Protein AF-A0A369ALC0-F1 (afdb_monomer)

Organism: NCBI:txid1297424

Nearest PDB structures (foldseek):
  2py6-assembly1_A  TM=9.059E-01  e=5.231E-14  Methylobacillus flagellatus KT
  5xua-assembly2_C  TM=5.864E-01  e=3.748E-01  Comamonas testosteroni CNB-2
  5thy-assembly2_B  TM=3.428E-01  e=1.172E-02  Moorena producens 3L
  4k0d-assembly1_B  TM=4.863E-01  e=1.588E+00  Anaeromyxobacter dehalogenans 2CP-C
  2asr-assembly1_A-2  TM=4.787E-01  e=1.835E+00  Escherichia coli

Sequence (472 aa):
MDKHIDIEKLFIFENLYKIINTSTLDELLMLSLSYKVQINKLQNVRINVDAARVHVHSTYVNLFKNKLAGSAVLFDTILDLKENIEQYKWLYNILEDKNSKTTLTCIMLYRMFGDLNFIGACYDKRKHYFDVDILPKVENEVFIDAGSCDGKDSISFIDIYGDDYKKIYTYEPSLDNYKNIVHNLAKYPRIEHCMRGISDKKGEMFFTSYMPASANRLHSEWGDIKVDISTIDFDIIEPVTFIKMDIEGAEQAALYGSKRHISEDTPKMAICLYHTVDDIWKIPRIIYSFNPNYKFYMRQHELNTPWELVLYTAPKFLFHSADLPACKMEVTSSNEAIRSSKSSQNNQAESSENEKYYEIINYIFPLLSTMQEAILYIAGKLPETECTESVTVLGDVLGAISGIENAMSSVPLRAEDNSREVLSGTLKENIGRLIISYEQNKDIDLRPELSEEIFTAFMGWMNEIQKELKSE

pLDDT: mean 80.6, std 20.15, range [23.66, 98.88]

Mean predicted aligned error: 14.5 Å

Radius of gyration: 24.96 Å; Cα contacts (8 Å, |Δi|>4): 688; chains: 1; bounding box: 57×55×74 Å

Structure (mmCIF, N/CA/C/O backbone):
data_AF-A0A369ALC0-F1
#
_entry.id   AF-A0A369ALC0-F1
#
loop_
_atom_site.group_PDB
_atom_site.id
_atom_site.type_symbol
_atom_site.label_atom_id
_atom_site.label_alt_id
_atom_site.label_comp_id
_atom_site.label_asym_id
_atom_site.label_entity_id
_atom_site.label_seq_id
_atom_site.pdbx_PDB_ins_code
_atom_site.Cartn_x
_atom_site.Cartn_y
_atom_site.Cartn_z
_atom_site.occupancy
_atom_site.B_iso_or_equiv
_atom_site.auth_seq_id
_atom_site.auth_comp_id
_atom_site.auth_asym_id
_atom_site.auth_atom_id
_atom_site.pdbx_PDB_model_num
ATOM 1 N N . MET A 1 1 ? 22.672 7.401 -27.737 1.00 43.41 1 MET A N 1
ATOM 2 C CA . MET A 1 1 ? 22.817 8.447 -26.708 1.00 43.41 1 MET A CA 1
ATOM 3 C C . MET A 1 1 ? 23.660 7.832 -25.602 1.00 43.41 1 MET A C 1
ATOM 5 O O . MET A 1 1 ? 23.097 7.278 -24.675 1.00 43.41 1 MET A O 1
ATOM 9 N N . ASP A 1 2 ? 24.990 7.847 -25.742 1.00 43.16 2 ASP A N 1
ATOM 10 C CA . ASP A 1 2 ? 25.921 7.322 -24.725 1.00 43.16 2 ASP A CA 1
ATOM 11 C C . ASP A 1 2 ? 26.065 8.335 -23.588 1.00 43.16 2 ASP A C 1
ATOM 13 O O . ASP A 1 2 ? 27.073 9.027 -23.450 1.00 43.16 2 ASP A O 1
ATOM 17 N N . LYS A 1 3 ? 25.003 8.503 -22.802 1.00 54.47 3 LYS A N 1
ATOM 18 C CA . LYS A 1 3 ? 25.086 9.245 -21.548 1.00 54.47 3 LYS A CA 1
ATOM 19 C C . LYS A 1 3 ? 25.168 8.225 -20.428 1.00 54.47 3 LYS A C 1
ATOM 21 O O . LYS A 1 3 ? 24.188 7.550 -20.143 1.00 54.47 3 LYS A O 1
ATOM 26 N N . HIS A 1 4 ? 26.342 8.136 -19.810 1.00 67.94 4 HIS A N 1
ATOM 27 C CA . HIS A 1 4 ? 26.513 7.445 -18.539 1.00 67.94 4 HIS A CA 1
ATOM 28 C C . HIS A 1 4 ? 25.465 7.982 -17.557 1.00 67.94 4 HIS A C 1
ATOM 30 O O . HIS A 1 4 ? 25.420 9.189 -17.300 1.00 67.94 4 HIS A O 1
ATOM 36 N N . ILE A 1 5 ? 24.609 7.104 -17.035 1.00 76.81 5 ILE A N 1
ATOM 37 C CA . ILE A 1 5 ? 23.620 7.489 -16.033 1.00 76.81 5 ILE A CA 1
ATOM 38 C C . ILE A 1 5 ? 24.362 7.602 -14.709 1.00 76.81 5 ILE A C 1
ATOM 40 O O . ILE A 1 5 ? 24.990 6.648 -14.244 1.00 76.81 5 ILE A O 1
ATOM 44 N N . ASP A 1 6 ? 24.339 8.795 -14.131 1.00 84.81 6 ASP A N 1
ATOM 45 C CA . ASP A 1 6 ? 24.864 9.052 -12.796 1.00 84.81 6 ASP A CA 1
ATOM 46 C C . ASP A 1 6 ? 23.777 8.694 -11.776 1.00 84.81 6 ASP A C 1
ATOM 48 O O . ASP A 1 6 ? 22.935 9.521 -11.421 1.00 84.81 6 ASP A O 1
ATOM 52 N N . ILE A 1 7 ? 23.746 7.416 -11.389 1.00 78.31 7 ILE A N 1
ATOM 53 C CA . ILE A 1 7 ? 22.698 6.832 -10.540 1.00 78.31 7 ILE A CA 1
ATOM 54 C C . ILE A 1 7 ? 22.670 7.509 -9.164 1.00 78.31 7 ILE A C 1
ATOM 56 O O . ILE A 1 7 ? 21.591 7.745 -8.626 1.00 78.31 7 ILE A O 1
ATOM 60 N N . GLU A 1 8 ? 23.827 7.894 -8.618 1.00 82.69 8 GLU A N 1
ATOM 61 C CA . GLU A 1 8 ? 23.908 8.573 -7.318 1.00 82.69 8 GLU A CA 1
ATOM 62 C C . GLU A 1 8 ? 23.122 9.886 -7.320 1.00 82.69 8 GLU A C 1
ATOM 64 O O . GLU A 1 8 ? 22.417 10.202 -6.360 1.00 82.69 8 GLU A O 1
ATOM 69 N N . LYS A 1 9 ? 23.156 10.630 -8.432 1.00 88.69 9 LYS A N 1
ATOM 70 C CA . LYS A 1 9 ? 22.357 11.853 -8.569 1.00 88.69 9 LYS A CA 1
ATOM 71 C C . LYS A 1 9 ? 20.858 11.590 -8.638 1.00 88.69 9 LYS A C 1
ATOM 73 O O . LYS A 1 9 ? 20.102 12.501 -8.302 1.00 88.69 9 LYS A O 1
ATOM 78 N N . LEU A 1 10 ? 20.425 10.401 -9.059 1.00 87.69 10 LEU A N 1
ATOM 79 C CA . LEU A 1 10 ? 19.007 10.048 -9.159 1.00 87.69 10 LEU A CA 1
ATOM 80 C C . LEU A 1 10 ? 18.368 9.745 -7.795 1.00 87.69 10 LEU A C 1
ATOM 82 O O . LEU A 1 10 ? 17.158 9.894 -7.663 1.00 87.69 10 LEU A O 1
ATOM 86 N N . PHE A 1 11 ? 19.159 9.429 -6.763 1.00 90.19 11 PHE A N 1
ATOM 87 C CA . PHE A 1 11 ? 18.669 9.326 -5.377 1.00 90.19 11 PHE A CA 1
ATOM 88 C C . PHE A 1 11 ? 18.238 10.672 -4.778 1.00 90.19 11 PHE A C 1
ATOM 90 O O . PHE A 1 11 ? 17.640 10.720 -3.704 1.00 90.19 11 PHE A O 1
ATOM 97 N N . ILE A 1 12 ? 18.529 11.784 -5.456 1.00 95.00 12 ILE A N 1
ATOM 98 C CA . ILE A 1 12 ? 18.032 13.102 -5.077 1.00 95.00 12 ILE A CA 1
ATOM 99 C C . ILE A 1 12 ? 16.694 13.319 -5.781 1.00 95.00 12 ILE A C 1
ATOM 101 O O . ILE A 1 12 ? 16.655 13.479 -7.003 1.00 95.00 12 ILE A O 1
ATOM 105 N N . PHE A 1 13 ? 15.615 13.398 -4.997 1.00 97.38 13 PHE A N 1
ATOM 106 C CA . PHE A 1 13 ? 14.251 13.580 -5.500 1.00 97.38 13 PHE A CA 1
ATOM 107 C C . PHE A 1 13 ? 14.134 14.688 -6.555 1.00 97.38 13 PHE A C 1
ATOM 109 O O . PHE A 1 13 ? 13.581 14.459 -7.622 1.00 97.38 13 PHE A O 1
ATOM 116 N N . GLU A 1 14 ? 14.708 15.869 -6.307 1.00 97.56 14 GLU A N 1
ATOM 117 C CA . GLU A 1 14 ? 14.628 17.007 -7.237 1.00 97.56 14 GLU A CA 1
ATOM 118 C C . GLU A 1 14 ? 15.243 16.710 -8.613 1.00 97.56 14 GLU A C 1
ATOM 120 O O . GLU A 1 14 ? 14.740 17.171 -9.640 1.00 97.56 14 GLU A O 1
ATOM 125 N N . ASN A 1 15 ? 16.314 15.912 -8.658 1.00 96.69 15 ASN A N 1
ATOM 126 C CA . ASN A 1 15 ? 16.931 15.506 -9.918 1.00 96.69 15 ASN A CA 1
ATOM 127 C C . ASN A 1 15 ? 16.042 14.504 -10.656 1.00 96.69 15 ASN A C 1
ATOM 129 O O . ASN A 1 15 ? 15.818 14.658 -11.857 1.00 96.69 15 ASN A O 1
ATOM 133 N N . LEU A 1 16 ? 15.518 13.511 -9.931 1.00 97.12 16 LEU A N 1
ATOM 134 C CA . LEU A 1 16 ? 14.604 12.509 -10.469 1.00 97.12 16 LEU A CA 1
ATOM 135 C C . LEU A 1 16 ? 13.324 13.157 -11.016 1.00 97.12 16 LEU A C 1
ATOM 137 O O . LEU A 1 16 ? 12.972 12.949 -12.176 1.00 97.12 16 LEU A O 1
ATOM 141 N N . TYR A 1 17 ? 12.690 14.018 -10.218 1.00 98.00 17 TYR A N 1
ATOM 142 C CA . TYR A 1 17 ? 11.527 14.814 -10.601 1.00 98.00 17 TYR A CA 1
ATOM 143 C C . TYR A 1 17 ? 11.805 15.633 -11.862 1.00 98.00 17 TYR A C 1
ATOM 145 O O . TYR A 1 17 ? 11.031 15.583 -12.816 1.00 98.00 17 TYR A O 1
ATOM 153 N N . LYS A 1 18 ? 12.931 16.356 -11.909 1.00 97.06 18 LYS A N 1
ATOM 154 C CA . LYS A 1 18 ? 13.293 17.169 -13.075 1.00 97.06 18 LYS A CA 1
ATOM 155 C C . LYS A 1 18 ? 13.433 16.322 -14.341 1.00 97.06 18 LYS A C 1
ATOM 157 O O . LYS A 1 18 ? 12.956 16.746 -15.394 1.00 97.06 18 LYS A O 1
ATOM 162 N N . ILE A 1 19 ? 14.073 15.157 -14.251 1.00 96.50 19 ILE A N 1
ATOM 163 C CA . ILE A 1 19 ? 14.237 14.239 -15.385 1.00 96.50 19 ILE A CA 1
ATOM 164 C C . ILE A 1 19 ? 12.870 13.757 -15.875 1.00 96.50 19 ILE A C 1
ATOM 166 O O . ILE A 1 19 ? 12.544 13.973 -17.038 1.00 96.50 19 ILE A O 1
ATOM 170 N N . ILE A 1 20 ? 12.033 13.210 -14.990 1.00 97.38 20 ILE A N 1
ATOM 171 C CA . ILE A 1 20 ? 10.702 12.698 -15.363 1.00 97.38 20 ILE A CA 1
ATOM 172 C C . ILE A 1 20 ? 9.818 13.810 -15.949 1.00 97.38 20 ILE A C 1
ATOM 174 O O . ILE A 1 20 ? 9.139 13.623 -16.962 1.00 97.38 20 ILE A O 1
ATOM 178 N N . ASN A 1 21 ? 9.853 15.001 -15.349 1.00 97.62 21 ASN A N 1
ATOM 179 C CA . ASN A 1 21 ? 9.025 16.122 -15.774 1.00 97.62 21 ASN A CA 1
ATOM 180 C C . ASN A 1 21 ? 9.429 16.654 -17.163 1.00 97.62 21 ASN A C 1
ATOM 182 O O . ASN A 1 21 ? 8.569 16.910 -18.005 1.00 97.62 21 ASN A O 1
ATOM 186 N N . THR A 1 22 ? 10.733 16.787 -17.429 1.00 97.06 22 THR A N 1
ATOM 187 C CA . THR A 1 22 ? 11.236 17.422 -18.663 1.00 97.06 22 THR A CA 1
ATOM 188 C C . THR A 1 22 ? 11.433 16.467 -19.837 1.00 97.06 22 THR A C 1
ATOM 190 O O . THR A 1 22 ? 11.386 16.920 -20.978 1.00 97.06 22 THR A O 1
ATOM 193 N N . SER A 1 23 ? 11.622 15.171 -19.587 1.00 97.25 23 SER A N 1
ATOM 194 C CA . SER A 1 23 ? 11.783 14.169 -20.643 1.00 97.25 23 SER A CA 1
ATOM 195 C C . SER A 1 23 ? 10.447 13.745 -21.247 1.00 97.25 23 SER A C 1
ATOM 197 O O . SER A 1 23 ? 9.422 13.677 -20.570 1.00 97.25 23 SER A O 1
ATOM 199 N N . THR A 1 24 ? 10.451 13.429 -22.534 1.00 97.81 24 THR A N 1
ATOM 200 C CA . THR A 1 24 ? 9.360 12.712 -23.206 1.00 97.81 24 THR A CA 1
ATOM 201 C C . THR A 1 24 ? 9.255 11.274 -22.687 1.00 97.81 24 THR A C 1
ATOM 203 O O . THR A 1 24 ? 10.201 10.752 -22.096 1.00 97.81 24 THR A O 1
ATOM 206 N N . LEU A 1 25 ? 8.119 10.606 -22.923 1.00 96.50 25 LEU A N 1
ATOM 207 C CA . LEU A 1 25 ? 7.962 9.199 -22.542 1.00 96.50 25 LEU A CA 1
ATOM 208 C C . LEU A 1 25 ? 9.037 8.324 -23.201 1.00 96.50 25 LEU A C 1
ATOM 210 O O . LEU A 1 25 ? 9.706 7.569 -22.506 1.00 96.50 25 LEU A O 1
ATOM 214 N N . ASP A 1 26 ? 9.269 8.488 -24.507 1.00 95.94 26 ASP A N 1
ATOM 215 C CA . ASP A 1 26 ? 10.288 7.728 -25.244 1.00 95.94 26 ASP A CA 1
ATOM 216 C C . ASP A 1 26 ? 11.697 7.923 -24.663 1.00 95.94 26 ASP A C 1
ATOM 218 O O . ASP A 1 26 ? 12.455 6.961 -24.549 1.00 95.94 26 ASP A O 1
ATOM 222 N N . GLU A 1 27 ? 12.049 9.139 -24.236 1.00 96.25 27 GLU A N 1
ATOM 223 C CA . GLU A 1 27 ? 13.324 9.400 -23.557 1.00 96.25 27 GLU A CA 1
ATOM 224 C C . GLU A 1 27 ? 13.432 8.671 -22.211 1.00 96.25 27 GLU A C 1
ATOM 226 O O . GLU A 1 27 ? 14.515 8.191 -21.877 1.00 96.25 27 GLU A O 1
ATOM 231 N N . LEU A 1 28 ? 12.335 8.544 -21.456 1.00 96.62 28 LEU A N 1
ATOM 232 C CA . LEU A 1 28 ? 12.311 7.790 -20.198 1.00 96.62 28 LEU A CA 1
ATOM 233 C C . LEU A 1 28 ? 12.421 6.279 -20.427 1.00 96.62 28 LEU A C 1
ATOM 235 O O . LEU A 1 28 ? 13.191 5.621 -19.728 1.00 96.62 28 LEU A O 1
ATOM 239 N N . LEU A 1 29 ? 11.737 5.729 -21.439 1.00 93.50 29 LEU A N 1
ATOM 240 C CA . LEU A 1 29 ? 11.884 4.312 -21.805 1.00 93.50 29 LEU A CA 1
ATOM 241 C C . LEU A 1 29 ? 13.339 4.009 -22.188 1.00 93.50 29 LEU A C 1
ATOM 243 O O . LEU A 1 29 ? 13.941 3.028 -21.750 1.00 93.50 29 LEU A O 1
ATOM 247 N N . MET A 1 30 ? 13.928 4.901 -22.984 1.00 94.38 30 MET A N 1
ATOM 248 C CA . MET A 1 30 ? 15.322 4.826 -23.404 1.00 94.38 30 MET A CA 1
ATOM 249 C C . MET A 1 30 ? 16.294 4.930 -22.234 1.00 94.38 30 MET A C 1
ATOM 251 O O . MET A 1 30 ? 17.296 4.212 -22.206 1.00 94.38 30 MET A O 1
ATOM 255 N N . LEU A 1 31 ? 16.009 5.803 -21.265 1.00 95.00 31 LEU A N 1
ATOM 256 C CA . LEU A 1 31 ? 16.786 5.927 -20.037 1.00 95.00 31 LEU A CA 1
ATOM 257 C C . LEU A 1 31 ? 16.735 4.627 -19.224 1.00 95.00 31 LEU A C 1
ATOM 259 O O . LEU A 1 31 ? 17.771 4.178 -18.739 1.00 95.00 31 LEU A O 1
ATOM 263 N N . SER A 1 32 ? 15.561 3.998 -19.141 1.00 93.81 32 SER A N 1
ATOM 264 C CA . SER A 1 32 ? 15.364 2.717 -18.461 1.00 93.81 32 SER A CA 1
ATOM 265 C C . SER A 1 32 ? 16.206 1.591 -19.076 1.00 93.81 32 SER A C 1
ATOM 267 O O . SER A 1 32 ? 17.016 0.960 -18.393 1.00 93.81 32 SER A O 1
ATOM 269 N N . LEU A 1 33 ? 16.147 1.426 -20.404 1.00 90.62 33 LEU A N 1
ATOM 270 C CA . LEU A 1 33 ? 16.992 0.454 -21.107 1.00 90.62 33 LEU A CA 1
ATOM 271 C C . LEU A 1 33 ? 18.489 0.777 -20.963 1.00 90.62 33 LEU A C 1
ATOM 273 O O . LEU A 1 33 ? 19.305 -0.124 -20.766 1.00 90.62 33 LEU A O 1
ATOM 277 N N . SER A 1 34 ? 18.862 2.056 -21.038 1.00 92.00 34 SER A N 1
ATOM 278 C CA . SER A 1 34 ? 20.257 2.490 -20.869 1.00 92.00 34 SER A CA 1
ATOM 279 C C . SER A 1 34 ? 20.794 2.113 -19.487 1.00 92.00 34 SER A C 1
ATOM 281 O O . SER A 1 34 ? 21.922 1.631 -19.375 1.00 92.00 34 SER A O 1
ATOM 283 N N . TYR A 1 35 ? 19.971 2.261 -18.447 1.00 92.75 35 TYR A N 1
ATOM 284 C CA . TYR A 1 35 ? 20.294 1.810 -17.099 1.00 92.75 35 TYR A CA 1
ATOM 285 C C . TYR A 1 35 ? 20.525 0.298 -17.063 1.00 92.75 35 TYR A C 1
ATOM 287 O O . TYR A 1 35 ? 21.576 -0.139 -16.595 1.00 92.75 35 TYR A O 1
ATOM 295 N N . LYS A 1 36 ? 19.611 -0.496 -17.640 1.00 88.44 36 LYS A N 1
ATOM 296 C CA . LYS A 1 36 ? 19.732 -1.962 -17.691 1.00 88.44 36 LYS A CA 1
ATOM 297 C C . LYS A 1 36 ? 21.023 -2.417 -18.378 1.00 88.44 36 LYS A C 1
ATOM 299 O O . LYS A 1 36 ? 21.714 -3.301 -17.875 1.00 88.44 36 LYS A O 1
ATOM 304 N N . VAL A 1 37 ? 21.371 -1.792 -19.505 1.00 87.19 37 VAL A N 1
ATOM 305 C CA . VAL A 1 37 ? 22.623 -2.047 -20.238 1.00 87.19 37 VAL A CA 1
ATOM 306 C C . VAL A 1 37 ? 23.842 -1.723 -19.374 1.00 87.19 37 VAL A C 1
ATOM 308 O O . VAL A 1 37 ? 24.774 -2.527 -19.314 1.00 87.19 37 VAL A O 1
ATOM 311 N N . GLN A 1 38 ? 23.819 -0.583 -18.675 1.00 89.31 38 GLN A N 1
ATOM 312 C CA . GLN A 1 38 ? 24.910 -0.133 -17.811 1.00 89.31 38 GLN A CA 1
ATOM 313 C C . GLN A 1 38 ? 25.140 -1.086 -16.629 1.00 89.31 38 GLN A C 1
ATOM 315 O O . GLN A 1 38 ? 26.275 -1.516 -16.418 1.00 89.31 38 GLN A O 1
ATOM 320 N N . ILE A 1 39 ? 24.093 -1.454 -15.880 1.00 87.31 39 ILE A N 1
ATOM 321 C CA . ILE A 1 39 ? 24.237 -2.310 -14.687 1.00 87.31 39 ILE A CA 1
ATOM 322 C C . ILE A 1 39 ? 24.685 -3.733 -15.038 1.00 87.31 39 ILE A C 1
ATOM 324 O O . ILE A 1 39 ? 25.501 -4.318 -14.329 1.00 87.31 39 ILE A O 1
ATOM 328 N N . ASN A 1 40 ? 24.232 -4.255 -16.181 1.00 84.44 40 ASN A N 1
ATOM 329 C CA . ASN A 1 40 ? 24.587 -5.591 -16.655 1.00 84.44 40 ASN A CA 1
ATOM 330 C C . ASN A 1 40 ? 25.880 -5.611 -17.485 1.00 84.44 40 ASN A C 1
ATOM 332 O O . ASN A 1 40 ? 26.276 -6.669 -17.971 1.00 84.44 40 ASN A O 1
ATOM 336 N N . LYS A 1 41 ? 26.537 -4.455 -17.673 1.00 87.06 41 LYS A N 1
ATOM 337 C CA . LYS A 1 41 ? 27.760 -4.298 -18.481 1.00 87.06 41 LYS A CA 1
ATOM 338 C C . LYS A 1 41 ? 27.622 -4.892 -19.892 1.00 87.06 41 LYS A C 1
ATOM 340 O O . LYS A 1 41 ? 28.578 -5.454 -20.431 1.00 87.06 41 LYS A O 1
ATOM 345 N N . LEU A 1 42 ? 26.432 -4.781 -20.487 1.00 80.44 42 LEU A N 1
ATOM 346 C CA . LEU A 1 42 ? 26.153 -5.351 -21.804 1.00 80.44 42 LEU A CA 1
ATOM 347 C C . LEU A 1 42 ? 26.871 -4.544 -22.889 1.00 80.44 42 LEU A C 1
ATOM 349 O O . LEU A 1 42 ? 26.836 -3.314 -22.898 1.00 80.44 42 LEU A O 1
ATOM 353 N N . GLN A 1 43 ? 27.507 -5.244 -23.825 1.00 83.31 43 GLN A N 1
ATOM 354 C CA . GLN A 1 43 ? 28.202 -4.636 -24.959 1.00 83.31 43 GLN A CA 1
ATOM 355 C C . GLN A 1 43 ? 27.379 -4.791 -26.237 1.00 83.31 43 GLN A C 1
ATOM 357 O O . GLN A 1 43 ? 26.627 -5.750 -26.388 1.00 83.31 43 GLN A O 1
ATOM 362 N N . ASN A 1 44 ? 27.545 -3.857 -27.178 1.00 78.56 44 ASN A N 1
ATOM 363 C CA . ASN A 1 44 ? 26.915 -3.888 -28.506 1.00 78.56 44 ASN A CA 1
ATOM 364 C C . ASN A 1 44 ? 25.371 -3.882 -28.512 1.00 78.56 44 ASN A C 1
ATOM 366 O O . ASN A 1 44 ? 24.759 -4.200 -29.531 1.00 78.56 44 ASN A O 1
ATOM 370 N N . VAL A 1 45 ? 24.722 -3.486 -27.411 1.00 77.12 45 VAL A N 1
ATOM 371 C CA . VAL A 1 45 ? 23.262 -3.325 -27.366 1.00 77.12 45 VAL A CA 1
ATOM 372 C C . VAL A 1 45 ? 22.875 -2.021 -28.056 1.00 77.12 45 VAL A C 1
ATOM 374 O O . VAL A 1 45 ? 23.268 -0.932 -27.634 1.00 77.12 45 VAL A O 1
ATOM 377 N N . ARG A 1 46 ? 22.076 -2.113 -29.123 1.00 80.12 46 ARG A N 1
ATOM 378 C CA . ARG A 1 46 ? 21.525 -0.931 -29.790 1.00 80.12 46 ARG A CA 1
ATOM 379 C C . ARG A 1 46 ? 20.384 -0.361 -28.951 1.00 80.12 46 ARG A C 1
ATOM 381 O O . ARG A 1 46 ? 19.277 -0.884 -28.967 1.00 80.12 46 ARG A O 1
ATOM 388 N N . ILE A 1 47 ? 20.644 0.750 -28.274 1.00 84.50 47 ILE A N 1
ATOM 389 C CA . ILE A 1 47 ? 19.618 1.481 -27.530 1.00 84.50 47 ILE A CA 1
ATOM 390 C C . ILE A 1 47 ? 18.846 2.359 -28.530 1.00 84.50 47 ILE A C 1
ATOM 392 O O . ILE A 1 47 ? 19.397 3.314 -29.088 1.00 84.50 47 ILE A O 1
ATOM 396 N N . ASN A 1 48 ? 17.585 2.009 -28.792 1.00 86.00 48 ASN A N 1
ATOM 397 C CA . ASN A 1 48 ? 16.613 2.778 -29.579 1.00 86.00 48 ASN A CA 1
ATOM 398 C C . ASN A 1 48 ? 15.196 2.580 -29.003 1.00 86.00 48 ASN A C 1
ATOM 400 O O . ASN A 1 48 ? 14.998 1.697 -28.168 1.00 86.00 48 ASN A O 1
ATOM 404 N N . VAL A 1 49 ? 14.240 3.420 -29.414 1.00 84.44 49 VAL A N 1
ATOM 405 C CA . VAL A 1 49 ? 12.897 3.465 -28.804 1.00 84.44 49 VAL A CA 1
ATOM 406 C C . VAL A 1 49 ? 12.173 2.124 -28.918 1.00 84.44 49 VAL A C 1
ATOM 408 O O . VAL A 1 49 ? 11.552 1.700 -27.949 1.00 84.44 49 VAL A O 1
ATOM 411 N N . ASP A 1 50 ? 12.303 1.421 -30.042 1.00 76.50 50 ASP A N 1
ATOM 412 C CA . ASP A 1 50 ? 11.664 0.116 -30.237 1.00 76.50 50 ASP A CA 1
ATOM 413 C C . ASP A 1 50 ? 12.231 -0.928 -29.265 1.00 76.50 50 ASP A C 1
ATOM 415 O O . ASP A 1 50 ? 11.484 -1.612 -28.569 1.00 76.50 50 ASP A O 1
ATOM 419 N N . ALA A 1 51 ? 13.559 -0.990 -29.132 1.00 72.00 51 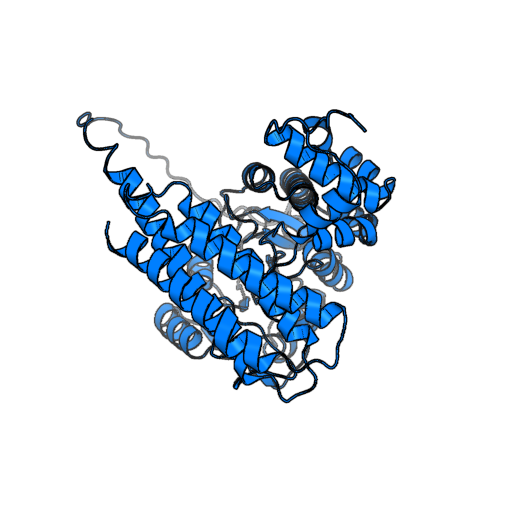ALA A N 1
ATOM 420 C CA . ALA A 1 51 ? 14.224 -1.866 -28.169 1.00 72.00 51 ALA A CA 1
ATOM 421 C C . ALA A 1 51 ? 13.855 -1.509 -26.720 1.00 72.00 51 ALA A C 1
ATOM 423 O O . ALA A 1 51 ? 13.660 -2.393 -25.886 1.00 72.00 51 ALA A O 1
ATOM 424 N N . ALA A 1 52 ? 13.731 -0.214 -26.416 1.00 76.06 52 ALA A N 1
ATOM 425 C CA . ALA A 1 52 ? 13.306 0.252 -25.105 1.00 76.06 52 ALA A CA 1
ATOM 426 C C . ALA A 1 52 ? 11.862 -0.158 -24.803 1.00 76.06 52 ALA A C 1
ATOM 428 O O . ALA A 1 52 ? 11.600 -0.644 -23.708 1.00 76.06 52 ALA A O 1
ATOM 429 N N . ARG A 1 53 ? 10.950 -0.040 -25.776 1.00 76.00 53 ARG A N 1
ATOM 430 C CA . ARG A 1 53 ? 9.561 -0.504 -25.657 1.00 76.00 53 ARG A CA 1
ATOM 431 C C . ARG A 1 53 ? 9.505 -1.996 -25.357 1.00 76.00 53 ARG A C 1
ATOM 433 O O . ARG A 1 53 ? 8.852 -2.365 -24.388 1.00 76.00 53 ARG A O 1
ATOM 440 N N . VAL A 1 54 ? 10.238 -2.825 -26.100 1.00 71.69 54 VAL A N 1
ATOM 441 C CA . VAL A 1 54 ? 10.326 -4.270 -25.823 1.00 71.69 54 VAL A CA 1
ATOM 442 C C . VAL A 1 54 ? 10.817 -4.526 -24.398 1.00 71.69 54 VAL A C 1
ATOM 444 O O . VAL A 1 54 ? 10.209 -5.306 -23.671 1.00 71.69 54 VAL A O 1
ATOM 447 N N . HIS A 1 55 ? 11.873 -3.838 -23.956 1.00 80.06 55 HIS A N 1
ATOM 448 C CA . HIS A 1 55 ? 12.392 -3.986 -22.596 1.00 80.06 55 HIS A CA 1
ATOM 449 C C . HIS A 1 55 ? 11.341 -3.666 -21.525 1.00 80.06 55 HIS A C 1
ATOM 451 O O . HIS A 1 55 ? 11.122 -4.477 -20.627 1.00 80.06 55 HIS A O 1
ATOM 457 N N . VAL A 1 56 ? 10.673 -2.516 -21.615 1.00 71.81 56 VAL A N 1
ATOM 458 C CA . VAL A 1 56 ? 9.750 -2.087 -20.555 1.00 71.81 56 VAL A CA 1
ATOM 459 C C . VAL A 1 56 ? 8.428 -2.861 -20.551 1.00 71.81 56 VAL A C 1
ATOM 461 O O . VAL A 1 56 ? 7.830 -2.986 -19.491 1.00 71.81 56 VAL A O 1
ATOM 464 N N . HIS A 1 57 ? 7.988 -3.411 -21.689 1.00 77.62 57 HIS A N 1
ATOM 465 C CA . HIS A 1 57 ? 6.794 -4.269 -21.755 1.00 77.62 57 HIS A CA 1
ATOM 466 C C . HIS A 1 57 ? 7.089 -5.723 -21.362 1.00 77.62 57 HIS A C 1
ATOM 468 O O . HIS A 1 57 ? 6.178 -6.450 -20.998 1.00 77.62 57 HIS A O 1
ATOM 474 N N . SER A 1 58 ? 8.353 -6.153 -21.417 1.00 67.19 58 SER A N 1
ATOM 475 C CA . SER A 1 58 ? 8.774 -7.499 -20.991 1.00 67.19 58 SER A CA 1
ATOM 476 C C . SER A 1 58 ? 9.281 -7.561 -19.547 1.00 67.19 58 SER A C 1
ATOM 478 O O . SER A 1 58 ? 9.527 -8.646 -19.024 1.00 67.19 58 SER A O 1
ATOM 480 N N . THR A 1 59 ? 9.470 -6.410 -18.895 1.00 71.44 59 THR A N 1
ATOM 481 C CA . THR A 1 59 ? 9.992 -6.335 -17.526 1.00 71.44 59 THR A CA 1
ATOM 482 C C . THR A 1 59 ? 8.848 -6.138 -16.549 1.00 71.44 59 THR A C 1
ATOM 484 O O . THR A 1 59 ? 8.258 -5.062 -16.497 1.00 71.44 59 THR A O 1
ATOM 487 N N . TYR A 1 60 ? 8.568 -7.148 -15.736 1.00 73.50 60 TYR A N 1
ATOM 488 C CA . TYR A 1 60 ? 7.592 -7.040 -14.660 1.00 73.50 60 TYR A CA 1
ATOM 489 C C . TYR A 1 60 ? 8.193 -6.354 -13.443 1.00 73.50 60 TYR A C 1
ATOM 491 O O . TYR A 1 60 ? 9.329 -6.626 -13.051 1.00 73.50 60 TYR A O 1
ATOM 499 N N . VAL A 1 61 ? 7.410 -5.467 -12.837 1.00 65.88 61 VAL A N 1
ATOM 500 C CA . VAL A 1 61 ? 7.825 -4.722 -11.645 1.00 65.88 61 VAL A CA 1
ATOM 501 C C . VAL A 1 61 ? 7.182 -5.247 -10.373 1.00 65.88 61 VAL A C 1
ATOM 503 O O . VAL A 1 61 ? 7.317 -4.590 -9.360 1.00 65.88 61 VAL A O 1
ATOM 506 N N . ASN A 1 62 ? 6.480 -6.389 -10.398 1.00 65.12 62 ASN A N 1
ATOM 507 C CA . ASN A 1 62 ? 5.917 -7.112 -9.236 1.00 65.12 62 ASN A CA 1
ATOM 508 C C . ASN A 1 62 ? 5.218 -6.252 -8.159 1.00 65.12 62 ASN A C 1
ATOM 510 O O . ASN A 1 62 ? 4.958 -6.727 -7.062 1.00 65.12 62 ASN A O 1
ATOM 514 N N . LEU A 1 63 ? 4.909 -4.997 -8.473 1.00 56.78 63 LEU A N 1
ATOM 515 C CA . LEU A 1 63 ? 4.472 -3.944 -7.567 1.00 56.78 63 LEU A CA 1
ATOM 516 C C . LEU A 1 63 ? 2.961 -3.898 -7.468 1.00 56.78 63 LEU A C 1
ATOM 518 O O . LEU A 1 63 ? 2.476 -3.038 -6.758 1.00 56.78 63 LEU A O 1
ATOM 522 N N . PHE A 1 64 ? 2.252 -4.720 -8.249 1.00 61.06 64 PHE A N 1
ATOM 523 C CA . PHE A 1 64 ? 0.808 -4.669 -8.424 1.00 61.06 64 PHE A CA 1
ATOM 524 C C . PHE A 1 64 ? 0.294 -6.050 -8.799 1.00 61.06 64 PHE A C 1
ATOM 526 O O . PHE A 1 64 ? 0.884 -6.739 -9.634 1.00 61.06 64 PHE A O 1
ATOM 533 N N . LYS A 1 65 ? -0.872 -6.395 -8.270 1.00 48.16 65 LYS A N 1
ATOM 534 C CA . LYS A 1 65 ? -1.789 -7.324 -8.934 1.00 48.16 65 LYS A CA 1
ATOM 535 C C . LYS A 1 65 ? -2.703 -6.408 -9.800 1.00 48.16 65 LYS A C 1
ATOM 537 O O . LYS A 1 65 ? -2.972 -5.282 -9.392 1.00 48.16 65 LYS A O 1
ATOM 542 N N . ASN A 1 66 ? -3.144 -6.741 -11.017 1.00 44.19 66 ASN A N 1
ATOM 543 C CA . ASN A 1 66 ? -4.125 -5.905 -11.764 1.00 44.19 66 ASN A CA 1
ATOM 544 C C . ASN A 1 66 ? -5.564 -6.435 -11.571 1.00 44.19 66 ASN A C 1
ATOM 546 O O . ASN A 1 66 ? -5.771 -7.467 -10.931 1.00 44.19 66 ASN A O 1
ATOM 550 N N . LYS A 1 67 ? -6.578 -5.708 -12.057 1.00 41.28 67 LYS A N 1
ATOM 551 C CA . LYS A 1 67 ? -8.013 -6.031 -11.993 1.00 41.28 67 LYS A CA 1
ATOM 552 C C . LYS A 1 67 ? -8.380 -7.413 -12.541 1.00 41.28 67 LYS A C 1
ATOM 554 O O . LYS A 1 67 ? -9.474 -7.861 -12.230 1.00 41.28 67 LYS A O 1
ATOM 559 N N . LEU A 1 68 ? -7.509 -8.066 -13.311 1.00 38.25 68 LEU A N 1
ATOM 560 C CA . LEU A 1 68 ? -7.773 -9.342 -13.989 1.00 38.25 68 LEU A CA 1
ATOM 561 C C . LEU A 1 68 ? -6.721 -10.440 -13.719 1.00 38.25 68 LEU A C 1
ATOM 563 O O . LEU A 1 68 ? -6.726 -11.445 -14.412 1.00 38.25 68 LEU A O 1
ATOM 567 N N . ALA A 1 69 ? -5.893 -10.293 -12.673 1.00 40.47 69 ALA A N 1
ATOM 568 C CA . ALA A 1 69 ? -4.673 -11.087 -12.442 1.00 40.47 69 ALA A CA 1
ATOM 569 C C . ALA A 1 69 ? -3.546 -10.741 -13.440 1.00 40.47 69 ALA A C 1
ATOM 571 O O . ALA A 1 69 ? -3.809 -10.318 -14.555 1.00 40.47 69 ALA A O 1
ATOM 572 N N . GLY A 1 70 ? -2.286 -10.828 -13.006 1.00 49.09 70 GLY A N 1
ATOM 573 C CA . GLY A 1 70 ? -1.119 -10.483 -13.830 1.00 49.09 70 GLY A CA 1
ATOM 574 C C . GLY A 1 70 ? -0.568 -9.080 -13.557 1.00 49.09 70 GLY A C 1
ATOM 575 O O . GLY A 1 70 ? -1.287 -8.086 -13.482 1.00 49.09 70 GLY A O 1
ATOM 576 N N . SER A 1 71 ? 0.728 -9.024 -13.295 1.00 53.09 71 SER A N 1
ATOM 577 C CA . SER A 1 71 ? 1.533 -7.883 -12.854 1.00 53.09 71 SER A CA 1
ATOM 578 C C . SER A 1 71 ? 1.575 -6.714 -13.841 1.00 53.09 71 SER A C 1
ATOM 580 O O . SER A 1 71 ? 1.643 -6.928 -15.046 1.00 53.09 71 SER A O 1
ATOM 582 N N . ALA A 1 72 ? 1.652 -5.473 -13.341 1.00 66.25 72 ALA A N 1
ATOM 583 C CA . ALA A 1 72 ? 2.001 -4.353 -14.217 1.00 66.25 72 ALA A CA 1
ATOM 584 C C . ALA A 1 72 ? 3.440 -4.505 -14.725 1.00 66.25 72 ALA A C 1
ATOM 586 O O . ALA A 1 72 ? 4.332 -5.012 -14.023 1.00 66.25 72 ALA A O 1
ATOM 587 N N . VAL A 1 73 ? 3.660 -4.038 -15.943 1.00 77.69 73 VAL A N 1
ATOM 588 C CA . VAL A 1 73 ? 4.983 -4.002 -16.554 1.00 77.69 73 VAL A CA 1
ATOM 589 C C . VAL A 1 73 ? 5.653 -2.667 -16.248 1.00 77.69 73 VAL A C 1
ATOM 591 O O . VAL A 1 73 ? 5.021 -1.686 -15.851 1.00 77.69 73 VAL A O 1
ATOM 594 N N . LEU A 1 74 ? 6.963 -2.605 -16.447 1.00 85.06 74 LEU A N 1
ATOM 595 C CA . LEU A 1 74 ? 7.758 -1.401 -16.235 1.00 85.06 74 LEU A CA 1
ATOM 596 C C . LEU A 1 74 ? 7.258 -0.223 -17.093 1.00 85.06 74 LEU A C 1
ATOM 598 O O . LEU A 1 74 ? 7.409 0.935 -16.706 1.00 85.06 74 LEU A O 1
ATOM 602 N N . PHE A 1 75 ? 6.624 -0.500 -18.239 1.00 86.06 75 PHE A N 1
ATOM 603 C CA . PHE A 1 75 ? 5.959 0.527 -19.043 1.00 86.06 75 PHE A CA 1
ATOM 604 C C . PHE A 1 75 ? 4.855 1.250 -18.262 1.00 86.06 75 PHE A C 1
ATOM 606 O O . PHE A 1 75 ? 4.851 2.481 -18.245 1.00 86.06 75 PHE A O 1
ATOM 613 N N . ASP A 1 76 ? 3.971 0.513 -17.585 1.00 87.00 76 ASP A N 1
ATOM 614 C CA . ASP A 1 76 ? 2.827 1.079 -16.860 1.00 87.00 76 ASP A CA 1
ATOM 615 C C . ASP A 1 76 ? 3.295 2.015 -15.746 1.00 87.00 76 ASP A C 1
ATOM 617 O O . ASP A 1 76 ? 2.750 3.102 -15.540 1.00 87.00 76 ASP A O 1
ATOM 621 N N . THR A 1 77 ? 4.365 1.631 -15.047 1.00 93.44 77 THR A N 1
ATOM 622 C CA . THR A 1 77 ? 4.907 2.454 -13.969 1.00 93.44 77 THR A CA 1
ATOM 623 C C . THR A 1 77 ? 5.630 3.688 -14.461 1.00 93.44 77 THR A C 1
ATOM 625 O O . THR A 1 77 ? 5.503 4.729 -13.813 1.00 93.44 77 THR A O 1
ATOM 628 N N . ILE A 1 78 ? 6.366 3.600 -15.576 1.00 96.31 78 ILE A N 1
ATOM 629 C CA . ILE A 1 78 ? 6.996 4.768 -16.202 1.00 96.31 78 ILE A CA 1
ATOM 630 C C . ILE A 1 78 ? 5.925 5.717 -16.747 1.00 96.31 78 ILE A C 1
ATOM 632 O O . ILE A 1 78 ? 6.063 6.933 -16.597 1.00 96.31 78 ILE A O 1
ATOM 636 N N . LEU A 1 79 ? 4.857 5.181 -17.344 1.00 95.44 79 LEU A N 1
ATOM 637 C CA . LEU A 1 79 ? 3.736 5.970 -17.842 1.00 95.44 79 LEU A CA 1
ATOM 638 C C . LEU A 1 79 ? 3.063 6.741 -16.703 1.00 95.44 79 LEU A C 1
ATOM 640 O O . LEU A 1 79 ? 2.960 7.963 -16.785 1.00 95.44 79 LEU A O 1
ATOM 644 N N . ASP A 1 80 ? 2.709 6.072 -15.603 1.00 96.31 80 ASP A N 1
ATOM 645 C CA . ASP A 1 80 ? 2.108 6.745 -14.448 1.00 96.31 80 ASP A CA 1
ATOM 646 C C . ASP A 1 80 ? 3.050 7.783 -13.820 1.00 96.31 80 ASP A C 1
ATOM 648 O O . ASP A 1 80 ? 2.615 8.888 -13.501 1.00 96.31 80 ASP A O 1
ATOM 652 N N . LEU A 1 81 ? 4.354 7.494 -13.708 1.00 97.81 81 LEU A N 1
ATOM 653 C CA . LEU A 1 81 ? 5.329 8.497 -13.265 1.00 97.81 81 LEU A CA 1
ATOM 654 C C . LEU A 1 81 ? 5.325 9.721 -14.186 1.00 97.81 81 LEU A C 1
ATOM 656 O O . LEU A 1 81 ? 5.366 10.849 -13.697 1.00 97.81 81 LEU A O 1
ATOM 660 N N . LYS A 1 82 ? 5.281 9.513 -15.507 1.00 98.12 82 LYS A N 1
ATOM 661 C CA . LYS A 1 82 ? 5.314 10.597 -16.489 1.00 98.12 82 LYS A CA 1
ATOM 662 C C . LYS A 1 82 ? 4.045 11.446 -16.457 1.00 98.12 82 LYS A C 1
ATOM 664 O O . LYS A 1 82 ? 4.144 12.671 -16.519 1.00 98.12 82 LYS A O 1
ATOM 669 N N . GLU A 1 83 ? 2.881 10.812 -16.381 1.00 97.94 83 GLU A N 1
ATOM 670 C CA . GLU A 1 83 ? 1.581 11.486 -16.422 1.00 97.94 83 GLU A CA 1
ATOM 671 C C . GLU A 1 83 ? 1.224 12.147 -15.086 1.00 97.94 83 GLU A C 1
ATOM 673 O O . GLU A 1 83 ? 0.600 13.208 -15.070 1.00 97.94 83 GLU A O 1
ATOM 678 N N . ASN A 1 84 ? 1.679 11.577 -13.965 1.00 98.31 84 ASN A N 1
ATOM 679 C CA . ASN A 1 84 ? 1.276 11.996 -12.622 1.00 98.31 84 ASN A CA 1
ATOM 680 C C . ASN A 1 84 ? 2.414 12.602 -11.788 1.00 98.31 84 ASN A C 1
ATOM 682 O O . ASN A 1 84 ? 2.277 12.725 -10.572 1.00 98.31 84 ASN A O 1
ATOM 686 N N . ILE A 1 85 ? 3.520 13.045 -12.398 1.00 98.44 85 ILE A N 1
ATOM 687 C CA . ILE A 1 85 ? 4.715 13.538 -11.681 1.00 98.44 85 ILE A CA 1
ATOM 688 C C . ILE A 1 85 ? 4.431 14.649 -10.647 1.00 98.44 85 ILE A C 1
ATOM 690 O O . ILE A 1 85 ? 5.064 14.703 -9.590 1.00 98.44 85 ILE A O 1
ATOM 694 N N . GLU A 1 86 ? 3.439 15.510 -10.892 1.00 98.62 86 GLU A N 1
ATOM 695 C CA . GLU A 1 86 ? 3.024 16.540 -9.928 1.00 98.62 86 GLU A CA 1
ATOM 696 C C . GLU A 1 86 ? 2.346 15.951 -8.679 1.00 98.62 86 GLU A C 1
ATOM 698 O O . GLU A 1 86 ? 2.452 16.525 -7.593 1.00 98.62 86 GLU A O 1
ATOM 703 N N . GLN A 1 87 ? 1.697 14.789 -8.794 1.00 98.75 87 GLN A N 1
ATOM 704 C CA . GLN A 1 87 ? 1.142 14.062 -7.650 1.00 98.75 87 GLN A CA 1
ATOM 705 C C . GLN A 1 87 ? 2.258 13.505 -6.764 1.00 98.75 87 GLN A C 1
ATOM 707 O O . GLN A 1 87 ? 2.200 13.662 -5.546 1.00 98.75 87 GLN A O 1
ATOM 712 N N . TYR A 1 88 ? 3.317 12.957 -7.365 1.00 98.69 88 TYR A N 1
ATOM 713 C CA . TYR A 1 88 ? 4.508 12.498 -6.641 1.00 98.69 88 TYR A CA 1
ATOM 714 C C . TYR A 1 88 ? 5.230 13.642 -5.932 1.00 98.69 88 TYR A C 1
ATOM 716 O O . TYR A 1 88 ? 5.626 13.503 -4.777 1.00 98.69 88 TYR A O 1
ATOM 724 N N . LYS A 1 89 ? 5.357 14.804 -6.582 1.00 98.81 89 LYS A N 1
ATOM 725 C CA . LYS A 1 89 ? 5.908 16.010 -5.950 1.00 98.81 89 LYS A CA 1
ATOM 726 C C . LYS A 1 89 ? 5.056 16.503 -4.793 1.00 98.81 89 LYS A C 1
ATOM 728 O O . LYS A 1 89 ? 5.595 16.863 -3.748 1.00 98.81 89 LYS A O 1
ATOM 733 N N . TRP A 1 90 ? 3.736 16.526 -4.955 1.00 98.81 90 TRP A N 1
ATOM 734 C CA . TRP A 1 90 ? 2.839 16.853 -3.854 1.00 98.81 90 TRP A CA 1
ATOM 735 C C . TRP A 1 90 ? 3.019 15.877 -2.686 1.00 98.81 90 TRP A C 1
ATOM 737 O O . TRP A 1 90 ? 3.211 16.333 -1.560 1.00 98.81 90 TRP A O 1
ATOM 747 N N . LEU A 1 91 ? 3.042 14.568 -2.958 1.00 98.81 91 LEU A N 1
ATOM 748 C CA . LEU A 1 91 ? 3.242 13.540 -1.941 1.00 98.81 91 LEU A CA 1
ATOM 749 C C . LEU A 1 91 ? 4.574 13.741 -1.214 1.00 98.81 91 LEU A C 1
ATOM 751 O O . LEU A 1 91 ? 4.595 13.858 0.006 1.00 98.81 91 LEU A O 1
ATOM 755 N N . TYR A 1 92 ? 5.674 13.887 -1.957 1.00 98.81 92 TYR A N 1
ATOM 756 C CA . TYR A 1 92 ? 7.000 14.149 -1.397 1.00 98.81 92 TYR A CA 1
ATOM 757 C C . TYR A 1 92 ? 7.008 15.342 -0.432 1.00 98.81 92 TYR A C 1
ATOM 759 O O . TYR A 1 92 ? 7.654 15.296 0.614 1.00 98.81 92 TYR A O 1
ATOM 767 N N . ASN A 1 93 ? 6.272 16.407 -0.762 1.00 98.69 93 ASN A N 1
ATOM 768 C CA . ASN A 1 93 ? 6.210 17.616 0.054 1.00 98.69 93 ASN A CA 1
ATOM 769 C C . ASN A 1 93 ? 5.409 17.447 1.350 1.00 98.69 93 ASN A C 1
ATOM 771 O O . ASN A 1 93 ? 5.721 18.137 2.320 1.00 98.69 93 ASN A O 1
ATOM 775 N N . ILE A 1 94 ? 4.405 16.564 1.380 1.00 98.31 94 ILE A N 1
ATOM 776 C CA . ILE A 1 94 ? 3.598 16.313 2.586 1.00 98.31 94 ILE A CA 1
ATOM 777 C C . ILE A 1 94 ? 4.170 15.211 3.486 1.00 98.31 94 ILE A C 1
ATOM 779 O O . ILE A 1 94 ? 3.733 15.085 4.627 1.00 98.31 94 ILE A O 1
ATOM 783 N N . LEU A 1 95 ? 5.123 14.411 2.996 1.00 98.69 95 LEU A N 1
ATOM 784 C CA . LEU A 1 95 ? 5.804 13.411 3.817 1.00 98.69 95 LEU A CA 1
ATOM 785 C C . LEU A 1 95 ? 6.649 14.099 4.898 1.00 98.69 95 LEU A C 1
ATOM 787 O O . LEU A 1 95 ? 7.463 14.983 4.614 1.00 98.69 95 LEU A O 1
ATOM 791 N N . GLU A 1 96 ? 6.462 13.673 6.143 1.00 97.62 96 GLU A N 1
ATOM 792 C CA . GLU A 1 96 ? 6.952 14.399 7.323 1.00 97.62 96 GLU A CA 1
ATOM 793 C C . GLU A 1 96 ? 8.442 14.187 7.594 1.00 97.62 96 GLU A C 1
ATOM 795 O O . GLU A 1 96 ? 9.136 15.095 8.053 1.00 97.62 96 GLU A O 1
ATOM 800 N N . ASP A 1 97 ? 8.958 12.993 7.299 1.00 96.94 97 ASP A N 1
ATOM 801 C CA . ASP A 1 97 ? 10.315 12.601 7.671 1.00 96.94 97 ASP A CA 1
ATOM 802 C C . ASP A 1 97 ? 11.204 12.249 6.468 1.00 96.94 97 ASP A C 1
ATOM 804 O O . ASP A 1 97 ? 10.750 11.971 5.353 1.00 96.94 97 ASP A O 1
ATOM 808 N N . LYS A 1 98 ? 12.519 12.259 6.714 1.00 97.38 98 LYS A N 1
ATOM 809 C CA . LYS A 1 98 ? 13.533 11.970 5.698 1.00 97.38 98 LYS A CA 1
ATOM 810 C C . LYS A 1 98 ? 13.446 10.535 5.170 1.00 97.38 98 LYS A C 1
ATOM 812 O O . LYS A 1 98 ? 13.618 10.352 3.971 1.00 97.38 98 LYS A O 1
ATOM 817 N N . ASN A 1 99 ? 13.184 9.544 6.020 1.00 97.06 99 ASN A N 1
ATOM 818 C CA . ASN A 1 99 ? 13.062 8.150 5.596 1.00 97.06 99 ASN A CA 1
ATOM 819 C C . ASN A 1 99 ? 11.876 7.996 4.644 1.00 97.06 99 ASN A C 1
ATOM 821 O O . ASN A 1 99 ? 12.052 7.412 3.589 1.00 97.06 99 ASN A O 1
ATOM 825 N N . SER A 1 100 ? 10.728 8.616 4.929 1.00 98.44 100 SER A N 1
ATOM 826 C CA . SER A 1 100 ? 9.561 8.613 4.035 1.00 98.44 100 SER A CA 1
ATOM 827 C C . SER A 1 100 ? 9.890 9.184 2.654 1.00 98.44 100 SER A C 1
ATOM 829 O O . SER A 1 100 ? 9.543 8.600 1.628 1.00 98.44 100 SER A O 1
ATOM 831 N N . LYS A 1 101 ? 10.602 10.316 2.621 1.00 98.62 101 LYS A N 1
ATOM 832 C CA . LYS A 1 101 ? 11.055 10.967 1.381 1.00 98.62 101 LYS A CA 1
ATOM 833 C C . LYS A 1 101 ? 12.048 10.106 0.599 1.00 98.62 101 LYS A C 1
ATOM 835 O O . LYS A 1 101 ? 11.953 10.020 -0.628 1.00 98.62 101 LYS A O 1
ATOM 840 N N . THR A 1 102 ? 12.968 9.446 1.301 1.00 98.06 102 THR A N 1
ATOM 841 C CA . THR A 1 102 ? 13.886 8.463 0.712 1.00 98.06 102 THR A CA 1
ATOM 842 C C . THR A 1 102 ? 13.115 7.276 0.146 1.00 98.06 102 THR A C 1
ATOM 844 O O . THR A 1 102 ? 13.328 6.946 -1.014 1.00 98.06 102 THR A O 1
ATOM 847 N N . THR A 1 103 ? 12.176 6.693 0.899 1.00 98.19 103 THR A N 1
ATOM 848 C CA . THR A 1 103 ? 11.329 5.583 0.443 1.00 98.19 103 THR A CA 1
ATOM 849 C C . THR A 1 103 ? 10.590 5.956 -0.832 1.00 98.19 103 THR A C 1
ATOM 851 O O . THR A 1 103 ? 10.683 5.224 -1.808 1.00 98.19 103 THR A O 1
ATOM 854 N N . LEU A 1 104 ? 9.951 7.131 -0.895 1.00 98.62 104 LEU A N 1
ATOM 855 C CA . LEU A 1 104 ? 9.280 7.576 -2.123 1.00 98.62 104 LEU A CA 1
ATOM 856 C C . LEU A 1 104 ? 10.239 7.664 -3.303 1.00 98.62 104 LEU A C 1
ATOM 858 O O . LEU A 1 104 ? 9.927 7.186 -4.389 1.00 98.62 104 LEU A O 1
ATOM 862 N N . THR A 1 105 ? 11.416 8.240 -3.080 1.00 98.44 105 THR A N 1
ATOM 863 C CA . THR A 1 105 ? 12.422 8.385 -4.133 1.00 98.44 105 THR A CA 1
ATOM 864 C C . THR A 1 105 ? 12.906 7.018 -4.624 1.00 98.44 105 THR A C 1
ATOM 866 O O . THR A 1 105 ? 12.952 6.789 -5.828 1.00 98.44 105 THR A O 1
ATOM 869 N N . CYS A 1 106 ? 13.196 6.082 -3.718 1.00 97.69 106 CYS A N 1
ATOM 870 C CA . CYS A 1 106 ? 13.594 4.716 -4.055 1.00 97.69 106 CYS A CA 1
ATOM 871 C C . CYS A 1 106 ? 12.499 3.954 -4.810 1.00 97.69 106 CYS A C 1
ATOM 873 O O . CYS A 1 106 ? 12.787 3.330 -5.828 1.00 97.69 106 CYS A O 1
ATOM 875 N N . ILE A 1 107 ? 11.240 4.057 -4.379 1.00 97.44 107 ILE A N 1
ATOM 876 C CA . ILE A 1 107 ? 10.107 3.438 -5.076 1.00 97.44 107 ILE A CA 1
ATOM 877 C C . ILE A 1 107 ? 9.931 4.035 -6.477 1.00 97.44 107 ILE A C 1
ATOM 879 O O . ILE A 1 107 ? 9.714 3.294 -7.430 1.00 97.44 107 ILE A O 1
ATOM 883 N N . MET A 1 108 ? 10.095 5.350 -6.652 1.00 97.62 108 MET A N 1
ATOM 884 C CA . MET A 1 108 ? 10.074 5.972 -7.983 1.00 97.62 108 MET A CA 1
ATOM 885 C C . MET A 1 108 ? 11.225 5.480 -8.875 1.00 97.62 108 MET A C 1
ATOM 887 O O . MET A 1 108 ? 11.018 5.260 -10.065 1.00 97.62 108 MET A O 1
ATOM 891 N N . LEU A 1 109 ? 12.426 5.274 -8.321 1.00 97.31 109 LEU A N 1
ATOM 892 C CA . LEU A 1 109 ? 13.558 4.700 -9.059 1.00 97.31 109 LEU A CA 1
ATOM 893 C C . LEU A 1 109 ? 13.286 3.253 -9.465 1.00 97.31 109 LEU A C 1
ATOM 895 O O . LEU A 1 109 ? 13.474 2.903 -10.629 1.00 97.31 109 LEU A O 1
ATOM 899 N N . TYR A 1 110 ? 12.774 2.436 -8.544 1.00 95.69 110 TYR A N 1
ATOM 900 C CA . TYR A 1 110 ? 12.344 1.077 -8.851 1.00 95.69 110 TYR A CA 1
ATOM 901 C C . TYR A 1 110 ? 11.306 1.064 -9.978 1.00 95.69 110 TYR A C 1
ATOM 903 O O . TYR A 1 110 ? 11.459 0.352 -10.963 1.00 95.69 110 TYR A O 1
ATOM 911 N N . ARG A 1 111 ? 10.310 1.946 -9.905 1.00 94.38 111 ARG A N 1
ATOM 912 C CA . ARG A 1 111 ? 9.272 2.116 -10.929 1.00 94.38 111 ARG A CA 1
ATOM 913 C C . ARG A 1 111 ? 9.773 2.655 -12.267 1.00 94.38 111 ARG A C 1
ATOM 915 O O . ARG A 1 111 ? 9.047 2.564 -13.254 1.00 94.38 111 ARG A O 1
ATOM 922 N N . MET A 1 112 ? 10.980 3.214 -12.315 1.00 95.12 112 MET A N 1
ATOM 923 C CA . MET A 1 112 ? 11.604 3.678 -13.553 1.00 95.12 112 MET A CA 1
ATOM 924 C C . MET A 1 112 ? 12.574 2.654 -14.157 1.00 95.12 112 MET A C 1
ATOM 926 O O . MET A 1 112 ? 12.795 2.666 -15.369 1.00 95.12 112 MET A O 1
ATOM 930 N N . PHE A 1 113 ? 13.137 1.756 -13.345 1.00 94.38 113 PHE A N 1
ATOM 931 C CA . PHE A 1 113 ? 14.257 0.896 -13.747 1.00 94.38 113 PHE A CA 1
ATOM 932 C C . PHE A 1 113 ? 14.070 -0.607 -13.498 1.00 94.38 113 PHE A C 1
ATOM 934 O O . PHE A 1 113 ? 14.838 -1.405 -14.033 1.00 94.38 113 PHE A O 1
ATOM 941 N N . GLY A 1 114 ? 13.098 -1.008 -12.681 1.00 89.69 114 GLY A N 1
ATOM 942 C CA . GLY A 1 114 ? 12.844 -2.402 -12.309 1.00 89.69 114 GLY A CA 1
ATOM 943 C C . GLY A 1 114 ? 13.948 -3.063 -11.473 1.00 89.69 114 GLY A C 1
ATOM 944 O O . GLY A 1 114 ? 13.993 -4.288 -11.405 1.00 89.69 114 GLY A O 1
ATOM 945 N N . ASP A 1 115 ? 14.858 -2.296 -10.857 1.00 90.88 115 ASP A N 1
ATOM 946 C CA . ASP A 1 115 ? 15.963 -2.843 -10.050 1.00 90.88 115 ASP A CA 1
ATOM 947 C C . ASP A 1 115 ? 15.620 -2.904 -8.552 1.00 90.88 115 ASP A C 1
ATOM 949 O O . ASP A 1 115 ? 15.497 -1.877 -7.878 1.00 90.88 115 ASP A O 1
ATOM 953 N N . LEU A 1 116 ? 15.521 -4.125 -8.019 1.00 89.69 116 LEU A N 1
ATOM 954 C CA . LEU A 1 116 ? 15.230 -4.416 -6.612 1.00 89.69 116 LEU A CA 1
ATOM 955 C C . LEU A 1 116 ? 16.263 -3.842 -5.630 1.00 89.69 116 LEU A C 1
ATOM 957 O O . LEU A 1 116 ? 15.940 -3.658 -4.458 1.00 89.69 116 LEU A O 1
ATOM 961 N N . ASN A 1 117 ? 17.464 -3.468 -6.079 1.00 92.44 117 ASN A N 1
ATOM 962 C CA . ASN A 1 117 ? 18.422 -2.746 -5.239 1.00 92.44 117 ASN A CA 1
ATOM 963 C C . ASN A 1 117 ? 17.829 -1.444 -4.675 1.00 92.44 117 ASN A C 1
ATOM 965 O O . ASN A 1 117 ? 18.171 -1.043 -3.562 1.00 92.44 117 ASN A O 1
ATOM 969 N N . PHE A 1 118 ? 16.918 -0.791 -5.406 1.00 95.19 118 PHE A N 1
ATOM 970 C CA . PHE A 1 118 ? 16.223 0.394 -4.906 1.00 95.19 118 PHE A CA 1
ATOM 971 C C . PHE A 1 118 ? 15.242 0.061 -3.773 1.00 95.19 118 PHE A C 1
ATOM 973 O O . PHE A 1 118 ? 15.148 0.838 -2.827 1.00 95.19 118 PHE A O 1
ATOM 980 N N . ILE A 1 119 ? 14.579 -1.101 -3.822 1.00 94.06 119 ILE A N 1
ATOM 981 C CA . ILE A 1 119 ? 13.720 -1.600 -2.734 1.00 94.06 119 ILE A CA 1
ATOM 982 C C . ILE A 1 119 ? 14.564 -1.865 -1.486 1.00 94.06 119 ILE A C 1
ATOM 984 O O . ILE A 1 119 ? 14.298 -1.305 -0.421 1.00 94.06 119 ILE A O 1
ATOM 988 N N . GLY A 1 120 ? 15.655 -2.620 -1.642 1.00 93.12 120 GLY A N 1
ATOM 989 C CA . GLY A 1 120 ? 16.574 -2.913 -0.543 1.00 93.12 120 GLY A CA 1
ATOM 990 C C . GLY A 1 120 ? 17.191 -1.656 0.085 1.00 93.12 120 GLY A C 1
ATOM 991 O O . GLY A 1 120 ? 17.441 -1.623 1.289 1.00 93.12 120 GLY A O 1
ATOM 992 N N . ALA A 1 121 ? 17.384 -0.588 -0.698 1.00 94.06 121 ALA A N 1
ATOM 993 C CA . ALA A 1 121 ? 17.921 0.685 -0.218 1.00 94.06 121 ALA A CA 1
ATOM 994 C C . ALA A 1 121 ? 16.958 1.481 0.684 1.00 94.06 121 ALA A C 1
ATOM 996 O O . ALA A 1 121 ? 17.419 2.337 1.442 1.00 94.06 121 ALA A O 1
ATOM 997 N N . CYS A 1 122 ? 15.645 1.232 0.614 1.00 95.12 122 CYS A N 1
ATOM 998 C CA . CYS A 1 122 ? 14.647 1.880 1.474 1.00 95.12 122 CYS A CA 1
ATOM 999 C C . CYS A 1 122 ? 13.939 0.937 2.453 1.00 95.12 122 CYS A C 1
ATOM 1001 O O . CYS A 1 122 ? 12.992 1.366 3.113 1.00 95.12 122 CYS A O 1
ATOM 1003 N N . TYR A 1 123 ? 14.388 -0.314 2.557 1.00 95.62 123 TYR A N 1
ATOM 1004 C CA . TYR A 1 123 ? 13.830 -1.283 3.491 1.00 95.62 123 TYR A CA 1
ATOM 1005 C C . TYR A 1 123 ? 13.901 -0.784 4.942 1.00 95.62 123 TYR A C 1
ATOM 1007 O O . TYR A 1 123 ? 14.958 -0.374 5.437 1.00 95.62 123 TYR A O 1
ATOM 1015 N N . ASP A 1 124 ? 12.768 -0.856 5.636 1.00 92.62 124 ASP A N 1
ATOM 1016 C CA . ASP A 1 124 ? 12.622 -0.489 7.034 1.00 92.62 124 ASP A CA 1
ATOM 1017 C C . ASP A 1 124 ? 12.349 -1.727 7.895 1.00 92.62 124 ASP A C 1
ATOM 1019 O O . ASP A 1 124 ? 11.361 -2.436 7.726 1.00 92.62 124 ASP A O 1
ATOM 1023 N N . LYS A 1 125 ? 13.239 -1.964 8.863 1.00 89.94 125 LYS A N 1
ATOM 1024 C CA . LYS A 1 125 ? 13.193 -3.123 9.770 1.00 89.94 125 LYS A CA 1
ATOM 1025 C C . LYS A 1 125 ? 12.169 -2.980 10.897 1.00 89.94 125 LYS A C 1
ATOM 1027 O O . LYS A 1 125 ? 12.026 -3.907 11.698 1.00 89.94 125 LYS A O 1
ATOM 1032 N N . ARG A 1 126 ? 11.542 -1.809 11.050 1.00 88.00 126 ARG A N 1
ATOM 1033 C CA . ARG A 1 126 ? 10.516 -1.593 12.074 1.00 88.00 126 ARG A CA 1
ATOM 1034 C C . ARG A 1 126 ? 9.297 -2.466 11.807 1.00 88.00 126 ARG A C 1
ATOM 1036 O O . ARG A 1 126 ? 9.099 -2.981 10.709 1.00 88.00 126 ARG A O 1
ATOM 1043 N N . LYS A 1 127 ? 8.497 -2.649 12.857 1.00 85.50 127 LYS A N 1
ATOM 1044 C CA . LYS A 1 127 ? 7.325 -3.520 12.823 1.00 85.50 127 LYS A CA 1
ATOM 1045 C C . LYS A 1 127 ? 6.333 -3.054 11.760 1.00 85.50 127 LYS A C 1
ATOM 1047 O O . LYS A 1 127 ? 5.975 -1.882 11.707 1.00 85.50 127 LYS A O 1
ATOM 1052 N N . HIS A 1 128 ? 5.915 -4.013 10.945 1.00 87.94 128 HIS A N 1
ATOM 1053 C CA . HIS A 1 128 ? 4.926 -3.841 9.896 1.00 87.94 128 HIS A CA 1
ATOM 1054 C C . HIS A 1 128 ? 3.576 -3.412 10.502 1.00 87.94 128 HIS A C 1
ATOM 1056 O O . HIS A 1 128 ? 3.184 -3.946 11.539 1.00 87.94 128 HIS A O 1
ATOM 1062 N N . TYR A 1 129 ? 2.929 -2.400 9.912 1.00 95.81 129 TYR A N 1
ATOM 1063 C CA . TYR A 1 129 ? 1.673 -1.740 10.328 1.00 95.81 129 TYR A CA 1
ATOM 1064 C C . TYR A 1 129 ? 1.656 -1.025 11.690 1.00 95.81 129 TYR A C 1
ATOM 1066 O O . TYR A 1 129 ? 0.865 -0.102 11.880 1.00 95.81 129 TYR A O 1
ATOM 1074 N N . PHE A 1 130 ? 2.536 -1.382 12.621 1.00 95.62 130 PHE A N 1
ATOM 1075 C CA . PHE A 1 130 ? 2.441 -0.997 14.033 1.00 95.62 130 PHE A CA 1
ATOM 1076 C C . PHE A 1 130 ? 3.692 -0.256 14.533 1.00 95.62 130 PHE A C 1
ATOM 1078 O O . PHE A 1 130 ? 4.220 -0.534 15.612 1.00 95.62 130 PHE A O 1
ATOM 1085 N N . ASP A 1 131 ? 4.203 0.682 13.732 1.00 93.06 131 ASP A N 1
ATOM 1086 C CA . ASP A 1 131 ? 5.308 1.563 14.125 1.00 93.06 131 ASP A CA 1
ATOM 1087 C C . ASP A 1 131 ? 4.837 2.557 15.201 1.00 93.06 131 ASP A C 1
ATOM 1089 O O . ASP A 1 131 ? 4.233 3.583 14.890 1.00 93.06 131 ASP A O 1
ATOM 1093 N N . VAL A 1 132 ? 5.113 2.253 16.472 1.00 92.75 132 VAL A N 1
ATOM 1094 C CA . VAL A 1 132 ? 4.652 3.029 17.639 1.00 92.75 132 VAL A CA 1
ATOM 1095 C C . VAL A 1 132 ? 5.195 4.459 17.705 1.00 92.75 132 VAL A C 1
ATOM 1097 O O . VAL A 1 132 ? 4.569 5.306 18.342 1.00 92.75 132 VAL A O 1
ATOM 1100 N N . ASP A 1 133 ? 6.313 4.754 17.032 1.00 91.56 133 ASP A N 1
ATOM 1101 C CA . ASP A 1 133 ? 6.853 6.119 16.961 1.00 91.56 133 ASP A CA 1
ATOM 1102 C C . ASP A 1 133 ? 6.009 7.001 16.026 1.00 91.56 133 ASP A C 1
ATOM 1104 O O . ASP A 1 133 ? 5.938 8.222 16.188 1.00 91.56 133 ASP A O 1
ATOM 1108 N N . ILE A 1 134 ? 5.364 6.382 15.034 1.00 95.38 134 ILE A N 1
ATOM 1109 C CA . ILE A 1 134 ? 4.482 7.045 14.070 1.00 95.38 134 ILE A CA 1
ATOM 1110 C C . ILE A 1 134 ? 3.027 6.976 14.542 1.00 95.38 134 ILE A C 1
ATOM 1112 O O . ILE A 1 134 ? 2.299 7.965 14.462 1.00 95.38 134 ILE A O 1
ATOM 1116 N N . LEU A 1 135 ? 2.605 5.815 15.034 1.00 96.50 135 LEU A N 1
ATOM 1117 C CA . LEU A 1 135 ? 1.248 5.488 15.448 1.00 96.50 135 LEU A CA 1
ATOM 1118 C C . LEU A 1 135 ? 1.230 5.156 16.950 1.00 96.50 135 LEU A C 1
ATOM 1120 O O . LEU A 1 135 ? 1.124 3.983 17.315 1.00 96.50 135 LEU A O 1
ATOM 1124 N N . PRO A 1 136 ? 1.336 6.156 17.843 1.00 94.75 136 PRO A N 1
ATOM 1125 C CA . PRO A 1 136 ? 1.361 5.905 19.277 1.00 94.75 136 PRO A CA 1
ATOM 1126 C C . PRO A 1 136 ? 0.021 5.351 19.770 1.00 94.75 136 PRO A C 1
ATOM 1128 O O . PRO A 1 136 ? -1.039 5.609 19.189 1.00 94.75 136 PRO A O 1
ATOM 1131 N N . LYS A 1 137 ? 0.078 4.601 20.874 1.00 93.44 137 LYS A N 1
ATOM 1132 C CA . LYS A 1 137 ? -1.101 4.064 21.559 1.00 93.44 137 LYS A CA 1
ATOM 1133 C C . LYS A 1 137 ? -2.020 5.194 22.027 1.00 93.44 137 LYS A C 1
ATOM 1135 O O . LYS A 1 137 ? -1.540 6.167 22.610 1.00 93.44 137 LYS A O 1
ATOM 1140 N N . VAL A 1 138 ? -3.331 5.027 21.853 1.00 93.69 138 VAL A N 1
ATOM 1141 C CA . VAL A 1 138 ? -4.344 5.821 22.565 1.00 93.69 138 VAL A CA 1
ATOM 1142 C C . VAL A 1 138 ? -5.168 4.951 23.515 1.00 93.69 138 VAL A C 1
ATOM 1144 O O . VAL A 1 138 ? -5.120 3.724 23.463 1.00 93.69 138 VAL A O 1
ATOM 1147 N N . GLU A 1 139 ? -5.906 5.577 24.428 1.00 92.75 139 GLU A N 1
ATOM 1148 C CA . GLU A 1 139 ? -6.830 4.853 25.302 1.00 92.75 139 GLU A CA 1
ATOM 1149 C C . GLU A 1 139 ? -8.049 4.344 24.522 1.00 92.75 139 GLU A C 1
ATOM 1151 O O . GLU A 1 139 ? -8.529 5.011 23.606 1.00 92.75 139 GLU A O 1
ATOM 1156 N N . ASN A 1 140 ? -8.596 3.198 24.945 1.00 94.44 140 ASN A N 1
ATOM 1157 C CA . ASN A 1 140 ? -9.832 2.624 24.405 1.00 94.44 140 ASN A CA 1
ATOM 1158 C C . ASN A 1 140 ? -9.811 2.420 22.879 1.00 94.44 140 ASN A C 1
ATOM 1160 O O . ASN A 1 140 ? -10.793 2.735 22.206 1.00 94.44 140 ASN A O 1
ATOM 1164 N N . GLU A 1 141 ? -8.711 1.881 22.339 1.00 97.69 141 GLU A N 1
ATOM 1165 C CA . GLU A 1 141 ? -8.569 1.669 20.893 1.00 97.69 141 GLU A CA 1
ATOM 1166 C C . GLU A 1 141 ? -9.736 0.853 20.313 1.00 97.69 141 GLU A C 1
ATOM 1168 O O . GLU A 1 141 ? -10.101 -0.210 20.828 1.00 97.69 141 GLU A O 1
ATOM 1173 N N . VAL A 1 142 ? -10.290 1.365 19.218 1.00 98.69 142 VAL A N 1
ATOM 1174 C CA . VAL A 1 142 ? -11.169 0.664 18.289 1.00 98.69 142 VAL A CA 1
ATOM 1175 C C . VAL A 1 142 ? -10.372 0.453 17.007 1.00 98.69 142 VAL A C 1
ATOM 1177 O O . VAL A 1 142 ? -10.179 1.389 16.223 1.00 98.69 142 VAL A O 1
ATOM 1180 N N . PHE A 1 143 ? -9.873 -0.769 16.839 1.00 98.75 143 PHE A N 1
ATOM 1181 C CA . PHE A 1 143 ? -9.010 -1.155 15.728 1.00 98.75 143 PHE A CA 1
ATOM 1182 C C . PHE A 1 143 ? -9.802 -1.888 14.647 1.00 98.75 143 PHE A C 1
ATOM 1184 O O . PHE A 1 143 ? -10.599 -2.780 14.942 1.00 98.75 143 PHE A O 1
ATOM 1191 N N . ILE A 1 144 ? -9.566 -1.514 13.394 1.00 98.88 144 ILE A N 1
ATOM 1192 C CA . ILE A 1 144 ? -10.116 -2.182 12.222 1.00 98.88 144 ILE A CA 1
ATOM 1193 C C . ILE A 1 144 ? -8.985 -2.851 11.455 1.00 98.88 144 ILE A C 1
ATOM 1195 O O . ILE A 1 144 ? -8.087 -2.174 10.964 1.00 98.88 144 ILE A O 1
ATOM 1199 N N . ASP A 1 145 ? -9.089 -4.165 11.311 1.00 98.69 145 ASP A N 1
ATOM 1200 C CA . ASP A 1 145 ? -8.217 -5.009 10.505 1.00 98.69 145 ASP A CA 1
ATOM 1201 C C . ASP A 1 145 ? -8.959 -5.396 9.216 1.00 98.69 145 ASP A C 1
ATOM 1203 O O . ASP A 1 145 ? -9.717 -6.373 9.184 1.00 98.69 145 ASP A O 1
ATOM 1207 N N . ALA A 1 146 ? -8.833 -4.566 8.174 1.00 98.06 146 ALA A N 1
ATOM 1208 C CA . ALA A 1 146 ? -9.425 -4.838 6.869 1.00 98.06 146 ALA A CA 1
ATOM 1209 C C . ALA A 1 146 ? -8.448 -5.635 5.999 1.00 98.06 146 ALA A C 1
ATOM 1211 O O . ALA A 1 146 ? -7.349 -5.158 5.704 1.00 98.06 146 ALA A O 1
ATOM 1212 N N . GLY A 1 147 ? -8.873 -6.835 5.589 1.00 96.00 147 GLY A N 1
ATOM 1213 C CA . GLY A 1 147 ? -7.982 -7.829 4.991 1.00 96.00 147 GLY A CA 1
ATOM 1214 C C . GLY A 1 147 ? -7.213 -8.582 6.070 1.00 96.00 147 GLY A C 1
ATOM 1215 O O . GLY A 1 147 ? -5.987 -8.560 6.109 1.00 96.00 147 GLY A O 1
ATOM 1216 N N . SER A 1 148 ? -7.953 -9.186 7.005 1.00 96.06 148 SER A N 1
ATOM 1217 C CA . SER A 1 148 ? -7.367 -9.807 8.199 1.00 96.06 148 SER A CA 1
ATOM 1218 C C . SER A 1 148 ? -6.697 -11.160 7.910 1.00 96.06 148 SER A C 1
ATOM 1220 O O . SER A 1 148 ? -5.845 -11.584 8.688 1.00 96.06 148 SER A O 1
ATOM 1222 N N . CYS A 1 149 ? -7.030 -11.826 6.794 1.00 93.75 149 CYS A N 1
ATOM 1223 C CA . CYS A 1 149 ? -6.446 -13.090 6.3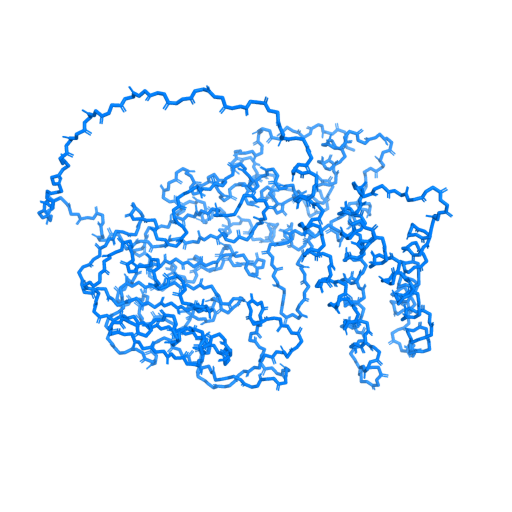34 1.00 93.75 149 CYS A CA 1
ATOM 1224 C C . CYS A 1 149 ? -6.486 -14.222 7.381 1.00 93.75 149 CYS A C 1
ATOM 1226 O O . CYS A 1 149 ? -7.417 -15.021 7.405 1.00 93.75 149 CYS A O 1
ATOM 1228 N N . ASP A 1 150 ? -5.505 -14.311 8.277 1.00 94.81 150 ASP A N 1
ATOM 1229 C CA . ASP A 1 150 ? -5.446 -15.306 9.353 1.00 94.81 150 ASP A CA 1
ATOM 1230 C C . ASP A 1 150 ? -5.525 -14.700 10.768 1.00 94.81 150 ASP A C 1
ATOM 1232 O O . ASP A 1 150 ? -5.467 -15.430 11.761 1.00 94.81 150 ASP A O 1
ATOM 1236 N N . GLY A 1 151 ? -5.680 -13.379 10.883 1.00 97.00 151 GLY A N 1
ATOM 1237 C CA . GLY A 1 151 ? -5.782 -12.649 12.144 1.00 97.00 151 GLY A CA 1
ATOM 1238 C C . GLY A 1 151 ? -4.442 -12.348 12.822 1.00 97.00 151 GLY A C 1
ATOM 1239 O O . GLY A 1 151 ? -4.442 -11.815 13.935 1.00 97.00 151 GLY A O 1
ATOM 1240 N N . LYS A 1 152 ? -3.292 -12.657 12.204 1.00 96.75 152 LYS A N 1
ATOM 1241 C CA . LYS A 1 152 ? -1.969 -12.373 12.796 1.00 96.75 152 LYS A CA 1
ATOM 1242 C C . LYS A 1 152 ? -1.685 -10.886 12.988 1.00 96.75 152 LYS A C 1
ATOM 1244 O O . LYS A 1 152 ? -0.997 -10.535 13.948 1.00 96.75 152 LYS A O 1
ATOM 1249 N N . ASP A 1 153 ? -2.222 -10.020 12.135 1.00 97.00 153 ASP A N 1
ATOM 1250 C CA . ASP A 1 153 ? -2.078 -8.570 12.304 1.00 97.00 153 ASP A CA 1
ATOM 1251 C C . ASP A 1 153 ? -2.848 -8.084 13.531 1.00 97.00 153 ASP A C 1
ATOM 1253 O O . ASP A 1 153 ? -2.306 -7.344 14.347 1.00 97.00 153 ASP A O 1
ATOM 1257 N N . SER A 1 154 ? -4.064 -8.592 13.744 1.00 98.31 154 SER A N 1
ATOM 1258 C CA . SER A 1 154 ? -4.817 -8.367 14.982 1.00 98.31 154 SER A CA 1
ATOM 1259 C C . SER A 1 154 ? -4.081 -8.880 16.226 1.00 98.31 154 SER A C 1
ATOM 1261 O O . SER A 1 154 ? -4.067 -8.199 17.248 1.00 98.31 154 SER A O 1
ATOM 1263 N N . ILE A 1 155 ? -3.414 -10.038 16.159 1.00 97.94 155 ILE A N 1
ATOM 1264 C CA . ILE A 1 155 ? -2.562 -10.521 17.264 1.00 97.94 155 ILE A CA 1
ATOM 1265 C C . ILE A 1 155 ? -1.388 -9.563 17.496 1.00 97.94 155 ILE A C 1
ATOM 1267 O O . ILE A 1 155 ? -1.131 -9.176 18.632 1.00 97.94 155 ILE A O 1
ATOM 1271 N N . SER A 1 156 ? -0.718 -9.133 16.427 1.00 97.19 156 SER A N 1
ATOM 1272 C CA . SER A 1 156 ? 0.414 -8.203 16.502 1.00 97.19 156 SER A CA 1
ATOM 1273 C C . SER A 1 156 ? 0.006 -6.849 17.085 1.00 97.19 156 SER A C 1
ATOM 1275 O O . SER A 1 156 ? 0.745 -6.283 17.889 1.00 97.19 156 SER A O 1
ATOM 1277 N N . PHE A 1 157 ? -1.188 -6.355 16.746 1.00 98.00 157 PHE A N 1
ATOM 1278 C CA . PHE A 1 157 ? -1.775 -5.176 17.372 1.00 98.00 157 PHE A CA 1
ATOM 1279 C C . PHE A 1 157 ? -1.904 -5.364 18.890 1.00 98.00 157 PHE A C 1
ATOM 1281 O O . PHE A 1 157 ? -1.444 -4.514 19.649 1.00 98.00 157 PHE A O 1
ATOM 1288 N N . ILE A 1 158 ? -2.463 -6.487 19.349 1.00 97.75 158 ILE A N 1
ATOM 1289 C CA . ILE A 1 158 ? -2.630 -6.774 20.784 1.00 97.75 158 ILE A CA 1
ATOM 1290 C C . ILE A 1 158 ? -1.273 -6.901 21.487 1.00 97.75 158 ILE A C 1
ATOM 1292 O O . ILE A 1 158 ? -1.098 -6.371 22.582 1.00 97.75 158 ILE A O 1
ATOM 1296 N N . ASP A 1 159 ? -0.296 -7.555 20.860 1.00 96.62 159 ASP A N 1
ATOM 1297 C CA . ASP A 1 159 ? 1.043 -7.735 21.428 1.00 96.62 159 ASP A CA 1
ATOM 1298 C C . ASP A 1 159 ? 1.800 -6.401 21.578 1.00 96.62 159 ASP A C 1
ATOM 1300 O O . ASP A 1 159 ? 2.584 -6.231 22.513 1.00 96.62 159 ASP A O 1
ATOM 1304 N N . ILE A 1 160 ? 1.574 -5.447 20.667 1.00 95.56 160 ILE A N 1
ATOM 1305 C CA . ILE A 1 160 ? 2.270 -4.151 20.638 1.00 95.56 160 ILE A CA 1
ATOM 1306 C C . ILE A 1 160 ? 1.545 -3.093 21.478 1.00 95.56 160 ILE A C 1
ATOM 1308 O O . ILE A 1 160 ? 2.186 -2.351 22.223 1.00 95.56 160 ILE A O 1
ATOM 1312 N N . TYR A 1 161 ? 0.220 -3.007 21.360 1.00 95.75 161 TYR A N 1
ATOM 1313 C CA . TYR A 1 161 ? -0.589 -1.971 22.004 1.00 95.75 161 TYR A CA 1
ATOM 1314 C C . TYR A 1 161 ? -1.218 -2.428 23.325 1.00 95.75 161 TYR A C 1
ATOM 1316 O O . TYR A 1 161 ? -1.609 -1.579 24.123 1.00 95.75 161 TYR A O 1
ATOM 1324 N N . GLY A 1 162 ? -1.258 -3.727 23.616 1.00 95.06 162 GLY A N 1
ATOM 1325 C CA . GLY A 1 162 ? -1.859 -4.293 24.824 1.00 95.06 162 GLY A CA 1
ATOM 1326 C C . GLY A 1 162 ? -3.291 -4.796 24.624 1.00 95.06 162 GLY A C 1
ATOM 1327 O O . GLY A 1 162 ? -3.924 -4.584 23.590 1.00 95.06 162 GLY A O 1
ATOM 1328 N N . ASP A 1 163 ? -3.813 -5.483 25.641 1.00 93.88 163 ASP A N 1
ATOM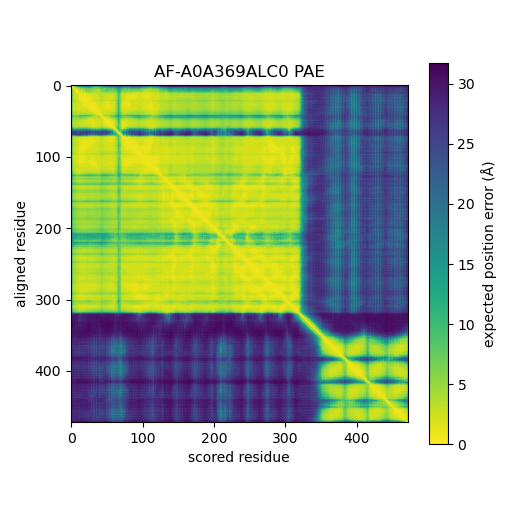 1329 C CA . ASP A 1 163 ? -5.125 -6.141 25.641 1.00 93.88 163 ASP A CA 1
ATOM 1330 C C . ASP A 1 163 ? -6.254 -5.296 26.268 1.00 93.88 163 ASP A C 1
ATOM 1332 O O . ASP A 1 163 ? -7.376 -5.777 26.447 1.00 93.88 163 ASP A O 1
ATOM 1336 N N . ASP A 1 164 ? -5.983 -4.023 26.562 1.00 94.88 164 ASP A N 1
ATOM 1337 C CA . ASP A 1 164 ? -6.903 -3.011 27.098 1.00 94.88 164 ASP A CA 1
ATOM 1338 C C . ASP A 1 164 ? -7.640 -2.215 26.001 1.00 94.88 164 ASP A C 1
ATOM 1340 O O . ASP A 1 164 ? -8.275 -1.195 26.275 1.00 94.88 164 ASP A O 1
ATOM 1344 N N . TYR A 1 165 ? -7.606 -2.691 24.754 1.00 97.62 165 TYR A N 1
ATOM 1345 C CA . TYR A 1 165 ? -8.399 -2.135 23.658 1.00 97.62 165 TYR A CA 1
ATOM 1346 C C . TYR A 1 165 ? -9.903 -2.247 23.934 1.00 97.62 165 TYR A C 1
ATOM 1348 O O . TYR A 1 165 ? -10.389 -3.189 24.577 1.00 97.62 165 TYR A O 1
ATOM 1356 N N . LYS A 1 166 ? -10.670 -1.303 23.388 1.00 98.38 166 LYS A N 1
ATOM 1357 C CA . LYS A 1 166 ? -12.128 -1.293 23.500 1.00 98.38 166 LYS A CA 1
ATOM 1358 C C . LYS A 1 166 ? -12.750 -2.359 22.605 1.00 98.38 166 LYS A C 1
ATOM 1360 O O . LYS A 1 166 ? -13.608 -3.108 23.074 1.00 98.38 166 LYS A O 1
ATOM 1365 N N . LYS A 1 167 ? -12.324 -2.431 21.340 1.00 98.62 167 LYS A N 1
ATOM 1366 C CA . LYS A 1 167 ? -12.893 -3.347 20.344 1.00 98.62 167 LYS A CA 1
ATOM 1367 C C . LYS A 1 167 ? -11.936 -3.564 19.163 1.00 98.62 167 LYS A C 1
ATOM 1369 O O . LYS A 1 167 ? -11.245 -2.633 18.761 1.00 98.62 167 LYS A O 1
ATOM 1374 N N . ILE A 1 168 ? -11.930 -4.766 18.592 1.00 98.81 168 ILE A N 1
ATOM 1375 C CA . ILE A 1 168 ? -11.303 -5.052 17.290 1.00 98.81 168 ILE A CA 1
ATOM 1376 C C . ILE A 1 168 ? -12.389 -5.517 16.318 1.00 98.81 168 ILE A C 1
ATOM 1378 O O . ILE A 1 168 ? -13.228 -6.342 16.681 1.00 98.81 168 ILE A O 1
ATOM 1382 N N . TYR A 1 169 ? -12.361 -5.010 15.090 1.00 98.81 169 TYR A N 1
ATOM 1383 C CA . TYR A 1 169 ? -13.187 -5.473 13.978 1.00 98.81 169 TYR A CA 1
ATOM 1384 C C . TYR A 1 169 ? -12.283 -6.086 12.911 1.00 98.81 169 TYR A C 1
ATOM 1386 O O . TYR A 1 169 ? -11.385 -5.416 12.410 1.00 98.81 169 TYR A O 1
ATOM 1394 N N . THR A 1 170 ? -12.526 -7.344 12.555 1.00 98.69 170 THR A N 1
ATOM 1395 C CA . THR A 1 170 ? -11.791 -8.044 11.486 1.00 98.69 170 THR A CA 1
ATOM 1396 C C . THR A 1 170 ? -12.692 -8.202 10.269 1.00 98.69 170 THR A C 1
ATOM 1398 O O . THR A 1 170 ? -13.828 -8.656 10.418 1.00 98.69 170 THR A O 1
ATOM 1401 N N . TYR A 1 171 ? -12.203 -7.837 9.084 1.00 98.44 171 TYR A N 1
ATOM 1402 C CA . TYR A 1 171 ? -12.927 -7.988 7.820 1.00 98.44 171 TYR A CA 1
ATOM 1403 C C . TYR A 1 171 ? -12.176 -8.916 6.876 1.00 98.44 171 TYR A C 1
ATOM 1405 O O . TYR A 1 171 ? -11.019 -8.667 6.530 1.00 98.44 171 TYR A O 1
ATOM 1413 N N . GLU A 1 172 ? -12.856 -9.982 6.463 1.00 97.19 172 GLU A N 1
ATOM 1414 C CA . GLU A 1 172 ? -12.320 -10.992 5.559 1.00 97.19 172 GLU A CA 1
ATOM 1415 C C . GLU A 1 172 ? -13.462 -11.682 4.789 1.00 97.19 172 GLU A C 1
ATOM 1417 O O . GLU A 1 172 ? -14.241 -12.426 5.389 1.00 97.19 172 GLU A O 1
ATOM 1422 N N . PRO A 1 173 ? -13.611 -11.432 3.478 1.00 94.31 173 PRO A N 1
ATOM 1423 C CA . PRO A 1 173 ? -14.649 -12.063 2.660 1.00 94.31 173 PRO A CA 1
ATOM 1424 C C . PRO A 1 173 ? -14.436 -13.564 2.392 1.00 94.31 173 PRO A C 1
ATOM 1426 O O . PRO A 1 173 ? -15.414 -14.267 2.137 1.00 94.31 173 PRO A O 1
ATOM 1429 N N . SER A 1 174 ? -13.200 -14.077 2.420 1.00 92.06 174 SER A N 1
ATOM 1430 C CA . SER A 1 174 ? -12.923 -15.497 2.176 1.00 92.06 174 SER A CA 1
ATOM 1431 C C . SER A 1 174 ? -13.349 -16.357 3.364 1.00 92.06 174 SER A C 1
ATOM 1433 O O . SER A 1 174 ? -12.886 -16.178 4.490 1.00 92.06 174 SER A O 1
ATOM 1435 N N . LEU A 1 175 ? -14.198 -17.356 3.106 1.00 90.69 175 LEU A N 1
ATOM 1436 C CA . LEU A 1 175 ? -14.725 -18.249 4.139 1.00 90.69 175 LEU A CA 1
ATOM 1437 C C . LEU A 1 175 ? -13.623 -19.017 4.888 1.00 90.69 175 LEU A C 1
ATOM 1439 O O . LEU A 1 175 ? -13.737 -19.234 6.094 1.00 90.69 175 LEU A O 1
ATOM 1443 N N . ASP A 1 176 ? -12.574 -19.461 4.198 1.00 91.38 176 ASP A N 1
ATOM 1444 C CA . ASP A 1 176 ? -11.518 -20.253 4.837 1.00 91.38 176 ASP A CA 1
ATOM 1445 C C . ASP A 1 176 ? -10.599 -19.384 5.699 1.00 91.38 176 ASP A C 1
ATOM 1447 O O . ASP A 1 176 ? -10.302 -19.750 6.838 1.00 91.38 176 ASP A O 1
ATOM 1451 N N . ASN A 1 177 ? -10.260 -18.188 5.221 1.00 93.56 177 ASN A N 1
ATOM 1452 C CA . ASN A 1 177 ? -9.555 -17.180 6.009 1.00 93.56 177 ASN A CA 1
ATOM 1453 C C . ASN A 1 177 ? -10.388 -16.753 7.230 1.00 93.56 177 ASN A C 1
ATOM 1455 O O . ASN A 1 177 ? -9.899 -16.759 8.357 1.00 93.56 177 ASN A O 1
ATOM 1459 N N . TYR A 1 178 ? -11.689 -16.518 7.050 1.00 96.19 178 TYR A N 1
ATOM 1460 C CA . TYR A 1 178 ? -12.609 -16.211 8.144 1.00 96.19 178 TYR A CA 1
ATOM 1461 C C . TYR A 1 178 ? -12.610 -17.285 9.244 1.00 96.19 178 TYR A C 1
ATOM 1463 O O . TYR A 1 178 ? -12.518 -16.961 10.430 1.00 96.19 178 TYR A O 1
ATOM 1471 N N . LYS A 1 179 ? -12.658 -18.575 8.878 1.00 96.81 179 LYS A N 1
ATOM 1472 C CA . LYS A 1 179 ? -12.553 -19.673 9.857 1.00 96.81 179 LYS A CA 1
ATOM 1473 C C . LYS A 1 179 ? -11.223 -19.626 10.614 1.00 96.81 179 LYS A C 1
ATOM 1475 O O . LYS A 1 179 ? -11.223 -19.836 11.829 1.00 96.81 179 LYS A O 1
ATOM 1480 N N . ASN A 1 180 ? -10.118 -19.341 9.921 1.00 97.00 180 ASN A N 1
ATOM 1481 C CA . ASN A 1 180 ? -8.798 -19.208 10.541 1.00 97.00 180 ASN A CA 1
ATOM 1482 C C . ASN A 1 180 ? -8.763 -18.043 11.535 1.00 97.00 180 ASN A C 1
ATOM 1484 O O . ASN A 1 180 ? -8.297 -18.228 12.655 1.00 97.00 180 ASN A O 1
ATOM 1488 N N . ILE A 1 181 ? -9.324 -16.888 11.175 1.00 97.88 181 ILE A N 1
ATOM 1489 C CA . ILE A 1 181 ? -9.428 -15.712 12.050 1.00 97.88 181 ILE A CA 1
ATOM 1490 C C . ILE A 1 181 ? -10.197 -16.063 13.327 1.00 97.88 181 ILE A C 1
ATOM 1492 O O . ILE A 1 181 ? -9.683 -15.860 14.427 1.00 97.88 181 ILE A O 1
ATOM 1496 N N . VAL A 1 182 ? -11.400 -16.639 13.200 1.00 98.12 182 VAL A N 1
ATOM 1497 C CA . VAL A 1 182 ? -12.232 -17.024 14.355 1.00 98.12 182 VAL A CA 1
ATOM 1498 C C . VAL A 1 182 ? -11.492 -18.011 15.260 1.00 98.12 182 VAL A C 1
ATOM 1500 O O . VAL A 1 182 ? -11.554 -17.895 16.482 1.00 98.12 182 VAL A O 1
ATOM 1503 N N . HIS A 1 183 ? -10.771 -18.972 14.678 1.00 98.00 183 HIS A N 1
ATOM 1504 C CA . HIS A 1 183 ? -9.974 -19.931 15.437 1.00 98.00 183 HIS A CA 1
ATOM 1505 C C . HIS A 1 183 ? -8.797 -19.265 16.168 1.00 98.00 183 HIS A C 1
ATOM 1507 O O . HIS A 1 183 ? -8.651 -19.425 17.381 1.00 98.00 183 HIS A O 1
ATOM 1513 N N . ASN A 1 184 ? -7.979 -18.497 15.448 1.00 98.00 184 ASN A N 1
ATOM 1514 C CA . ASN A 1 184 ? -6.749 -17.889 15.959 1.00 98.00 184 ASN A CA 1
ATOM 1515 C C . ASN A 1 184 ? -7.027 -16.815 17.016 1.00 98.00 184 ASN A C 1
ATOM 1517 O O . ASN A 1 184 ? -6.249 -16.651 17.962 1.00 98.00 184 ASN A O 1
ATOM 1521 N N . LEU A 1 185 ? -8.154 -16.111 16.887 1.00 98.00 185 LEU A N 1
ATOM 1522 C CA . LEU A 1 185 ? -8.535 -15.023 17.778 1.00 98.00 185 LEU A CA 1
ATOM 1523 C C . LEU A 1 185 ? -9.483 -15.438 18.914 1.00 98.00 185 LEU A C 1
ATOM 1525 O O . LEU A 1 185 ? -9.771 -14.618 19.782 1.00 98.00 185 LEU A O 1
ATOM 1529 N N . ALA A 1 186 ? -9.895 -16.710 18.992 1.00 97.69 186 ALA A N 1
ATOM 1530 C CA . ALA A 1 186 ? -10.892 -17.203 19.953 1.00 97.69 186 ALA A CA 1
ATOM 1531 C C . ALA A 1 186 ? -10.588 -16.891 21.433 1.00 97.69 186 ALA A C 1
ATOM 1533 O O . ALA A 1 186 ? -11.503 -16.797 22.253 1.00 97.69 186 ALA A O 1
ATOM 1534 N N . LYS A 1 187 ? -9.306 -16.759 21.798 1.00 97.19 187 LYS A N 1
ATOM 1535 C CA . LYS A 1 187 ? -8.872 -16.467 23.176 1.00 97.19 187 LYS A CA 1
ATOM 1536 C C . LYS A 1 187 ? -8.910 -14.978 23.538 1.00 97.19 187 LYS A C 1
ATOM 1538 O O . LYS A 1 187 ? -8.760 -14.649 24.713 1.00 97.19 187 LYS A O 1
ATOM 1543 N N . TYR A 1 188 ? -9.062 -14.089 22.560 1.00 97.81 188 TYR A N 1
ATOM 1544 C CA . TYR A 1 188 ? -9.032 -12.647 22.771 1.00 97.81 188 TYR A CA 1
ATOM 1545 C C . TYR A 1 188 ? -10.464 -12.092 22.875 1.00 97.81 188 TYR A C 1
ATOM 1547 O O . TYR A 1 188 ? -11.320 -12.417 22.051 1.00 97.81 188 TYR A O 1
ATOM 1555 N N . PRO A 1 189 ? -10.773 -11.284 23.902 1.00 96.75 189 PRO A N 1
ATOM 1556 C CA . PRO A 1 189 ? -12.119 -10.760 24.108 1.00 96.75 189 PRO A CA 1
ATOM 1557 C C . PRO A 1 189 ? -12.401 -9.547 23.211 1.00 96.75 189 PRO A C 1
ATOM 1559 O O . PRO A 1 189 ? -11.491 -8.893 22.735 1.00 96.75 189 PRO A O 1
ATOM 1562 N N . ARG A 1 190 ? -13.673 -9.153 23.067 1.00 98.00 190 ARG A N 1
ATOM 1563 C CA . ARG A 1 190 ? -14.066 -7.889 22.396 1.00 98.00 190 ARG A CA 1
ATOM 1564 C C . ARG A 1 190 ? -13.598 -7.786 20.933 1.00 98.00 190 ARG A C 1
ATOM 1566 O O . ARG A 1 190 ? -13.318 -6.691 20.448 1.00 98.00 190 ARG A O 1
ATOM 1573 N N . ILE A 1 191 ? -13.584 -8.910 20.221 1.00 98.44 191 ILE A N 1
ATOM 1574 C CA . ILE A 1 191 ? -13.349 -8.952 18.775 1.00 98.44 191 ILE A CA 1
ATOM 1575 C C . ILE A 1 191 ? -14.657 -9.278 18.055 1.00 98.44 191 ILE A C 1
ATOM 1577 O O . ILE A 1 191 ? -15.449 -10.097 18.522 1.00 98.44 191 ILE A O 1
ATOM 1581 N N . GLU A 1 192 ? -14.902 -8.603 16.940 1.00 98.44 192 GLU A N 1
ATOM 1582 C CA . GLU A 1 192 ? -16.003 -8.876 16.027 1.00 98.44 192 GLU A CA 1
ATOM 1583 C C . GLU A 1 192 ? -15.463 -9.311 14.667 1.00 98.44 192 GLU A C 1
ATOM 1585 O O . GLU A 1 192 ? -14.622 -8.640 14.065 1.00 98.44 192 GLU A O 1
ATOM 1590 N N . HIS A 1 193 ? -15.928 -10.471 14.205 1.00 98.19 193 HIS A N 1
ATOM 1591 C CA . HIS A 1 193 ? -15.481 -11.081 12.959 1.00 98.19 193 HIS A CA 1
ATOM 1592 C C . HIS A 1 193 ? -16.533 -10.896 11.870 1.00 98.19 193 HIS A C 1
ATOM 1594 O O . HIS A 1 193 ? -17.613 -11.491 11.934 1.00 98.19 193 HIS A O 1
ATOM 1600 N N . CYS A 1 194 ? -16.196 -10.114 10.848 1.00 97.81 194 CYS A N 1
ATOM 1601 C CA . CYS A 1 194 ? -17.064 -9.762 9.735 1.00 97.81 194 CYS A CA 1
ATOM 1602 C C . CYS A 1 194 ? -16.634 -10.514 8.467 1.00 97.81 194 CYS A C 1
ATOM 1604 O O . CYS A 1 194 ? -15.631 -10.173 7.841 1.00 97.81 194 CYS A O 1
ATOM 1606 N N . MET A 1 195 ? -17.416 -11.520 8.056 1.00 97.19 195 MET A N 1
ATOM 1607 C CA . MET A 1 195 ? -17.168 -12.276 6.819 1.00 97.19 195 MET A CA 1
ATOM 1608 C C . MET A 1 195 ? -17.662 -11.507 5.584 1.00 97.19 195 MET A C 1
ATOM 1610 O O . MET A 1 195 ? -18.683 -11.853 4.993 1.00 97.19 195 MET A O 1
ATOM 1614 N N . ARG A 1 196 ? -17.012 -10.387 5.265 1.00 96.56 196 ARG A N 1
ATOM 1615 C CA . ARG A 1 196 ? -17.351 -9.520 4.128 1.00 96.56 196 ARG A CA 1
ATOM 1616 C C . ARG A 1 196 ? -16.167 -8.649 3.731 1.00 96.56 196 ARG A C 1
ATOM 1618 O O . ARG A 1 196 ? -15.324 -8.328 4.568 1.00 96.56 196 ARG A O 1
ATOM 1625 N N . GLY A 1 197 ? -16.138 -8.234 2.471 1.00 96.62 197 GLY A N 1
ATOM 1626 C CA . GLY A 1 197 ? -15.190 -7.245 1.970 1.00 96.62 197 GLY A CA 1
ATOM 1627 C C . GLY A 1 197 ? -15.596 -5.824 2.360 1.00 96.62 197 GLY A C 1
ATOM 1628 O O . GLY A 1 197 ? -16.773 -5.541 2.598 1.00 96.62 197 GLY A O 1
ATOM 1629 N N . ILE A 1 198 ? -14.624 -4.915 2.391 1.00 97.75 198 ILE A N 1
ATOM 1630 C CA . ILE A 1 198 ? -14.876 -3.480 2.550 1.00 97.75 198 ILE A CA 1
ATOM 1631 C C . ILE A 1 198 ? -14.756 -2.792 1.191 1.00 97.75 198 ILE A C 1
ATOM 1633 O O . ILE A 1 198 ? -13.812 -3.025 0.441 1.00 97.75 198 ILE A O 1
ATOM 1637 N N . SER A 1 199 ? -15.728 -1.941 0.880 1.00 97.25 199 SER A N 1
ATOM 1638 C CA . SER A 1 199 ? -15.825 -1.188 -0.369 1.00 97.25 199 SER A CA 1
ATOM 1639 C C . SER A 1 199 ? -16.431 0.200 -0.114 1.00 97.25 199 SER A C 1
ATOM 1641 O O . SER A 1 199 ? -16.571 0.626 1.031 1.00 97.25 199 SER A O 1
ATOM 1643 N N . ASP A 1 200 ? -16.805 0.912 -1.176 1.00 97.31 200 ASP A N 1
ATOM 1644 C CA . ASP A 1 200 ? -17.455 2.229 -1.130 1.00 97.31 200 ASP A CA 1
ATOM 1645 C C . ASP A 1 200 ? -18.985 2.150 -0.978 1.00 97.31 200 ASP A C 1
ATOM 1647 O O . ASP A 1 200 ? -19.665 3.162 -0.788 1.00 97.31 200 ASP A O 1
ATOM 1651 N N . LYS A 1 201 ? -19.539 0.938 -1.046 1.00 96.75 201 LYS A N 1
ATOM 1652 C CA . LYS A 1 201 ? -20.969 0.652 -0.934 1.00 96.75 201 LYS A CA 1
ATOM 1653 C C . LYS A 1 201 ? -21.220 -0.726 -0.331 1.00 96.75 201 LYS A C 1
ATOM 1655 O O . LYS A 1 201 ? -20.329 -1.562 -0.226 1.00 96.75 201 LYS A O 1
ATOM 1660 N N . LYS A 1 202 ? -22.484 -0.971 0.004 1.00 97.69 202 LYS A N 1
ATOM 1661 C CA . LYS A 1 202 ? -22.981 -2.305 0.349 1.00 97.69 202 LYS A CA 1
ATOM 1662 C C . LYS A 1 202 ? -23.436 -3.056 -0.887 1.00 97.69 202 LYS A C 1
ATOM 1664 O O . LYS A 1 202 ? -23.900 -2.443 -1.851 1.00 97.69 202 LYS A O 1
ATOM 1669 N N . GLY A 1 203 ? -23.411 -4.374 -0.795 1.00 95.94 203 GLY A N 1
ATOM 1670 C CA . GLY A 1 203 ? -23.935 -5.253 -1.822 1.00 95.94 203 GLY A CA 1
ATOM 1671 C C . GLY A 1 203 ? -23.120 -6.523 -1.892 1.00 95.94 203 GLY A C 1
ATOM 1672 O O . GLY A 1 203 ? -22.642 -7.022 -0.879 1.00 95.94 203 GLY A O 1
ATOM 1673 N N . GLU A 1 204 ? -22.963 -7.016 -3.106 1.00 95.38 204 GLU A N 1
ATOM 1674 C CA . GLU A 1 204 ? -22.267 -8.259 -3.378 1.00 95.38 204 GLU A CA 1
ATOM 1675 C C . GLU A 1 204 ? -21.266 -8.005 -4.502 1.00 95.38 204 GLU A C 1
ATOM 1677 O O . GLU A 1 204 ? -21.524 -7.226 -5.426 1.00 95.38 204 GLU A O 1
ATOM 1682 N N . MET A 1 205 ? -20.115 -8.648 -4.389 1.00 93.12 205 MET A N 1
ATOM 1683 C CA . MET A 1 205 ? -19.079 -8.711 -5.413 1.00 93.12 205 MET A CA 1
ATOM 1684 C C . MET A 1 205 ? -18.639 -10.167 -5.552 1.00 93.12 205 MET A C 1
ATOM 1686 O O . MET A 1 205 ? -19.214 -11.070 -4.937 1.00 93.12 205 MET A O 1
ATOM 1690 N N . PHE A 1 206 ? -17.642 -10.403 -6.390 1.00 85.56 206 PHE A N 1
ATOM 1691 C CA . PHE A 1 206 ? -17.209 -11.740 -6.738 1.00 85.56 206 PHE A CA 1
ATOM 1692 C C . PHE A 1 206 ? -15.709 -11.905 -6.533 1.00 85.56 206 PHE A C 1
ATOM 1694 O O . PHE A 1 206 ? -14.921 -11.001 -6.796 1.00 85.56 206 PHE A O 1
ATOM 1701 N N . PHE A 1 207 ? -15.347 -13.084 -6.063 1.00 78.44 207 PHE A N 1
ATOM 1702 C CA . PHE A 1 207 ? -14.021 -13.668 -6.065 1.00 78.44 207 PHE A CA 1
ATOM 1703 C C . PHE A 1 207 ? -13.955 -14.755 -7.132 1.00 78.44 207 PHE A C 1
ATOM 1705 O O . PHE A 1 207 ? -14.976 -15.229 -7.637 1.00 78.44 207 PHE A O 1
ATOM 1712 N N . THR A 1 208 ? -12.734 -15.164 -7.446 1.00 67.88 208 THR A N 1
ATOM 1713 C CA . THR A 1 208 ? -12.461 -16.271 -8.364 1.00 67.88 208 THR A CA 1
ATOM 1714 C C . THR A 1 208 ? -11.896 -17.468 -7.609 1.00 67.88 208 THR A C 1
ATOM 1716 O O . THR A 1 208 ? -10.960 -17.317 -6.828 1.00 67.88 208 THR A O 1
ATOM 1719 N N . SER A 1 209 ? -12.435 -18.669 -7.814 1.00 66.56 209 SER A N 1
ATOM 1720 C CA . SER A 1 209 ? -12.029 -19.866 -7.064 1.00 66.56 209 SER A CA 1
ATOM 1721 C C . SER A 1 209 ? -10.614 -20.341 -7.371 1.00 66.56 209 SER A C 1
ATOM 1723 O O . SER A 1 209 ? -10.051 -21.109 -6.596 1.00 66.56 209 SER A O 1
ATOM 1725 N N . TYR A 1 210 ? -10.063 -19.937 -8.514 1.00 58.47 210 TYR A N 1
ATOM 1726 C CA . TYR A 1 210 ? -8.730 -20.323 -8.973 1.00 58.47 210 TYR A CA 1
ATOM 1727 C C . TYR A 1 210 ? -7.620 -19.404 -8.434 1.00 58.47 210 TYR A C 1
ATOM 1729 O O . TYR A 1 210 ? -6.441 -19.705 -8.584 1.00 58.47 210 TYR A O 1
ATOM 1737 N N . MET A 1 211 ? -7.969 -18.295 -7.769 1.00 56.97 211 MET A N 1
ATOM 1738 C CA . MET A 1 211 ? -6.999 -17.440 -7.084 1.00 56.97 211 MET A CA 1
ATOM 1739 C C . MET A 1 211 ? -6.891 -17.821 -5.601 1.00 56.97 211 MET A C 1
ATOM 1741 O O . MET A 1 211 ? -7.917 -18.025 -4.942 1.00 56.97 211 MET A O 1
ATOM 1745 N N . PRO A 1 212 ? -5.674 -17.868 -5.024 1.00 60.19 212 PRO A N 1
ATOM 1746 C CA . PRO A 1 212 ? -5.520 -18.112 -3.597 1.00 60.19 212 PRO A CA 1
ATOM 1747 C C . PRO A 1 212 ? -6.185 -16.989 -2.797 1.00 60.19 212 PRO A C 1
ATOM 1749 O O . PRO A 1 212 ? -6.153 -15.824 -3.194 1.00 60.19 212 PRO A O 1
ATOM 1752 N N . ALA A 1 213 ? -6.757 -17.330 -1.639 1.00 59.25 213 ALA A N 1
ATOM 1753 C CA . ALA A 1 213 ? -7.481 -16.373 -0.800 1.00 59.25 213 ALA A CA 1
ATOM 1754 C C . ALA A 1 213 ? -6.632 -15.145 -0.418 1.00 59.25 213 ALA A C 1
ATOM 1756 O O . ALA A 1 213 ? -7.151 -14.038 -0.370 1.00 59.25 213 ALA A O 1
ATOM 1757 N N . SER A 1 214 ? -5.322 -15.327 -0.233 1.00 63.31 214 SER A N 1
ATOM 1758 C CA . SER A 1 214 ? -4.347 -14.273 0.084 1.00 63.31 214 SER A CA 1
ATOM 1759 C C . SER A 1 214 ? -3.947 -13.385 -1.104 1.00 63.31 214 SER A C 1
ATOM 1761 O O . SER A 1 214 ? -2.972 -12.650 -1.019 1.00 63.31 214 SER A O 1
ATOM 1763 N N . ALA A 1 215 ? -4.585 -13.532 -2.264 1.00 65.31 215 ALA A N 1
ATOM 1764 C CA . ALA A 1 215 ? -4.354 -12.674 -3.425 1.00 65.31 215 ALA A CA 1
ATOM 1765 C C . ALA A 1 215 ? -5.632 -12.435 -4.242 1.00 65.31 215 ALA A C 1
ATOM 1767 O O . ALA A 1 215 ? -5.557 -11.972 -5.383 1.00 65.31 215 ALA A O 1
ATOM 1768 N N . ASN A 1 216 ? -6.792 -12.802 -3.690 1.00 66.38 216 ASN A N 1
ATOM 1769 C CA . ASN A 1 216 ? -8.064 -12.732 -4.391 1.00 66.38 216 ASN A CA 1
ATOM 1770 C C . ASN A 1 216 ? -8.624 -11.311 -4.342 1.00 66.38 216 ASN A C 1
ATOM 1772 O O . ASN A 1 216 ? -8.517 -10.618 -3.332 1.00 66.38 216 ASN A O 1
ATOM 1776 N N . ARG A 1 217 ? -9.232 -10.876 -5.443 1.00 79.12 217 ARG A N 1
ATOM 1777 C CA . ARG A 1 217 ? -9.685 -9.497 -5.628 1.00 79.12 217 ARG A CA 1
ATOM 1778 C C . ARG A 1 217 ? -11.181 -9.440 -5.786 1.00 79.12 217 ARG A C 1
ATOM 1780 O O . ARG A 1 217 ? -11.785 -10.328 -6.369 1.00 79.12 217 ARG A O 1
ATOM 1787 N N . LEU A 1 218 ? -11.773 -8.352 -5.306 1.00 81.75 218 LEU A N 1
ATOM 1788 C CA . LEU A 1 218 ? -13.192 -8.104 -5.508 1.00 81.75 218 LEU A CA 1
ATOM 1789 C C . LEU A 1 218 ? -13.446 -7.654 -6.950 1.00 81.75 218 LEU A C 1
ATOM 1791 O O . LEU A 1 218 ? -12.973 -6.605 -7.392 1.00 81.75 218 LEU A O 1
ATOM 1795 N N . HIS A 1 219 ? -14.270 -8.418 -7.653 1.00 79.69 219 HIS A N 1
ATOM 1796 C CA . HIS A 1 219 ? -14.723 -8.154 -9.011 1.00 79.69 219 HIS A CA 1
ATOM 1797 C C . HIS A 1 219 ? -16.207 -7.773 -9.011 1.00 79.69 219 HIS A C 1
ATOM 1799 O O . HIS A 1 219 ? -17.014 -8.327 -8.264 1.00 79.69 219 HIS A O 1
ATOM 1805 N N . SER A 1 220 ? -16.583 -6.783 -9.821 1.00 77.25 220 SER A N 1
ATOM 1806 C CA . SER A 1 220 ? -17.957 -6.265 -9.845 1.00 77.25 220 SER A CA 1
ATOM 1807 C C . SER A 1 220 ? -18.914 -7.101 -10.690 1.00 77.25 220 SER A C 1
ATOM 1809 O O . SER A 1 220 ? -20.108 -7.113 -10.406 1.00 77.25 220 SER A O 1
ATOM 1811 N N . GLU A 1 221 ? -18.412 -7.751 -11.740 1.00 72.62 221 GLU A N 1
ATOM 1812 C CA . GLU A 1 221 ? -19.254 -8.316 -12.808 1.00 72.62 221 GLU A CA 1
ATOM 1813 C C . GLU A 1 221 ? -18.976 -9.794 -13.105 1.00 72.62 221 GLU A C 1
ATOM 1815 O O . GLU A 1 221 ? -19.786 -10.438 -13.764 1.00 72.62 221 GLU A O 1
ATOM 1820 N N . TRP A 1 222 ? -17.865 -10.350 -12.621 1.00 69.44 222 TRP A N 1
ATOM 1821 C CA . TRP A 1 222 ? -17.403 -11.687 -12.994 1.00 69.44 222 TRP A CA 1
ATOM 1822 C C . TRP A 1 222 ? -16.676 -12.373 -11.838 1.00 69.44 222 TRP A C 1
ATOM 1824 O O . TRP A 1 222 ? -16.170 -11.708 -10.944 1.00 69.44 222 TRP A O 1
ATOM 1834 N N . GLY A 1 223 ? -16.633 -13.703 -11.863 1.00 77.94 223 GLY A N 1
ATOM 1835 C CA . GLY A 1 223 ? -16.159 -14.552 -10.771 1.00 77.94 223 GLY A CA 1
ATOM 1836 C C . GLY A 1 223 ? -17.228 -15.568 -10.376 1.00 77.94 223 GLY A C 1
ATOM 1837 O O . GLY A 1 223 ? -18.390 -15.460 -10.770 1.00 77.94 223 GLY A O 1
ATOM 1838 N N . ASP A 1 224 ? -16.830 -16.593 -9.639 1.00 76.50 224 ASP A N 1
ATOM 1839 C CA . ASP A 1 224 ? -17.658 -17.759 -9.322 1.00 76.50 224 ASP A CA 1
ATOM 1840 C C . ASP A 1 224 ? -17.914 -17.924 -7.818 1.00 76.50 224 ASP A C 1
ATOM 1842 O O . ASP A 1 224 ? -18.823 -18.654 -7.418 1.00 76.50 224 ASP A O 1
ATOM 1846 N N . ILE A 1 225 ? -17.188 -17.181 -6.982 1.00 83.56 225 ILE A N 1
ATOM 1847 C CA . ILE A 1 225 ? -17.424 -17.107 -5.543 1.00 83.56 225 ILE A CA 1
ATOM 1848 C C . ILE A 1 225 ? -18.062 -15.761 -5.224 1.00 83.56 225 ILE A C 1
ATOM 1850 O O . ILE A 1 225 ? -17.428 -14.716 -5.303 1.00 83.56 225 ILE A O 1
ATOM 1854 N N . LYS A 1 226 ? -19.331 -15.771 -4.826 1.00 92.81 226 LYS A N 1
ATOM 1855 C CA . LYS A 1 226 ? -20.031 -14.559 -4.399 1.00 92.81 226 LYS A CA 1
ATOM 1856 C C . LYS A 1 226 ? -19.636 -14.185 -2.972 1.00 92.81 226 LYS A C 1
ATOM 1858 O O . LYS A 1 226 ? -19.656 -15.044 -2.091 1.00 92.81 226 LYS A O 1
ATOM 1863 N N . VAL A 1 227 ? -19.333 -12.912 -2.743 1.00 93.69 227 VAL A N 1
ATOM 1864 C CA . VAL A 1 227 ? -18.951 -12.385 -1.430 1.00 93.69 227 VAL A CA 1
ATOM 1865 C C . VAL A 1 227 ? -19.735 -11.122 -1.098 1.00 93.69 227 VAL A C 1
ATOM 1867 O O . VAL A 1 227 ? -19.971 -10.268 -1.957 1.00 93.69 227 VAL A O 1
ATOM 1870 N N . ASP A 1 228 ? -20.127 -10.997 0.166 1.00 97.12 228 ASP A N 1
ATOM 1871 C CA . ASP A 1 228 ? -20.769 -9.789 0.671 1.00 97.12 228 ASP A CA 1
ATOM 1872 C C . ASP A 1 228 ? -19.741 -8.661 0.792 1.00 97.12 228 ASP A C 1
ATOM 1874 O O . ASP A 1 228 ? -18.589 -8.883 1.178 1.00 97.12 228 ASP A O 1
ATOM 1878 N N . ILE A 1 229 ? -20.173 -7.435 0.506 1.00 97.75 229 ILE A N 1
ATOM 1879 C CA . ILE A 1 229 ? -19.396 -6.217 0.736 1.00 97.75 229 ILE A CA 1
ATOM 1880 C C . ILE A 1 229 ? -20.192 -5.209 1.566 1.00 97.75 229 ILE A C 1
ATOM 1882 O O . ILE A 1 229 ? -21.420 -5.104 1.458 1.00 97.75 229 ILE A O 1
ATOM 1886 N N . SER A 1 230 ? -19.484 -4.439 2.389 1.00 98.19 230 SER A N 1
ATOM 1887 C CA . SER A 1 230 ? -20.046 -3.324 3.154 1.00 98.19 230 SER A CA 1
ATOM 1888 C C . SER A 1 230 ? -19.088 -2.133 3.189 1.00 98.19 230 SER A C 1
ATOM 1890 O O . SER A 1 230 ? -18.035 -2.136 2.554 1.00 98.19 230 SER A O 1
ATOM 1892 N N . THR A 1 231 ? -19.468 -1.099 3.933 1.00 98.62 231 THR A N 1
ATOM 1893 C CA . THR A 1 231 ? -18.635 0.071 4.206 1.00 98.62 231 THR A CA 1
ATOM 1894 C C . THR A 1 231 ? -18.350 0.150 5.701 1.00 98.62 231 THR A C 1
ATOM 1896 O O . THR A 1 231 ? -19.212 -0.192 6.515 1.00 98.62 231 THR A O 1
ATOM 1899 N N . ILE A 1 232 ? -17.166 0.642 6.077 1.00 98.56 232 ILE A N 1
ATOM 1900 C CA . ILE A 1 232 ? -16.820 0.844 7.492 1.00 98.56 232 ILE A CA 1
ATOM 1901 C C . ILE A 1 232 ? -17.810 1.820 8.137 1.00 98.56 232 ILE A C 1
ATOM 1903 O O . ILE A 1 232 ? -18.331 1.548 9.215 1.00 98.56 232 ILE A O 1
ATOM 1907 N N . ASP A 1 233 ? -18.144 2.905 7.431 1.00 98.62 233 ASP A N 1
ATOM 1908 C CA . ASP A 1 233 ? -19.070 3.933 7.911 1.00 98.62 233 ASP A CA 1
ATOM 1909 C C . ASP A 1 233 ? -20.475 3.401 8.231 1.00 98.62 233 ASP A C 1
ATOM 1911 O O . ASP A 1 233 ? -21.182 4.015 9.035 1.00 98.62 233 ASP A O 1
ATOM 1915 N N . PHE A 1 234 ? -20.907 2.320 7.571 1.00 98.12 234 PHE A N 1
ATOM 1916 C CA . PHE A 1 234 ? -22.203 1.693 7.821 1.00 98.12 234 PHE A CA 1
ATOM 1917 C C . PHE A 1 234 ? -22.125 0.656 8.941 1.00 98.12 234 PHE A C 1
ATOM 1919 O O . PHE A 1 234 ? -23.017 0.619 9.789 1.00 98.12 234 PHE A O 1
ATOM 1926 N N . ASP A 1 235 ? -21.093 -0.188 8.929 1.00 98.12 235 ASP A N 1
ATOM 1927 C CA . ASP A 1 235 ? -20.967 -1.302 9.869 1.00 98.12 235 ASP A CA 1
ATOM 1928 C C . ASP A 1 235 ? -20.629 -0.830 11.292 1.00 98.12 235 ASP A C 1
ATOM 1930 O O . ASP A 1 235 ? -21.066 -1.452 12.261 1.00 98.12 235 ASP A O 1
ATOM 1934 N N . ILE A 1 236 ? -19.892 0.277 11.438 1.00 98.25 236 ILE A N 1
ATOM 1935 C CA . ILE A 1 236 ? -19.384 0.748 12.729 1.00 98.25 236 ILE A CA 1
ATOM 1936 C C . ILE A 1 236 ? -19.954 2.130 13.048 1.00 98.25 236 ILE A C 1
ATOM 1938 O O . ILE A 1 236 ? -19.734 3.104 12.341 1.00 98.25 236 ILE A O 1
ATOM 1942 N N . ILE A 1 237 ? -20.695 2.236 14.151 1.00 97.25 237 ILE A N 1
ATOM 1943 C CA . ILE A 1 237 ? -21.292 3.511 14.595 1.00 97.25 237 ILE A CA 1
ATOM 1944 C C . ILE A 1 237 ? -20.428 4.208 15.654 1.00 97.25 237 ILE A C 1
ATOM 1946 O O . ILE A 1 237 ? -20.492 5.426 15.806 1.00 97.25 237 ILE A O 1
ATOM 1950 N N . GLU A 1 238 ? -19.626 3.450 16.403 1.00 98.00 238 GLU A N 1
ATOM 1951 C CA . GLU A 1 238 ? -18.740 4.004 17.428 1.00 98.00 238 GLU A CA 1
ATOM 1952 C C . GLU A 1 238 ? -17.491 4.672 16.827 1.00 98.00 238 GLU A C 1
ATOM 1954 O O . GLU A 1 238 ? -17.083 4.295 15.729 1.00 98.00 238 GLU A O 1
ATOM 1959 N N . PRO A 1 239 ? -16.856 5.626 17.536 1.00 98.25 239 PRO A N 1
ATOM 1960 C CA . PRO A 1 239 ? -15.627 6.248 17.057 1.00 98.25 239 PRO A CA 1
ATOM 1961 C C . PRO A 1 239 ? -14.501 5.237 16.827 1.00 98.25 239 PRO A C 1
ATOM 1963 O O . PRO A 1 239 ? -14.226 4.407 17.698 1.00 98.25 239 PRO A O 1
ATOM 1966 N N . VAL A 1 240 ? -13.831 5.341 15.679 1.00 98.50 240 VAL A N 1
ATOM 1967 C CA . VAL A 1 240 ? -12.705 4.479 15.285 1.00 98.50 240 VAL A CA 1
ATOM 1968 C C . VAL A 1 240 ? -11.384 5.185 15.568 1.00 98.50 240 VAL A C 1
ATOM 1970 O O . VAL A 1 240 ? -11.230 6.368 15.275 1.00 98.50 240 VAL A O 1
ATOM 1973 N N . THR A 1 241 ? -10.399 4.467 16.108 1.00 98.56 241 THR A N 1
ATOM 1974 C CA . THR A 1 241 ? -9.101 5.059 16.484 1.00 98.56 241 THR A CA 1
ATOM 1975 C C . THR A 1 241 ? -7.941 4.570 15.626 1.00 98.56 241 THR A C 1
ATOM 1977 O O . THR A 1 241 ? -6.894 5.232 15.596 1.00 98.56 241 THR A O 1
ATOM 1980 N N . PHE A 1 242 ? -8.098 3.438 14.933 1.00 98.75 242 PHE A N 1
ATOM 1981 C CA . PHE A 1 242 ? -7.072 2.880 14.059 1.00 98.75 242 PHE A CA 1
ATOM 1982 C C . PHE A 1 242 ? -7.679 2.010 12.943 1.00 98.75 242 PHE A C 1
ATOM 1984 O O . PHE A 1 242 ? -8.436 1.086 13.221 1.00 98.75 242 PHE A O 1
ATOM 1991 N N . ILE A 1 243 ? -7.328 2.289 11.684 1.00 98.81 243 ILE A N 1
ATOM 1992 C CA . ILE A 1 243 ? -7.666 1.481 10.506 1.00 98.81 243 ILE A CA 1
ATOM 1993 C C . ILE A 1 243 ? -6.398 0.911 9.847 1.00 98.81 243 ILE A C 1
ATOM 1995 O O . ILE A 1 243 ? -5.516 1.668 9.440 1.00 98.81 243 ILE A O 1
ATOM 1999 N N . LYS A 1 244 ? -6.326 -0.410 9.682 1.00 98.75 244 LYS A N 1
ATOM 2000 C CA . LYS A 1 244 ? -5.377 -1.098 8.795 1.00 98.75 244 LYS A CA 1
ATOM 2001 C C . LYS A 1 244 ? -6.109 -1.577 7.544 1.00 98.75 244 LYS A C 1
ATOM 2003 O O . LYS A 1 244 ? -7.224 -2.082 7.657 1.00 98.75 244 LYS A O 1
ATOM 2008 N N . MET A 1 245 ? -5.498 -1.414 6.370 1.00 98.44 245 MET A N 1
ATOM 2009 C CA . MET A 1 245 ? -6.024 -1.955 5.111 1.00 98.44 245 MET A CA 1
ATOM 2010 C C . MET A 1 245 ? -4.923 -2.619 4.286 1.00 98.44 245 MET A C 1
ATOM 2012 O O . MET A 1 245 ? -3.955 -1.961 3.901 1.00 98.44 245 MET A O 1
ATOM 2016 N N . ASP A 1 246 ? -5.141 -3.896 3.989 1.00 96.12 246 ASP A N 1
ATOM 2017 C CA . ASP A 1 246 ? -4.395 -4.704 3.024 1.00 96.12 246 ASP A CA 1
ATOM 2018 C C . ASP A 1 246 ? -5.410 -5.602 2.299 1.00 96.12 246 ASP A C 1
ATOM 2020 O O . ASP A 1 246 ? -5.710 -6.709 2.732 1.00 96.12 246 ASP A O 1
ATOM 2024 N N . ILE A 1 247 ? -6.081 -5.050 1.285 1.00 93.56 247 ILE A N 1
ATOM 2025 C CA . ILE A 1 247 ? -7.313 -5.612 0.699 1.00 93.56 247 ILE A CA 1
ATOM 2026 C C . ILE A 1 247 ? -7.231 -5.727 -0.821 1.00 93.56 247 ILE A C 1
ATOM 2028 O O . ILE A 1 247 ? -8.219 -5.557 -1.540 1.00 93.56 247 ILE A O 1
ATOM 2032 N N . GLU A 1 248 ? -6.035 -6.034 -1.309 1.00 88.00 248 GLU A N 1
ATOM 2033 C CA . GLU A 1 248 ? -5.806 -6.536 -2.659 1.00 88.00 248 GLU A CA 1
ATOM 2034 C C . GLU A 1 248 ? -6.319 -5.610 -3.775 1.00 88.00 248 GLU A C 1
ATOM 2036 O O . GLU A 1 248 ? -6.761 -6.063 -4.829 1.00 88.00 248 GLU A O 1
ATOM 2041 N N . GLY A 1 249 ? -6.240 -4.292 -3.590 1.00 87.12 249 GLY A N 1
ATOM 2042 C CA . GLY A 1 249 ? -6.627 -3.285 -4.586 1.00 87.12 249 GLY A CA 1
ATOM 2043 C C . GLY A 1 249 ? -7.990 -2.643 -4.339 1.00 87.12 249 GLY A C 1
ATOM 2044 O O . GLY A 1 249 ? -8.412 -1.782 -5.115 1.00 87.12 249 GLY A O 1
ATOM 2045 N N . ALA A 1 250 ? -8.691 -3.034 -3.272 1.00 93.12 250 ALA A N 1
ATOM 2046 C CA . ALA A 1 250 ? -9.930 -2.388 -2.849 1.00 93.12 250 ALA A CA 1
ATOM 2047 C C . ALA A 1 250 ? -9.705 -1.153 -1.949 1.00 93.12 250 ALA A C 1
ATOM 2049 O O . ALA A 1 250 ? -10.681 -0.493 -1.588 1.00 93.12 250 ALA A O 1
ATOM 2050 N N . GLU A 1 251 ? -8.459 -0.788 -1.616 1.00 97.25 251 GLU A N 1
ATOM 2051 C CA . GLU A 1 251 ? -8.101 0.278 -0.663 1.00 97.25 251 GLU A CA 1
ATOM 2052 C C . GLU A 1 251 ? -8.780 1.603 -0.995 1.00 97.25 251 GLU A C 1
ATOM 2054 O O . GLU A 1 251 ? -9.391 2.228 -0.130 1.00 97.25 251 GLU A O 1
ATOM 2059 N N . GLN A 1 252 ? -8.728 2.029 -2.260 1.00 97.31 252 GLN A N 1
ATOM 2060 C CA . GLN A 1 252 ? -9.334 3.294 -2.680 1.00 97.31 252 GLN A CA 1
ATOM 2061 C C . GLN A 1 252 ? -10.848 3.303 -2.419 1.00 97.31 252 GLN A C 1
ATOM 2063 O O . GLN A 1 252 ? -11.363 4.268 -1.854 1.00 97.31 252 GLN A O 1
ATOM 2068 N N . ALA A 1 253 ? -11.558 2.227 -2.778 1.00 97.25 253 ALA A N 1
ATOM 2069 C CA . ALA A 1 253 ? -12.998 2.102 -2.545 1.00 97.25 253 ALA A CA 1
ATOM 2070 C C . ALA A 1 253 ? -13.319 2.022 -1.044 1.00 97.25 253 ALA A C 1
ATOM 2072 O O . ALA A 1 253 ? -14.200 2.730 -0.556 1.00 97.25 253 ALA A O 1
ATOM 2073 N N . ALA A 1 254 ? -12.558 1.229 -0.290 1.00 98.50 254 ALA A N 1
ATOM 2074 C CA . ALA A 1 254 ? -12.712 1.106 1.152 1.00 98.50 254 ALA A CA 1
ATOM 2075 C C . ALA A 1 254 ? -12.520 2.441 1.882 1.00 98.50 254 ALA A C 1
ATOM 2077 O O . ALA A 1 254 ? -13.284 2.750 2.796 1.00 98.50 254 ALA A O 1
ATOM 2078 N N . LEU A 1 255 ? -11.565 3.274 1.453 1.00 98.75 255 LEU A N 1
ATOM 2079 C CA . LEU A 1 255 ? -11.387 4.626 1.990 1.00 98.75 255 LEU A CA 1
ATOM 2080 C C . LEU A 1 255 ? -12.626 5.495 1.749 1.00 98.75 255 LEU A C 1
ATOM 2082 O O . LEU A 1 255 ? -13.062 6.180 2.673 1.00 98.75 255 LEU A O 1
ATOM 2086 N N . TYR A 1 256 ? -13.241 5.446 0.560 1.00 98.75 256 TYR A N 1
ATOM 2087 C CA . TYR A 1 256 ? -14.518 6.135 0.315 1.00 98.75 256 TYR A CA 1
ATOM 2088 C C . TYR A 1 256 ? -15.644 5.610 1.214 1.00 98.75 256 TYR A C 1
ATOM 2090 O O . TYR A 1 256 ? -16.441 6.409 1.706 1.00 98.75 256 TYR A O 1
ATOM 2098 N N . GLY A 1 257 ? -15.675 4.303 1.489 1.00 98.62 257 GLY A N 1
ATOM 2099 C CA . GLY A 1 257 ? -16.586 3.688 2.461 1.00 98.62 257 GLY A CA 1
ATOM 2100 C C . GLY A 1 257 ? -16.248 3.941 3.935 1.00 98.62 257 GLY A C 1
ATOM 2101 O O . GLY A 1 257 ? -16.981 3.486 4.812 1.00 98.62 257 GLY A O 1
ATOM 2102 N N . SER A 1 258 ? -15.156 4.649 4.215 1.00 98.69 258 SER A N 1
ATOM 2103 C CA . SER A 1 258 ? -14.689 4.994 5.565 1.00 98.69 258 SER A CA 1
ATOM 2104 C C . SER A 1 258 ? -14.613 6.507 5.779 1.00 98.69 258 SER A C 1
ATOM 2106 O O . SER A 1 258 ? -13.962 6.989 6.710 1.00 98.69 258 SER A O 1
ATOM 2108 N N . LYS A 1 259 ? -15.207 7.284 4.868 1.00 98.75 259 LYS A N 1
ATOM 2109 C CA . LYS A 1 259 ? -15.039 8.733 4.803 1.00 98.75 259 LYS A CA 1
ATOM 2110 C C . LYS A 1 259 ? -15.506 9.418 6.084 1.00 98.75 259 LYS A C 1
ATOM 2112 O O . LYS A 1 259 ? -14.819 10.327 6.545 1.00 98.75 259 LYS A O 1
ATOM 2117 N N . ARG A 1 260 ? -16.643 9.008 6.657 1.00 98.62 260 ARG A N 1
ATOM 2118 C CA . ARG A 1 260 ? -17.173 9.582 7.902 1.00 98.62 260 ARG A CA 1
ATOM 2119 C C . ARG A 1 260 ? -16.166 9.394 9.029 1.00 98.62 260 ARG A C 1
ATOM 2121 O O . ARG A 1 260 ? -15.782 10.384 9.638 1.00 98.62 260 ARG A O 1
ATOM 2128 N N . HIS A 1 261 ? -15.670 8.177 9.245 1.00 98.75 261 HIS A N 1
ATOM 2129 C CA . HIS A 1 261 ? -14.665 7.924 10.284 1.00 98.75 261 HIS A CA 1
ATOM 2130 C C . HIS A 1 261 ? -13.361 8.701 10.046 1.00 98.75 261 HIS A C 1
ATOM 2132 O O . HIS A 1 261 ? -12.840 9.328 10.966 1.00 98.75 261 HIS A O 1
ATOM 2138 N N . ILE A 1 262 ? -12.853 8.740 8.809 1.00 98.75 262 ILE A N 1
ATOM 2139 C CA . ILE A 1 262 ? -11.625 9.484 8.474 1.00 98.75 262 ILE A CA 1
ATOM 2140 C C . ILE A 1 262 ? -11.789 10.993 8.729 1.00 98.75 262 ILE A C 1
ATOM 2142 O O . ILE A 1 262 ? -10.868 11.648 9.228 1.00 98.75 262 ILE A O 1
ATOM 2146 N N . SER A 1 263 ? -12.949 11.559 8.392 1.00 98.31 263 SER A N 1
ATOM 2147 C CA . SER A 1 263 ? -13.235 12.986 8.566 1.00 98.31 263 SER A CA 1
ATOM 2148 C C . SER A 1 263 ? -13.583 13.373 10.006 1.00 98.31 263 SER A C 1
ATOM 2150 O O . SER A 1 263 ? -13.176 14.448 10.443 1.00 98.31 263 SER A O 1
ATOM 2152 N N . GLU A 1 264 ? -14.337 12.543 10.729 1.00 97.81 264 GLU A N 1
ATOM 2153 C CA . GLU A 1 264 ? -14.904 12.881 12.044 1.00 97.81 264 GLU A CA 1
ATOM 2154 C C . GLU A 1 264 ? -14.044 12.365 13.202 1.00 97.81 264 GLU A C 1
ATOM 2156 O O . GLU A 1 264 ? -13.694 13.141 14.091 1.00 97.81 264 GLU A O 1
ATOM 2161 N N . ASP A 1 265 ? -13.642 11.092 13.171 1.00 98.19 265 ASP A N 1
ATOM 2162 C CA . ASP A 1 265 ? -12.880 10.475 14.265 1.00 98.19 265 ASP A CA 1
ATOM 2163 C C . ASP A 1 265 ? -11.374 10.690 14.113 1.00 98.19 265 ASP A C 1
ATOM 2165 O O . ASP A 1 265 ? -10.631 10.674 15.094 1.00 98.19 265 ASP A O 1
ATOM 2169 N N . THR A 1 266 ? -10.918 10.931 12.879 1.00 98.06 266 THR A N 1
ATOM 2170 C CA . THR A 1 266 ? -9.497 11.090 12.544 1.00 98.06 266 THR A CA 1
ATOM 2171 C C . THR A 1 266 ? -8.655 9.915 13.096 1.00 98.06 266 THR A C 1
ATOM 2173 O O . THR A 1 266 ? -7.743 10.134 13.894 1.00 98.06 266 THR A O 1
ATOM 2176 N N . PRO A 1 267 ? -8.937 8.650 12.719 1.00 98.44 267 PRO A N 1
ATOM 2177 C CA . PRO A 1 267 ? -8.195 7.486 13.196 1.00 98.44 267 PRO A CA 1
ATOM 2178 C C . PRO A 1 267 ? -6.750 7.487 12.700 1.00 98.44 267 PRO A C 1
ATOM 2180 O O . PRO A 1 267 ? -6.453 7.990 11.617 1.00 98.44 267 PRO A O 1
ATOM 2183 N N . LYS A 1 268 ? -5.853 6.840 13.444 1.00 98.44 268 LYS A N 1
ATOM 2184 C CA . LYS A 1 268 ? -4.559 6.378 12.916 1.00 98.44 268 LYS A CA 1
ATOM 2185 C C . LYS A 1 268 ? -4.799 5.452 11.723 1.00 98.44 268 LYS A C 1
ATOM 2187 O O . LYS A 1 268 ? -5.792 4.728 11.723 1.00 98.44 268 LYS A O 1
ATOM 2192 N N . MET A 1 269 ? -3.919 5.440 10.723 1.00 98.81 269 MET A N 1
ATOM 2193 C CA . MET A 1 269 ? -4.053 4.482 9.619 1.00 98.81 269 MET A CA 1
ATOM 2194 C C . MET A 1 269 ? -2.720 3.905 9.159 1.00 98.81 269 MET A C 1
ATOM 2196 O O . MET A 1 269 ? -1.714 4.617 9.163 1.00 98.81 269 MET A O 1
ATOM 2200 N N . ALA A 1 270 ? -2.752 2.638 8.742 1.00 98.69 270 ALA A N 1
ATOM 2201 C CA . ALA A 1 270 ? -1.681 1.924 8.052 1.00 98.69 270 ALA A CA 1
ATOM 2202 C C . ALA A 1 270 ? -2.276 1.243 6.806 1.00 98.69 270 ALA A C 1
ATOM 2204 O O . ALA A 1 270 ? -3.057 0.301 6.926 1.00 98.69 270 ALA A O 1
ATOM 2205 N N . ILE A 1 271 ? -1.979 1.768 5.617 1.00 98.62 271 ILE A N 1
ATOM 2206 C CA . ILE A 1 271 ? -2.654 1.414 4.360 1.00 98.62 271 ILE A CA 1
ATOM 2207 C C . ILE A 1 271 ? -1.616 0.972 3.327 1.00 98.62 271 ILE A C 1
ATOM 2209 O O . ILE A 1 271 ? -0.672 1.718 3.054 1.00 98.62 271 ILE A O 1
ATOM 2213 N N . CYS A 1 272 ? -1.790 -0.209 2.739 1.00 96.81 272 CYS A N 1
ATOM 2214 C CA . CYS A 1 272 ? -0.924 -0.704 1.670 1.00 96.81 272 CYS A CA 1
ATOM 2215 C C . CYS A 1 272 ? -1.019 0.163 0.401 1.00 96.81 272 CYS A C 1
ATOM 2217 O O . CYS A 1 272 ? -2.086 0.654 0.039 1.00 96.81 272 CYS A O 1
ATOM 2219 N N . LEU A 1 273 ? 0.116 0.364 -0.277 1.00 95.88 273 LEU A N 1
ATOM 2220 C CA . LEU A 1 273 ? 0.255 1.193 -1.484 1.00 95.88 273 LEU A CA 1
ATOM 2221 C C . LEU A 1 273 ? 0.733 0.403 -2.718 1.00 95.88 273 LEU A C 1
ATOM 2223 O O . LEU A 1 273 ? 1.146 1.007 -3.708 1.00 95.88 273 LEU A O 1
ATOM 2227 N N . TYR A 1 274 ? 0.753 -0.929 -2.649 1.00 91.88 274 TYR A N 1
ATOM 2228 C CA . TYR A 1 274 ? 1.378 -1.805 -3.649 1.00 91.88 274 TYR A CA 1
ATOM 2229 C C . TYR A 1 274 ? 0.356 -2.655 -4.428 1.00 91.88 274 TYR A C 1
ATOM 2231 O O . TYR A 1 274 ? 0.693 -3.669 -5.029 1.00 91.88 274 TYR A O 1
ATOM 2239 N N . HIS A 1 275 ? -0.929 -2.305 -4.423 1.00 88.19 275 HIS A N 1
ATOM 2240 C CA . HIS A 1 275 ? -1.916 -3.126 -5.121 1.00 88.19 275 HIS A CA 1
ATOM 2241 C C . HIS A 1 275 ? -2.245 -2.617 -6.514 1.00 88.19 275 HIS A C 1
ATOM 2243 O O . HIS A 1 275 ? -2.477 -3.434 -7.403 1.00 88.19 275 HIS A O 1
ATOM 2249 N N . THR A 1 276 ? -2.225 -1.310 -6.750 1.00 86.31 276 THR A N 1
ATOM 2250 C CA . THR A 1 276 ? -2.470 -0.703 -8.061 1.00 86.31 276 THR A CA 1
ATOM 2251 C C . THR A 1 276 ? -1.443 0.380 -8.387 1.00 86.31 276 TH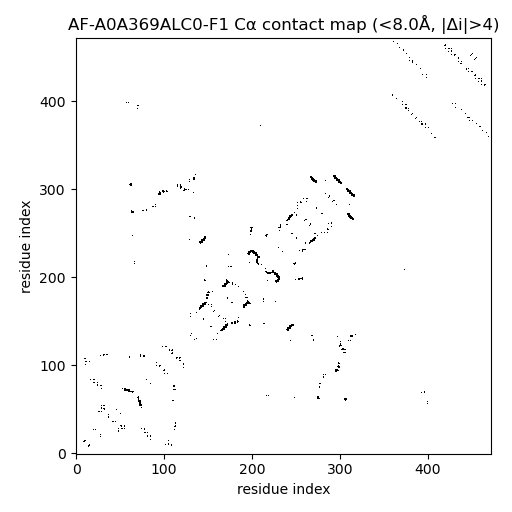R A C 1
ATOM 2253 O O . THR A 1 276 ? -0.843 0.986 -7.498 1.00 86.31 276 THR A O 1
ATOM 2256 N N . VAL A 1 277 ? -1.225 0.625 -9.686 1.00 87.69 277 VAL A N 1
ATOM 2257 C CA . VAL A 1 277 ? -0.192 1.555 -10.190 1.00 87.69 277 VAL A CA 1
ATOM 2258 C C . VAL A 1 277 ? -0.309 2.944 -9.571 1.00 87.69 277 VAL A C 1
ATOM 2260 O O . VAL A 1 277 ? 0.699 3.607 -9.314 1.00 87.69 277 VAL A O 1
ATOM 2263 N N . ASP A 1 278 ? -1.533 3.372 -9.302 1.00 92.19 278 ASP A N 1
ATOM 2264 C CA . ASP A 1 278 ? -1.835 4.715 -8.842 1.00 92.19 278 ASP A CA 1
ATOM 2265 C C . ASP A 1 278 ? -2.078 4.822 -7.327 1.00 92.19 278 ASP A C 1
ATOM 2267 O O . ASP A 1 278 ? -2.165 5.944 -6.823 1.00 92.19 278 ASP A O 1
ATOM 2271 N N . ASP A 1 279 ? -2.075 3.710 -6.578 1.00 95.19 279 ASP A N 1
ATOM 2272 C CA . ASP A 1 279 ? -2.256 3.704 -5.118 1.00 95.19 279 ASP A CA 1
ATOM 2273 C C . ASP A 1 279 ? -1.273 4.640 -4.415 1.00 95.19 279 ASP A C 1
ATOM 2275 O O . ASP A 1 279 ? -1.677 5.427 -3.556 1.00 95.19 279 ASP A O 1
ATOM 2279 N N . ILE A 1 280 ? -0.002 4.619 -4.841 1.00 96.44 280 ILE A N 1
ATOM 2280 C CA . ILE A 1 280 ? 1.091 5.394 -4.236 1.00 96.44 280 ILE A CA 1
ATOM 2281 C C . ILE A 1 280 ? 0.728 6.871 -4.079 1.00 96.44 280 ILE A C 1
ATOM 2283 O O . ILE A 1 280 ? 1.070 7.469 -3.062 1.00 96.44 280 ILE A O 1
ATOM 2287 N N . TRP A 1 281 ? 0.028 7.469 -5.046 1.00 97.94 281 TRP A N 1
ATOM 2288 C CA . TRP A 1 281 ? -0.359 8.878 -4.979 1.00 97.94 281 TRP A CA 1
ATOM 2289 C C . TRP A 1 281 ? -1.861 9.097 -4.763 1.00 97.94 281 TRP A C 1
ATOM 2291 O O . TRP A 1 281 ? -2.233 10.107 -4.156 1.00 97.94 281 TRP A O 1
ATOM 2301 N N . LYS A 1 282 ? -2.736 8.178 -5.194 1.00 98.25 282 LYS A N 1
ATOM 2302 C CA . LYS A 1 282 ? -4.192 8.298 -5.017 1.00 98.25 282 LYS A CA 1
ATOM 2303 C C . LYS A 1 282 ? -4.631 8.072 -3.583 1.00 98.25 282 LYS A C 1
ATOM 2305 O O . LYS A 1 282 ? -5.423 8.869 -3.086 1.00 98.25 282 LYS A O 1
ATOM 2310 N N . ILE A 1 283 ? -4.110 7.059 -2.894 1.00 98.69 283 ILE A N 1
ATOM 2311 C CA . ILE A 1 283 ? -4.498 6.772 -1.506 1.00 98.69 283 ILE A CA 1
ATOM 2312 C C . ILE A 1 283 ? -4.189 7.967 -0.584 1.00 98.69 283 ILE A C 1
ATOM 2314 O O . ILE A 1 283 ? -5.117 8.460 0.070 1.00 98.69 283 ILE A O 1
ATOM 2318 N N . PRO A 1 284 ? -2.963 8.542 -0.581 1.00 98.75 284 PRO A N 1
ATOM 2319 C CA . PRO A 1 284 ? -2.699 9.751 0.192 1.00 98.75 284 PRO A CA 1
ATOM 2320 C C . PRO A 1 284 ? -3.599 10.927 -0.212 1.00 98.75 284 PRO A C 1
ATOM 2322 O O . PRO A 1 284 ? -4.036 11.684 0.654 1.00 98.75 284 PRO A O 1
ATOM 2325 N N . ARG A 1 285 ? -3.908 11.092 -1.509 1.00 98.69 285 ARG A N 1
ATOM 2326 C CA . ARG A 1 285 ? -4.815 12.147 -1.998 1.00 98.69 285 ARG A CA 1
ATOM 2327 C C . ARG A 1 285 ? -6.232 11.996 -1.462 1.00 98.69 285 ARG A C 1
ATOM 2329 O O . ARG A 1 285 ? -6.805 12.995 -1.030 1.00 98.69 285 ARG A O 1
ATOM 2336 N N . ILE A 1 286 ? -6.780 10.783 -1.484 1.00 98.81 286 ILE A N 1
ATOM 2337 C CA . ILE A 1 286 ? -8.116 10.470 -0.969 1.00 98.81 286 ILE A CA 1
ATOM 2338 C C . ILE A 1 286 ? -8.179 10.839 0.515 1.00 98.81 286 ILE A C 1
ATOM 2340 O O . ILE A 1 286 ? -8.996 11.681 0.893 1.00 98.81 286 ILE A O 1
ATOM 2344 N N . ILE A 1 287 ? -7.248 10.321 1.324 1.00 98.81 287 ILE A N 1
ATOM 2345 C CA . ILE A 1 287 ? -7.181 10.603 2.766 1.00 98.81 287 ILE A CA 1
ATOM 2346 C C . ILE A 1 287 ? -7.057 12.108 3.026 1.00 98.81 287 ILE A C 1
ATOM 2348 O O . ILE A 1 287 ? -7.843 12.674 3.785 1.00 98.81 287 ILE A O 1
ATOM 2352 N N . TYR A 1 288 ? -6.118 12.781 2.353 1.00 98.62 288 TYR A N 1
ATOM 2353 C CA . TYR A 1 288 ? -5.910 14.221 2.513 1.00 98.62 288 TYR A CA 1
ATOM 2354 C C . TYR A 1 288 ? -7.158 15.037 2.146 1.00 98.62 288 TYR A C 1
ATOM 2356 O O . TYR A 1 288 ? -7.441 16.052 2.781 1.00 98.62 288 TYR A O 1
ATOM 2364 N N . SER A 1 289 ? -7.917 14.601 1.133 1.00 98.56 289 SER A N 1
ATOM 2365 C CA . SER A 1 289 ? -9.154 15.269 0.712 1.00 98.56 289 SER A CA 1
ATOM 2366 C C . SER A 1 289 ? -10.285 15.146 1.735 1.00 98.56 289 SER A C 1
ATOM 2368 O O . SER A 1 289 ? -11.133 16.034 1.815 1.00 98.56 289 SER A O 1
ATOM 2370 N N . PHE A 1 290 ? -10.297 14.068 2.521 1.00 98.62 290 PHE A N 1
ATOM 2371 C CA . PHE A 1 290 ? -11.270 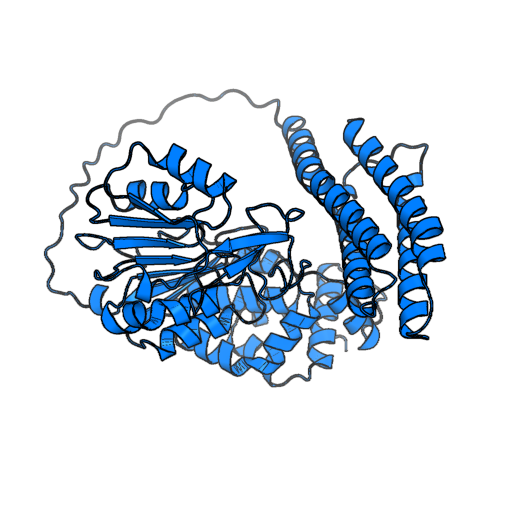13.867 3.594 1.00 98.62 290 PHE A CA 1
ATOM 2372 C C . PHE A 1 290 ? -10.859 14.591 4.866 1.00 98.62 290 PHE A C 1
ATOM 2374 O O . PHE A 1 290 ? -11.721 15.102 5.583 1.00 98.62 290 PHE A O 1
ATOM 2381 N N . ASN A 1 291 ? -9.554 14.628 5.146 1.00 97.94 291 ASN A N 1
ATOM 2382 C CA . ASN A 1 291 ? -9.016 15.237 6.346 1.00 97.94 291 ASN A CA 1
ATOM 2383 C C . ASN A 1 291 ? -7.533 15.644 6.167 1.00 97.94 291 ASN A C 1
ATOM 2385 O O . ASN A 1 291 ? -6.648 14.789 6.143 1.00 97.94 291 ASN A O 1
ATOM 2389 N N . PRO A 1 292 ? -7.205 16.948 6.097 1.00 96.50 292 PRO A N 1
ATOM 2390 C CA . PRO A 1 292 ? -5.819 17.416 5.994 1.00 96.50 292 PRO A CA 1
ATOM 2391 C C . PRO A 1 292 ? -5.076 17.453 7.349 1.00 96.50 292 PRO A C 1
ATOM 2393 O O . PRO A 1 292 ? -3.907 17.863 7.414 1.00 96.50 292 PRO A O 1
ATOM 2396 N N . ASN A 1 293 ? -5.718 17.048 8.454 1.00 96.88 293 ASN A N 1
ATOM 2397 C CA . ASN A 1 293 ? -5.141 17.074 9.806 1.00 96.88 293 ASN A CA 1
ATOM 2398 C C . ASN A 1 293 ? -4.324 15.821 10.159 1.00 96.88 293 ASN A C 1
ATOM 2400 O O . ASN A 1 293 ? -4.147 15.493 11.334 1.00 96.88 293 ASN A O 1
ATOM 2404 N N . TYR A 1 294 ? -3.749 15.180 9.146 1.00 98.25 294 TYR A N 1
ATOM 2405 C CA . TYR A 1 2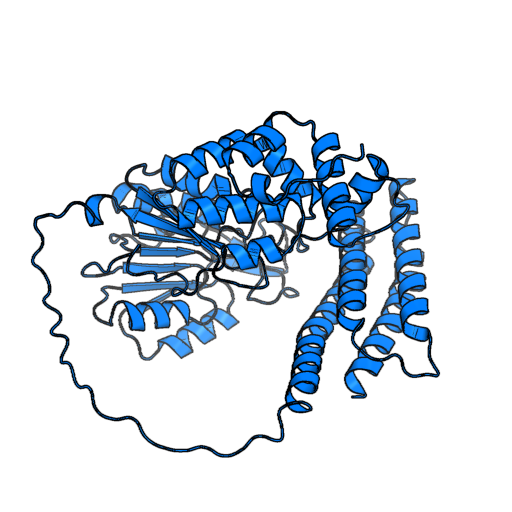94 ? -2.804 14.081 9.281 1.00 98.25 294 TYR A CA 1
ATOM 2406 C C . TYR A 1 294 ? -1.365 14.518 9.025 1.00 98.25 294 TYR A C 1
ATOM 2408 O O . TYR A 1 294 ? -1.091 15.439 8.254 1.00 98.25 294 TYR A O 1
ATOM 2416 N N . LYS A 1 295 ? -0.454 13.812 9.680 1.00 98.44 295 LYS A N 1
ATOM 2417 C CA . LYS A 1 295 ? 0.953 13.669 9.324 1.00 98.44 295 LYS A CA 1
ATOM 2418 C C . LYS A 1 295 ? 1.109 12.401 8.483 1.00 98.44 295 LYS A C 1
ATOM 2420 O O . LYS A 1 295 ? 0.547 11.374 8.860 1.00 98.44 295 LYS A O 1
ATOM 2425 N N . PHE A 1 296 ? 1.843 12.467 7.372 1.00 98.62 296 PHE A N 1
ATOM 2426 C CA . PHE A 1 296 ? 1.981 11.361 6.416 1.00 98.62 296 PHE A CA 1
ATOM 2427 C C . PHE A 1 296 ? 3.400 10.787 6.433 1.00 98.62 296 PHE A C 1
ATOM 2429 O O . PHE A 1 296 ? 4.385 11.529 6.375 1.00 98.62 296 PHE A O 1
ATOM 2436 N N . TYR A 1 297 ? 3.494 9.460 6.471 1.00 98.69 297 TYR A N 1
ATOM 2437 C CA . TYR A 1 297 ? 4.749 8.714 6.494 1.00 98.69 297 TYR A CA 1
ATOM 2438 C C . TYR A 1 297 ? 4.658 7.505 5.563 1.00 98.69 297 TYR A C 1
ATOM 2440 O O . TYR A 1 297 ? 3.572 6.989 5.328 1.00 98.69 297 TYR A O 1
ATOM 2448 N N . MET A 1 298 ? 5.789 7.022 5.054 1.00 98.12 298 MET A N 1
ATOM 2449 C CA . MET A 1 298 ? 5.820 5.881 4.139 1.00 98.12 298 MET A CA 1
ATOM 2450 C C . MET A 1 298 ? 7.018 4.973 4.400 1.00 98.12 298 MET A C 1
ATOM 2452 O O . MET A 1 298 ? 8.135 5.459 4.611 1.00 98.12 298 MET A O 1
ATOM 2456 N N . ARG A 1 299 ? 6.803 3.657 4.387 1.00 98.00 299 ARG A N 1
ATOM 2457 C CA . ARG A 1 299 ? 7.833 2.648 4.676 1.00 98.00 299 ARG A CA 1
ATOM 2458 C C . ARG A 1 299 ? 7.694 1.447 3.754 1.00 98.00 299 ARG A C 1
ATOM 2460 O O . ARG A 1 299 ? 6.583 1.097 3.382 1.00 98.00 299 ARG A O 1
ATOM 2467 N N . GLN A 1 300 ? 8.829 0.839 3.436 1.00 97.00 300 GLN A N 1
ATOM 2468 C CA . GLN A 1 300 ? 8.928 -0.410 2.693 1.00 97.00 300 GLN A CA 1
ATOM 2469 C C . GLN A 1 300 ? 9.307 -1.517 3.681 1.00 97.00 300 GLN A C 1
ATOM 2471 O O . GLN A 1 300 ? 10.391 -1.447 4.258 1.00 97.00 300 GLN A O 1
ATOM 2476 N N . HIS A 1 301 ? 8.433 -2.499 3.898 1.00 95.38 301 HIS A N 1
ATOM 2477 C CA . HIS A 1 301 ? 8.634 -3.545 4.911 1.00 95.38 301 HIS A CA 1
ATOM 2478 C C . HIS A 1 301 ? 9.067 -4.900 4.349 1.00 95.38 301 HIS A C 1
ATOM 2480 O O . HIS A 1 301 ? 9.327 -5.811 5.129 1.00 95.38 301 HIS A O 1
ATOM 2486 N N . GLU A 1 302 ? 9.224 -5.014 3.031 1.00 91.19 302 GLU A N 1
ATOM 2487 C CA . GLU A 1 302 ? 9.818 -6.186 2.389 1.00 91.19 302 GLU A CA 1
ATOM 2488 C C . GLU A 1 302 ? 11.141 -5.808 1.709 1.00 91.19 302 GLU A C 1
ATOM 2490 O O . GLU A 1 302 ? 11.269 -4.742 1.100 1.00 91.19 302 GLU A O 1
ATOM 2495 N N . LEU A 1 303 ? 12.158 -6.656 1.865 1.00 88.31 303 LEU A N 1
ATOM 2496 C CA . LEU A 1 303 ? 13.529 -6.375 1.437 1.00 88.31 303 LEU A CA 1
ATOM 2497 C C . LEU A 1 303 ? 13.728 -6.661 -0.053 1.00 88.31 303 LEU A C 1
ATOM 2499 O O . LEU A 1 303 ? 14.418 -5.907 -0.740 1.00 88.31 303 LEU A O 1
ATOM 2503 N N . ASN A 1 304 ? 13.164 -7.772 -0.526 1.00 82.94 304 ASN A N 1
ATOM 2504 C CA . ASN A 1 304 ? 13.486 -8.341 -1.838 1.00 82.94 304 ASN A CA 1
ATOM 2505 C C . ASN A 1 304 ? 12.323 -8.290 -2.829 1.00 82.94 304 ASN A C 1
ATOM 2507 O O . ASN A 1 304 ? 12.485 -8.657 -3.991 1.00 82.94 304 ASN A O 1
ATOM 2511 N N . THR A 1 305 ? 11.157 -7.833 -2.391 1.00 85.12 305 THR A N 1
ATOM 2512 C CA . THR A 1 305 ? 9.998 -7.616 -3.250 1.00 85.12 305 THR A CA 1
ATOM 2513 C C . THR A 1 305 ? 9.444 -6.228 -2.964 1.00 85.12 305 THR A C 1
ATOM 2515 O O . THR A 1 305 ? 9.642 -5.695 -1.872 1.00 85.12 305 THR A O 1
ATOM 2518 N N . PRO A 1 306 ? 8.757 -5.612 -3.928 1.00 84.50 306 PRO A N 1
ATOM 2519 C CA . PRO A 1 306 ? 8.165 -4.304 -3.718 1.00 84.50 306 PRO A CA 1
ATOM 2520 C C . PRO A 1 306 ? 6.784 -4.374 -3.036 1.00 84.50 306 PRO A C 1
ATOM 2522 O O . PRO A 1 306 ? 6.011 -3.421 -3.119 1.00 84.50 306 PRO A O 1
ATOM 2525 N N . TRP A 1 307 ? 6.448 -5.508 -2.415 1.00 88.88 307 TRP A N 1
ATOM 2526 C CA . TRP A 1 307 ? 5.256 -5.655 -1.579 1.00 88.88 307 TRP A CA 1
ATOM 2527 C C . TRP A 1 307 ? 5.468 -4.965 -0.235 1.00 88.88 307 TRP A C 1
ATOM 2529 O O . TRP A 1 307 ? 6.578 -4.542 0.079 1.00 88.88 307 TRP A O 1
ATOM 2539 N N . GLU A 1 308 ? 4.416 -4.826 0.565 1.00 91.31 308 GLU A N 1
ATOM 2540 C CA . GLU A 1 308 ? 4.522 -4.236 1.907 1.00 91.31 308 GLU A CA 1
ATOM 2541 C C . GLU A 1 308 ? 5.052 -2.790 1.917 1.00 91.31 308 GLU A C 1
ATOM 2543 O O . GLU A 1 308 ? 5.703 -2.330 2.864 1.00 91.31 308 GLU A O 1
ATOM 2548 N N . LEU A 1 309 ? 4.761 -2.044 0.845 1.00 96.56 309 LEU A N 1
ATOM 2549 C CA . LEU A 1 309 ? 4.850 -0.588 0.843 1.00 96.56 309 LEU A CA 1
ATOM 2550 C C . LEU A 1 309 ? 3.623 -0.031 1.565 1.00 96.56 309 LEU A C 1
ATOM 2552 O O . LEU A 1 309 ? 2.503 -0.157 1.072 1.00 96.56 309 LEU A O 1
ATOM 2556 N N . VAL A 1 310 ? 3.831 0.622 2.706 1.00 97.94 310 VAL A N 1
ATOM 2557 C CA . VAL A 1 310 ? 2.749 1.072 3.591 1.00 97.94 310 VAL A CA 1
ATOM 2558 C C . VAL A 1 310 ? 2.793 2.585 3.787 1.00 97.94 310 VAL A C 1
ATOM 2560 O O . VAL A 1 310 ? 3.833 3.165 4.123 1.00 97.94 310 VAL A O 1
ATOM 2563 N N . LEU A 1 311 ? 1.636 3.224 3.609 1.00 98.62 311 LEU A N 1
ATOM 2564 C CA . LEU A 1 311 ? 1.349 4.580 4.059 1.00 98.62 311 LEU A CA 1
ATOM 2565 C C . LEU A 1 311 ? 0.891 4.549 5.512 1.00 98.62 311 LEU A C 1
ATOM 2567 O O . LEU A 1 311 ? -0.094 3.895 5.842 1.00 98.62 311 LEU A O 1
ATOM 2571 N N . TYR A 1 312 ? 1.528 5.352 6.350 1.00 98.75 312 TYR A N 1
ATOM 2572 C CA . TYR A 1 312 ? 1.053 5.632 7.695 1.00 98.75 312 TYR A CA 1
ATOM 2573 C C . TYR A 1 312 ? 0.513 7.053 7.762 1.00 98.75 312 TYR A C 1
ATOM 2575 O O . TYR A 1 312 ? 1.172 8.001 7.318 1.00 98.75 312 TYR A O 1
ATOM 2583 N N . THR A 1 313 ? -0.657 7.222 8.371 1.00 98.31 313 THR A N 1
ATOM 2584 C CA . THR A 1 313 ? -1.209 8.547 8.660 1.00 98.31 313 THR A CA 1
ATOM 2585 C C . THR A 1 313 ? -1.510 8.685 10.141 1.00 98.31 313 THR A C 1
ATOM 2587 O O . THR A 1 313 ? -2.336 7.957 10.694 1.00 98.31 313 THR A O 1
ATOM 2590 N N . ALA A 1 314 ? -0.853 9.648 10.777 1.00 97.62 314 ALA A N 1
ATOM 2591 C CA . ALA A 1 314 ? -0.977 9.905 12.202 1.00 97.62 314 ALA A CA 1
ATOM 2592 C C . ALA A 1 314 ? -1.685 11.250 12.437 1.00 97.62 314 ALA A C 1
ATOM 2594 O O . ALA A 1 314 ? -1.264 12.263 11.868 1.00 97.62 314 ALA A O 1
ATOM 2595 N N . PRO A 1 315 ? -2.757 11.306 13.240 1.00 96.94 315 PRO A N 1
ATOM 2596 C CA . PRO A 1 315 ? -3.441 12.560 13.533 1.00 96.94 315 PRO A CA 1
ATOM 2597 C C . PRO A 1 315 ? -2.499 13.598 14.147 1.00 96.94 315 PRO A C 1
ATOM 2599 O O . PRO A 1 315 ? -1.752 13.303 15.081 1.00 96.94 315 PRO A O 1
ATOM 2602 N N . LYS A 1 316 ? -2.542 14.848 13.668 1.00 95.00 316 LYS A N 1
ATOM 2603 C CA . LYS A 1 316 ? -1.640 15.913 14.151 1.00 95.00 316 LYS A CA 1
ATOM 2604 C C . LYS A 1 316 ? -1.762 16.164 15.656 1.00 95.00 316 LYS A C 1
ATOM 2606 O O . LYS A 1 316 ? -0.759 16.517 16.279 1.00 95.00 316 LYS A O 1
ATOM 2611 N N . PHE A 1 317 ? -2.950 15.971 16.237 1.00 91.06 317 PHE A N 1
ATOM 2612 C CA . PHE A 1 317 ? -3.191 16.190 17.665 1.00 91.06 317 PHE A CA 1
ATOM 2613 C C . PHE A 1 317 ? -2.397 15.232 18.565 1.00 91.06 317 PHE A C 1
ATOM 2615 O O . PHE A 1 317 ? -2.040 15.630 19.667 1.00 91.06 317 PHE A O 1
ATOM 2622 N N . LEU A 1 318 ? -2.023 14.036 18.084 1.00 89.50 318 LEU A N 1
ATOM 2623 C CA . LEU A 1 318 ? -1.196 13.087 18.850 1.00 89.50 318 LEU A CA 1
ATOM 2624 C C . LEU A 1 318 ? 0.210 13.621 19.151 1.00 89.50 318 LEU A C 1
ATOM 2626 O O . LEU A 1 318 ? 0.882 13.133 20.050 1.00 89.50 318 LEU A O 1
ATOM 2630 N N . PHE A 1 319 ? 0.655 14.637 18.411 1.00 83.19 319 PHE A N 1
ATOM 2631 C CA . PHE A 1 319 ? 1.970 15.258 18.581 1.00 83.19 319 PHE A CA 1
ATOM 2632 C C . PHE A 1 319 ? 1.889 16.662 19.188 1.00 83.19 319 PHE A C 1
ATOM 2634 O O . PHE A 1 319 ? 2.916 17.318 19.352 1.00 83.19 319 PHE A O 1
ATOM 2641 N N . HIS A 1 320 ? 0.680 17.141 19.494 1.00 66.12 320 HIS A N 1
ATOM 2642 C CA . HIS A 1 320 ? 0.444 18.429 20.139 1.00 66.12 320 HIS A CA 1
ATOM 2643 C C . HIS A 1 320 ? 0.060 18.196 21.600 1.00 66.12 320 HIS A C 1
ATOM 2645 O O . HIS A 1 320 ? -1.069 18.436 22.012 1.00 66.12 320 HIS A O 1
ATOM 2651 N N . SER A 1 321 ? 1.021 17.737 22.397 1.00 48.59 321 SER A N 1
ATOM 2652 C CA . SER A 1 321 ? 0.899 17.741 23.853 1.00 48.59 321 SER A CA 1
ATOM 2653 C C . SER A 1 321 ? 2.268 17.950 24.493 1.00 48.59 321 SER A C 1
ATOM 2655 O O . SER A 1 321 ? 2.976 17.006 24.831 1.00 48.59 321 SER A O 1
ATOM 2657 N N . ALA A 1 322 ? 2.599 19.219 24.722 1.00 42.00 322 ALA A N 1
ATOM 2658 C CA . ALA A 1 322 ? 3.427 19.591 25.863 1.00 42.00 322 ALA A CA 1
ATOM 2659 C C . ALA A 1 322 ? 2.696 19.349 27.209 1.00 42.00 322 ALA A C 1
ATOM 2661 O O . ALA A 1 322 ? 3.292 19.588 28.248 1.00 42.00 322 ALA A O 1
ATOM 2662 N N . ASP A 1 323 ? 1.453 18.837 27.207 1.00 39.28 323 ASP A N 1
ATOM 2663 C CA . ASP A 1 323 ? 0.620 18.641 28.402 1.00 39.28 323 ASP A CA 1
ATOM 2664 C C . ASP A 1 323 ? -0.195 17.325 28.374 1.00 39.28 323 ASP A C 1
ATOM 2666 O O . ASP A 1 323 ? -1.422 17.339 28.434 1.00 39.28 323 ASP A O 1
ATOM 2670 N N . LEU A 1 324 ? 0.467 16.165 28.313 1.00 38.03 324 LEU A N 1
ATOM 2671 C CA . LEU A 1 324 ? -0.103 14.895 28.796 1.00 38.03 324 LEU A CA 1
ATOM 2672 C C . LEU A 1 324 ? 0.941 14.201 29.690 1.00 38.03 324 LEU A C 1
ATOM 2674 O O . LEU A 1 324 ? 2.132 14.226 29.367 1.00 38.03 324 LEU A O 1
ATOM 2678 N N . PRO A 1 325 ? 0.541 13.655 30.854 1.00 32.38 325 PRO A N 1
ATOM 2679 C CA . PRO A 1 325 ? 1.470 13.244 31.896 1.00 32.38 325 PRO A CA 1
ATOM 2680 C C . PRO A 1 325 ? 2.322 12.074 31.413 1.00 32.38 325 PRO A C 1
ATOM 2682 O O . PRO A 1 325 ? 1.807 11.053 30.965 1.00 32.38 325 PRO A O 1
ATOM 2685 N N . ALA A 1 326 ? 3.640 12.228 31.535 1.00 32.34 326 ALA A N 1
ATOM 2686 C CA . ALA A 1 326 ? 4.603 11.178 31.256 1.00 32.34 326 ALA A CA 1
ATOM 2687 C C . ALA A 1 326 ? 4.222 9.896 32.014 1.00 32.34 326 ALA A C 1
ATOM 2689 O O . ALA A 1 326 ? 4.361 9.821 33.239 1.00 32.34 326 ALA A O 1
ATOM 2690 N N . CYS A 1 327 ? 3.777 8.876 31.281 1.00 28.50 327 CYS A N 1
ATOM 2691 C CA . CYS A 1 327 ? 3.790 7.510 31.772 1.00 28.50 327 CYS A CA 1
ATOM 2692 C C . CYS A 1 327 ? 5.266 7.134 31.952 1.00 28.50 327 CYS A C 1
ATOM 2694 O O . CYS A 1 327 ? 5.990 6.879 30.989 1.00 28.50 327 CYS A O 1
ATOM 2696 N N . LYS A 1 328 ? 5.754 7.212 33.193 1.00 29.31 328 LYS A N 1
ATOM 2697 C CA . LYS A 1 328 ? 7.089 6.740 33.552 1.00 29.31 328 LYS A CA 1
ATOM 2698 C C . LYS A 1 328 ? 7.104 5.224 33.392 1.00 29.31 328 LYS A C 1
ATOM 2700 O O . LYS A 1 328 ? 6.671 4.508 34.287 1.00 29.31 328 LYS A O 1
ATOM 2705 N N . MET A 1 329 ? 7.629 4.739 32.274 1.00 30.84 329 MET A N 1
ATOM 2706 C CA . MET A 1 329 ? 8.132 3.374 32.210 1.00 30.84 329 MET A CA 1
ATOM 2707 C C . MET A 1 329 ? 9.440 3.320 33.005 1.00 30.84 329 MET A C 1
ATOM 2709 O O . MET A 1 329 ? 10.458 3.879 32.597 1.00 30.84 329 MET A O 1
ATOM 2713 N N . GLU A 1 330 ? 9.400 2.683 34.173 1.00 27.16 330 GLU A N 1
ATOM 2714 C CA . GLU A 1 330 ? 10.601 2.292 34.905 1.00 27.16 330 GLU A CA 1
ATOM 2715 C C . GLU A 1 330 ? 11.323 1.197 34.116 1.00 27.16 330 GLU A C 1
ATOM 2717 O O . GLU A 1 330 ? 10.921 0.036 34.095 1.00 27.16 330 GLU A O 1
ATOM 2722 N N . VAL A 1 331 ? 12.412 1.575 33.449 1.00 26.83 331 VAL A N 1
ATOM 2723 C CA . VAL A 1 331 ? 13.389 0.622 32.925 1.00 26.83 331 VAL A CA 1
ATOM 2724 C C . VAL A 1 331 ? 14.259 0.183 34.098 1.00 26.83 331 VAL A C 1
ATOM 2726 O O . VAL A 1 331 ? 15.189 0.885 34.497 1.00 26.83 331 VAL A O 1
ATOM 2729 N N . THR A 1 332 ? 13.964 -0.982 34.671 1.00 26.44 332 THR A N 1
ATOM 2730 C CA . THR A 1 332 ? 14.896 -1.663 35.572 1.00 26.44 332 THR A CA 1
ATOM 2731 C C . THR A 1 332 ? 16.058 -2.212 34.754 1.00 26.44 332 THR A C 1
ATOM 2733 O O . THR A 1 332 ? 15.918 -3.174 34.000 1.00 26.44 332 THR A O 1
ATOM 2736 N N . SER A 1 333 ? 17.217 -1.581 34.903 1.00 25.14 333 SER A N 1
ATOM 2737 C CA . SER A 1 333 ? 18.493 -2.069 34.405 1.00 25.14 333 SER A CA 1
ATOM 2738 C C . SER A 1 333 ? 18.924 -3.319 35.175 1.00 25.14 333 SER A C 1
ATOM 2740 O O . SER A 1 333 ? 19.021 -3.318 36.399 1.00 25.14 333 SER A O 1
ATOM 2742 N N . SER A 1 334 ? 19.246 -4.390 34.456 1.00 25.95 334 SER A N 1
ATOM 2743 C CA . SER A 1 334 ? 20.129 -5.438 34.969 1.00 25.95 334 SER A CA 1
ATOM 2744 C C . SER A 1 334 ? 21.067 -5.887 33.851 1.00 25.95 334 SER A C 1
ATOM 2746 O O . SER A 1 334 ? 20.691 -6.576 32.910 1.00 25.95 334 SER A O 1
ATOM 2748 N N . ASN A 1 335 ? 22.304 -5.398 33.946 1.00 25.73 335 ASN A N 1
ATOM 2749 C CA . ASN A 1 335 ? 23.470 -5.912 33.243 1.00 25.73 335 ASN A CA 1
ATOM 2750 C C . ASN A 1 335 ? 24.093 -6.996 34.124 1.00 25.73 335 ASN A C 1
ATOM 2752 O O . ASN A 1 335 ? 24.513 -6.668 35.226 1.00 25.73 335 ASN A O 1
ATOM 2756 N N . GLU A 1 336 ? 24.175 -8.228 33.622 1.00 26.08 336 GLU A N 1
ATOM 2757 C CA . GLU A 1 336 ? 25.131 -9.308 33.946 1.00 26.08 336 GLU A CA 1
ATOM 2758 C C . GLU A 1 336 ? 24.625 -10.552 33.176 1.00 26.08 336 GLU A C 1
ATOM 2760 O O . GLU A 1 336 ? 23.439 -10.837 33.201 1.00 26.08 336 GLU A O 1
ATOM 2765 N N . ALA A 1 337 ? 25.375 -11.347 32.414 1.00 25.20 337 ALA A N 1
ATOM 2766 C CA . ALA A 1 337 ? 26.804 -11.488 32.231 1.00 25.20 337 ALA A CA 1
ATOM 2767 C C . ALA A 1 337 ? 27.094 -12.168 30.872 1.00 25.20 337 ALA A C 1
ATOM 2769 O O . ALA A 1 337 ? 26.352 -13.025 30.396 1.00 25.20 337 ALA A O 1
ATOM 2770 N N . ILE A 1 338 ? 28.234 -11.816 30.281 1.00 24.95 338 ILE A N 1
ATOM 2771 C CA . ILE A 1 338 ? 28.889 -12.528 29.178 1.00 24.95 338 ILE A CA 1
ATOM 2772 C C . ILE A 1 338 ? 29.663 -13.715 29.771 1.00 24.95 338 ILE A C 1
ATOM 2774 O O . ILE A 1 338 ? 30.510 -13.471 30.631 1.00 24.95 338 ILE A O 1
ATOM 2778 N N . ARG A 1 339 ? 29.483 -14.950 29.259 1.00 23.66 339 ARG A N 1
ATOM 2779 C CA . ARG A 1 339 ? 30.586 -15.855 28.830 1.00 23.66 339 ARG A CA 1
ATOM 2780 C C . ARG A 1 339 ? 30.148 -17.264 28.390 1.00 23.66 339 ARG A C 1
ATOM 2782 O O . ARG A 1 339 ? 29.413 -17.957 29.079 1.00 23.66 339 ARG A O 1
ATOM 2789 N N . SER A 1 340 ? 30.847 -17.712 27.340 1.00 23.97 340 SER A N 1
ATOM 2790 C CA . SER A 1 340 ? 30.993 -19.074 26.787 1.00 23.97 340 SER A CA 1
ATOM 2791 C C . SER A 1 340 ? 29.792 -19.582 25.977 1.00 23.97 340 SER A C 1
ATOM 2793 O O . SER A 1 340 ? 28.667 -19.547 26.438 1.00 23.97 340 SER A O 1
ATOM 2795 N N . SER A 1 341 ? 29.955 -20.015 24.727 1.00 24.47 341 SER A N 1
ATOM 2796 C CA . SER A 1 341 ? 30.911 -21.033 24.287 1.00 24.47 341 SER A CA 1
ATOM 2797 C C . SER A 1 341 ? 31.284 -20.889 22.798 1.00 24.47 341 SER A C 1
ATOM 2799 O O . SER A 1 341 ? 30.473 -20.525 21.953 1.00 24.47 341 SER A O 1
ATOM 2801 N N . LYS A 1 342 ? 32.560 -21.165 22.495 1.00 25.88 342 LYS A N 1
ATOM 2802 C CA . LYS A 1 342 ? 33.109 -21.390 21.151 1.00 25.88 342 LYS A CA 1
ATOM 2803 C C . LYS A 1 342 ? 33.160 -22.900 20.906 1.00 25.88 342 LYS A C 1
ATOM 2805 O O . LYS A 1 342 ? 33.921 -23.569 21.593 1.00 25.88 342 LYS A O 1
ATOM 2810 N N . SER A 1 343 ? 32.419 -23.373 19.912 1.00 25.17 343 SER A N 1
ATOM 2811 C CA . SER A 1 343 ? 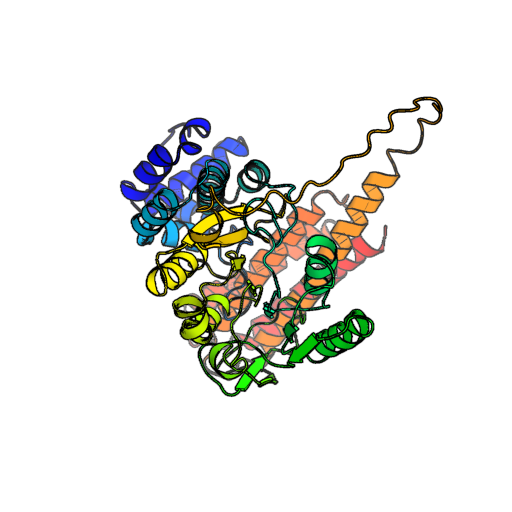32.642 -24.570 19.073 1.00 25.17 343 SER A CA 1
ATOM 2812 C C . SER A 1 343 ? 31.319 -24.761 18.329 1.00 25.17 343 SER A C 1
ATOM 2814 O O . SER A 1 343 ? 30.296 -24.879 18.984 1.00 25.17 343 SER A O 1
ATOM 2816 N N . SER A 1 344 ? 31.217 -24.669 17.011 1.00 26.06 344 SER A N 1
ATOM 2817 C CA . SER A 1 344 ? 31.846 -25.570 16.051 1.00 26.06 344 SER A CA 1
ATOM 2818 C C . SER A 1 344 ? 31.668 -24.987 14.642 1.00 26.06 344 SER A C 1
ATOM 2820 O O . SER A 1 344 ? 30.546 -24.854 14.162 1.00 26.06 344 SER A O 1
ATOM 2822 N N . GLN A 1 345 ? 32.774 -24.637 13.984 1.00 32.78 345 GLN A N 1
ATOM 2823 C CA . GLN A 1 345 ? 32.821 -24.454 12.535 1.00 32.78 345 GLN A CA 1
ATOM 2824 C C . GLN A 1 345 ? 33.034 -25.829 11.906 1.00 32.78 345 GLN A C 1
ATOM 2826 O O . GLN A 1 345 ? 34.059 -26.454 12.168 1.00 32.78 345 GLN A O 1
ATOM 2831 N N . ASN A 1 346 ? 32.026 -26.291 11.169 1.00 33.25 346 ASN A N 1
ATOM 2832 C CA . ASN A 1 346 ? 32.075 -27.176 9.998 1.00 33.25 346 ASN A CA 1
ATOM 2833 C C . ASN A 1 346 ? 30.682 -27.797 9.850 1.00 33.25 346 ASN A C 1
ATOM 2835 O O . ASN A 1 346 ? 30.386 -28.753 10.558 1.00 33.25 346 ASN A O 1
ATOM 2839 N N . ASN A 1 347 ? 29.831 -27.157 9.032 1.00 31.09 347 ASN A N 1
ATOM 2840 C CA . ASN A 1 347 ? 28.647 -27.693 8.321 1.00 31.09 347 ASN A CA 1
ATOM 2841 C C . ASN A 1 347 ? 27.759 -26.535 7.802 1.00 31.09 347 ASN A C 1
ATOM 2843 O O . ASN A 1 347 ? 26.565 -26.497 8.065 1.00 31.09 347 ASN A O 1
ATOM 2847 N N . GLN A 1 348 ? 28.342 -25.538 7.123 1.00 32.53 348 GLN A N 1
ATOM 2848 C CA . GLN A 1 348 ? 27.610 -24.334 6.673 1.00 32.53 348 GLN A CA 1
ATOM 2849 C C . GLN A 1 348 ? 27.554 -24.154 5.146 1.00 32.53 348 GLN A C 1
ATOM 2851 O O . GLN A 1 348 ? 27.059 -23.134 4.687 1.00 32.53 348 GLN A O 1
ATOM 2856 N N . ALA A 1 349 ? 28.053 -25.117 4.362 1.00 34.72 349 ALA A N 1
ATOM 2857 C CA . ALA A 1 349 ? 28.039 -25.038 2.896 1.00 34.72 349 ALA A CA 1
ATOM 2858 C C . ALA A 1 349 ? 26.938 -25.905 2.251 1.00 34.72 349 ALA A C 1
ATOM 2860 O O . ALA A 1 349 ? 26.313 -25.466 1.297 1.00 34.72 349 ALA A O 1
ATOM 2861 N N . GLU A 1 350 ? 26.632 -27.088 2.799 1.00 32.84 350 GLU A N 1
ATOM 2862 C CA . GLU A 1 350 ? 25.589 -27.981 2.248 1.00 32.84 350 GLU A CA 1
ATOM 2863 C C . GLU A 1 350 ? 24.157 -27.609 2.684 1.00 32.84 350 GLU A C 1
ATOM 2865 O O . GLU A 1 350 ? 23.191 -28.028 2.050 1.00 32.84 350 GLU A O 1
ATOM 2870 N N . SER A 1 351 ? 23.981 -26.806 3.744 1.00 40.16 351 SER A N 1
ATOM 2871 C CA . SER A 1 351 ? 22.643 -26.386 4.197 1.00 40.16 351 SER A CA 1
ATOM 2872 C C . SER A 1 351 ? 22.056 -25.240 3.364 1.00 40.16 351 SER A C 1
ATOM 2874 O O . SER A 1 351 ? 20.843 -25.179 3.207 1.00 40.16 351 SER A O 1
ATOM 2876 N N . SER A 1 352 ? 22.895 -24.358 2.801 1.00 52.28 352 SER A N 1
ATOM 2877 C CA . SER A 1 352 ? 22.431 -23.170 2.066 1.00 52.28 352 SER A CA 1
ATOM 2878 C C . SER A 1 352 ? 21.998 -23.460 0.631 1.00 52.28 352 SER A C 1
ATOM 2880 O O . SER A 1 352 ? 21.152 -22.751 0.095 1.00 52.28 352 SER A O 1
ATOM 2882 N N . GLU A 1 353 ? 22.581 -24.475 -0.017 1.00 48.09 353 GLU A N 1
ATOM 2883 C CA . GLU A 1 353 ? 22.158 -24.869 -1.368 1.00 48.09 353 GLU A CA 1
ATOM 2884 C C . GLU A 1 353 ? 20.788 -25.544 -1.323 1.00 48.09 353 GLU A C 1
ATOM 2886 O O . GLU A 1 353 ? 19.892 -25.124 -2.048 1.00 48.09 353 GLU A O 1
ATOM 2891 N N . ASN A 1 354 ? 20.578 -26.488 -0.399 1.00 51.16 354 ASN A N 1
ATOM 2892 C CA . ASN A 1 354 ? 19.281 -27.145 -0.223 1.00 51.16 354 ASN A CA 1
ATOM 2893 C C . ASN A 1 354 ? 18.161 -26.149 0.120 1.00 51.16 354 ASN A C 1
ATOM 2895 O O . ASN A 1 354 ? 17.093 -26.224 -0.4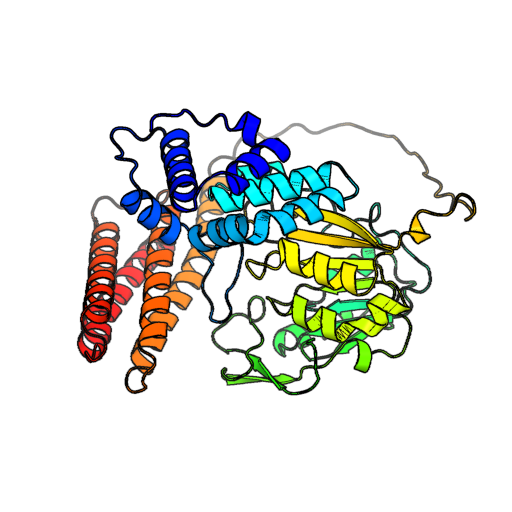80 1.00 51.16 354 ASN A O 1
ATOM 2899 N N . GLU A 1 355 ? 18.391 -25.181 1.017 1.00 55.31 355 GLU A N 1
ATOM 2900 C CA . GLU A 1 355 ? 17.411 -24.119 1.316 1.00 55.31 355 GLU A CA 1
ATOM 2901 C C . GLU A 1 355 ? 17.031 -23.312 0.065 1.00 55.31 355 GLU A C 1
ATOM 2903 O O . GLU A 1 355 ? 15.847 -23.091 -0.191 1.00 55.31 355 GLU A O 1
ATOM 2908 N N . LYS A 1 356 ? 18.014 -22.966 -0.775 1.00 57.84 356 LYS A N 1
ATOM 2909 C CA . LYS A 1 356 ? 17.780 -22.260 -2.039 1.00 57.84 356 LYS A CA 1
ATOM 2910 C C . LYS A 1 356 ? 16.965 -23.097 -3.035 1.00 57.84 356 LYS A C 1
ATOM 2912 O O . LYS A 1 356 ? 16.103 -22.552 -3.719 1.00 57.84 356 LYS A O 1
ATOM 2917 N N . TYR A 1 357 ? 17.190 -24.411 -3.105 1.00 59.75 357 TYR A N 1
ATOM 2918 C CA . TYR A 1 357 ? 16.379 -25.312 -3.934 1.00 59.75 357 TYR A CA 1
ATOM 2919 C C . TYR A 1 357 ? 14.938 -25.427 -3.432 1.00 59.75 357 TYR A C 1
ATOM 2921 O O . TYR A 1 357 ? 14.007 -25.351 -4.235 1.00 59.75 357 TYR A O 1
ATOM 2929 N N . TYR A 1 358 ? 14.729 -25.532 -2.117 1.00 57.00 358 TYR A N 1
ATOM 2930 C CA . TYR A 1 358 ? 13.385 -25.538 -1.532 1.00 57.00 358 TYR A CA 1
ATOM 2931 C C . TYR A 1 358 ? 12.623 -24.236 -1.815 1.00 57.00 358 TYR A C 1
ATOM 2933 O O . TYR A 1 358 ? 11.436 -24.284 -2.141 1.00 57.00 358 TYR A O 1
ATOM 2941 N N . GLU A 1 359 ? 13.283 -23.077 -1.744 1.00 58.34 359 GLU A N 1
ATOM 2942 C CA . GLU A 1 359 ? 12.688 -21.785 -2.113 1.00 58.34 359 GLU A CA 1
ATOM 2943 C C . GLU A 1 359 ? 12.295 -21.730 -3.597 1.00 58.34 359 GLU A C 1
ATOM 2945 O O . GLU A 1 359 ? 11.184 -21.308 -3.927 1.00 58.34 359 GLU A O 1
ATOM 2950 N N . ILE A 1 360 ? 13.160 -22.224 -4.491 1.00 62.62 360 ILE A N 1
ATOM 2951 C CA . ILE A 1 360 ? 12.883 -22.308 -5.933 1.00 62.62 360 ILE A CA 1
ATOM 2952 C C . ILE A 1 360 ? 11.674 -23.216 -6.206 1.00 62.62 360 ILE A C 1
ATOM 2954 O O . ILE A 1 360 ? 10.783 -22.836 -6.966 1.00 62.62 360 ILE A O 1
ATOM 2958 N N . ILE A 1 361 ? 11.593 -24.387 -5.565 1.00 59.00 361 ILE A N 1
ATOM 2959 C CA . ILE A 1 361 ? 10.468 -25.325 -5.726 1.00 59.00 361 ILE A CA 1
ATOM 2960 C C . ILE A 1 361 ? 9.156 -24.698 -5.241 1.00 59.00 361 ILE A C 1
ATOM 2962 O O . ILE A 1 361 ? 8.149 -24.745 -5.954 1.00 59.00 361 ILE A O 1
ATOM 2966 N N . ASN A 1 362 ? 9.173 -24.074 -4.058 1.00 59.50 362 ASN A N 1
ATOM 2967 C CA . ASN A 1 362 ? 7.998 -23.427 -3.469 1.00 59.50 362 ASN A CA 1
ATOM 2968 C C . ASN A 1 362 ? 7.500 -22.233 -4.297 1.00 59.50 362 ASN A C 1
ATOM 2970 O O . ASN A 1 362 ? 6.313 -21.923 -4.254 1.00 59.50 362 ASN A O 1
ATOM 2974 N N . TYR A 1 363 ? 8.379 -21.589 -5.067 1.00 65.75 363 TYR A N 1
ATOM 2975 C CA . TYR A 1 363 ? 8.016 -20.523 -5.998 1.00 65.75 363 TYR A CA 1
ATOM 2976 C C . TYR A 1 363 ? 7.494 -21.061 -7.344 1.00 65.75 363 TYR A C 1
ATOM 2978 O O . TYR A 1 363 ? 6.462 -20.608 -7.839 1.00 65.75 363 TYR A O 1
ATOM 2986 N N . ILE A 1 364 ? 8.177 -22.045 -7.940 1.00 69.06 364 ILE A N 1
ATOM 2987 C CA . ILE A 1 364 ? 7.898 -22.499 -9.312 1.00 69.06 364 ILE A CA 1
ATOM 2988 C C . ILE A 1 364 ? 6.650 -23.387 -9.391 1.00 69.06 364 ILE A C 1
ATOM 2990 O O . ILE A 1 364 ? 5.879 -23.256 -10.337 1.00 69.06 364 ILE A O 1
ATOM 2994 N N . PHE A 1 365 ? 6.410 -24.291 -8.437 1.00 65.56 365 PHE A N 1
ATOM 2995 C CA . PHE A 1 365 ? 5.304 -25.259 -8.559 1.00 65.56 365 PHE A CA 1
ATOM 2996 C C . PHE A 1 365 ? 3.908 -24.616 -8.534 1.00 65.56 365 PHE A C 1
ATOM 2998 O O . PHE A 1 365 ? 3.084 -24.968 -9.389 1.00 65.56 365 PHE A O 1
ATOM 3005 N N . PRO A 1 366 ? 3.622 -23.659 -7.629 1.00 64.75 366 PRO A N 1
ATOM 3006 C CA . PRO A 1 366 ? 2.378 -22.899 -7.689 1.00 64.75 366 PRO A CA 1
ATOM 3007 C C . PRO A 1 366 ? 2.251 -22.132 -9.007 1.00 64.75 366 PRO A C 1
ATOM 3009 O O . PRO A 1 366 ? 1.209 -22.204 -9.650 1.00 64.75 366 PRO A O 1
ATOM 3012 N N . LEU A 1 367 ? 3.334 -21.492 -9.465 1.00 62.88 367 LEU A N 1
ATOM 3013 C CA . LEU A 1 367 ? 3.342 -20.721 -10.707 1.00 62.88 367 LEU A CA 1
ATOM 3014 C C . LEU A 1 367 ? 3.060 -21.588 -11.944 1.00 62.88 367 LEU A C 1
ATOM 3016 O O . LEU A 1 367 ? 2.261 -21.193 -12.786 1.00 62.88 367 LEU A O 1
ATOM 3020 N N . LEU A 1 368 ? 3.640 -22.790 -12.038 1.00 63.81 368 LEU A N 1
ATOM 3021 C CA . LEU A 1 368 ? 3.342 -23.747 -13.112 1.00 63.81 368 LEU A CA 1
ATOM 3022 C C . LEU A 1 368 ? 1.863 -24.147 -13.134 1.00 63.81 368 LEU A C 1
ATOM 3024 O O . LEU A 1 368 ? 1.280 -24.276 -14.208 1.00 63.81 368 LEU A O 1
ATOM 3028 N N . SER A 1 369 ? 1.259 -24.311 -11.957 1.00 63.81 369 SER A N 1
ATOM 3029 C CA . SER A 1 369 ? -0.158 -24.670 -11.829 1.00 63.81 369 SER A CA 1
ATOM 3030 C C . SER A 1 369 ? -1.043 -23.507 -12.293 1.00 63.81 369 SER A C 1
ATOM 3032 O O . SER A 1 369 ? -1.936 -23.697 -13.113 1.00 63.81 369 SER A O 1
ATOM 3034 N N . THR A 1 370 ? -0.707 -22.278 -11.889 1.00 65.56 370 THR A N 1
ATOM 3035 C CA . THR A 1 370 ? -1.368 -21.051 -12.362 1.00 65.56 370 THR A CA 1
ATOM 3036 C C . THR A 1 370 ? -1.238 -20.866 -13.877 1.00 65.56 370 THR A C 1
ATOM 3038 O O . THR A 1 370 ? -2.210 -20.516 -14.540 1.00 65.56 370 THR A O 1
ATOM 3041 N N . MET A 1 371 ? -0.067 -21.137 -14.459 1.00 75.06 371 MET A N 1
ATOM 3042 C CA . MET A 1 371 ? 0.132 -21.064 -15.913 1.00 75.06 371 MET A CA 1
ATOM 3043 C C . MET A 1 371 ? -0.686 -22.122 -16.661 1.00 75.06 371 MET A C 1
ATOM 3045 O O . MET A 1 371 ? -1.244 -21.831 -17.719 1.00 75.06 371 MET A O 1
ATOM 3049 N N . GLN A 1 372 ? -0.786 -23.339 -16.117 1.00 69.88 372 GLN A N 1
ATOM 3050 C CA . GLN A 1 372 ? -1.610 -24.401 -16.691 1.00 69.88 372 GLN A CA 1
ATOM 3051 C C . GLN A 1 372 ? -3.084 -23.994 -16.726 1.00 69.88 372 GLN A C 1
ATOM 3053 O O . GLN A 1 372 ? -3.753 -24.150 -17.749 1.00 69.88 372 GLN A O 1
ATOM 3058 N N . GLU A 1 373 ? -3.579 -23.452 -15.618 1.00 62.03 373 GLU A N 1
ATOM 3059 C CA . GLU A 1 373 ? -4.953 -22.976 -15.487 1.00 62.03 373 GLU A CA 1
ATOM 3060 C C . GLU A 1 373 ? -5.234 -21.789 -16.410 1.00 62.03 373 GLU A C 1
ATOM 3062 O O . GLU A 1 373 ? -6.278 -21.767 -17.055 1.00 62.03 373 GLU A O 1
ATOM 3067 N N . ALA A 1 374 ? -4.283 -20.864 -16.566 1.00 64.19 374 ALA A N 1
ATOM 3068 C CA . ALA A 1 374 ? -4.376 -19.753 -17.510 1.00 64.19 374 ALA A CA 1
ATOM 3069 C C . ALA A 1 374 ? -4.525 -20.236 -18.965 1.00 64.19 374 ALA A C 1
ATOM 3071 O O . ALA A 1 374 ? -5.390 -19.758 -19.700 1.00 64.19 374 ALA A O 1
ATOM 3072 N N . ILE A 1 375 ? -3.737 -21.232 -19.383 1.00 70.12 375 ILE A N 1
ATOM 3073 C CA . ILE A 1 375 ? -3.827 -21.801 -20.738 1.00 70.12 375 ILE A CA 1
ATOM 3074 C C . ILE A 1 375 ? -5.156 -22.547 -20.937 1.00 70.12 375 ILE A C 1
ATOM 3076 O O . ILE A 1 375 ? -5.779 -22.424 -21.993 1.00 70.12 375 ILE A O 1
ATOM 3080 N N . LEU A 1 376 ? -5.628 -23.280 -19.923 1.00 66.69 376 LEU A N 1
ATOM 3081 C CA . LEU A 1 376 ? -6.936 -23.947 -19.955 1.00 66.69 376 LEU A CA 1
ATOM 3082 C C . LEU A 1 376 ? -8.104 -22.949 -19.970 1.00 66.69 376 LEU A C 1
ATOM 3084 O O . LEU A 1 376 ? -9.087 -23.175 -20.676 1.00 66.69 376 LEU A O 1
ATOM 3088 N N . TYR A 1 377 ? -7.989 -21.839 -19.237 1.00 67.00 377 TYR A N 1
ATOM 3089 C CA . TYR A 1 377 ? -8.955 -20.740 -19.230 1.00 67.00 377 TYR A CA 1
ATOM 3090 C C . TYR A 1 377 ? -9.128 -20.160 -20.635 1.00 67.00 377 TYR A C 1
ATOM 3092 O O . TYR A 1 377 ? -10.253 -20.076 -21.134 1.00 67.00 377 TYR A O 1
ATOM 3100 N N . ILE A 1 378 ? -8.016 -19.853 -21.310 1.00 68.56 378 ILE A N 1
ATOM 3101 C CA . ILE A 1 378 ? -8.036 -19.354 -22.690 1.00 68.56 378 ILE A CA 1
ATOM 3102 C C . ILE A 1 378 ? -8.672 -20.391 -23.629 1.00 68.56 378 ILE A C 1
ATOM 3104 O O . ILE A 1 378 ? -9.512 -20.045 -24.460 1.00 68.56 378 ILE A O 1
ATOM 3108 N N . ALA A 1 379 ? -8.343 -21.676 -23.465 1.00 64.81 379 ALA A N 1
ATOM 3109 C CA . ALA A 1 379 ? -8.903 -22.750 -24.287 1.00 64.81 379 ALA A CA 1
ATOM 3110 C C . ALA A 1 379 ? -10.426 -22.900 -24.123 1.00 64.81 379 ALA A C 1
ATOM 3112 O O . ALA A 1 379 ? -11.122 -23.219 -25.089 1.00 64.81 379 ALA A O 1
ATOM 3113 N N . GLY A 1 380 ? -10.952 -22.652 -22.919 1.00 59.41 380 GLY A N 1
ATOM 3114 C CA . GLY A 1 380 ? -12.378 -22.760 -22.599 1.00 59.41 380 GLY A CA 1
ATOM 3115 C C . GLY A 1 380 ? -13.238 -21.562 -23.022 1.00 59.41 380 GLY A C 1
ATOM 3116 O O . GLY A 1 380 ? -14.450 -21.717 -23.166 1.00 59.41 380 GLY A O 1
ATOM 3117 N N . LYS A 1 381 ? -12.642 -20.381 -23.238 1.00 59.81 381 LYS A N 1
ATOM 3118 C CA . LYS A 1 381 ? -13.349 -19.108 -23.498 1.00 59.81 381 LYS A CA 1
ATOM 3119 C C . LYS A 1 381 ? -13.548 -18.749 -24.977 1.00 59.81 381 LYS A C 1
ATOM 3121 O O . LYS A 1 381 ? -14.265 -17.802 -25.286 1.00 59.81 381 LYS A O 1
ATOM 3126 N N . LEU A 1 382 ? -12.989 -19.533 -25.899 1.00 56.19 382 LEU A N 1
ATOM 3127 C CA . LEU A 1 382 ? -13.004 -19.273 -27.347 1.00 56.19 382 LEU A CA 1
ATOM 3128 C C . LEU A 1 382 ? -14.305 -19.676 -28.101 1.00 56.19 382 LEU A C 1
ATOM 3130 O O . LEU A 1 382 ? -14.239 -20.272 -29.181 1.00 56.19 382 LEU A O 1
ATOM 3134 N N . PRO A 1 383 ? -15.514 -19.357 -27.600 1.00 50.88 383 PRO A N 1
ATOM 3135 C CA . PRO A 1 383 ? -16.600 -19.007 -28.518 1.00 50.88 383 PRO A CA 1
ATOM 3136 C C . PRO A 1 383 ? -17.220 -17.628 -28.260 1.00 50.88 383 PRO A C 1
ATOM 3138 O O . PRO A 1 383 ? -18.102 -17.224 -29.015 1.00 50.88 383 PRO A O 1
ATOM 3141 N N . GLU A 1 384 ? -16.773 -16.895 -27.241 1.00 47.38 384 GLU A N 1
ATOM 3142 C CA . GLU A 1 384 ? -17.293 -15.567 -26.919 1.00 47.38 384 GLU A CA 1
ATOM 3143 C C . GLU A 1 384 ? -16.231 -14.509 -27.233 1.00 47.38 384 GLU A C 1
ATOM 3145 O O . GLU A 1 384 ? -15.033 -14.757 -27.168 1.00 47.38 384 GLU A O 1
ATOM 3150 N N . THR A 1 385 ? -16.684 -13.344 -27.677 1.00 46.88 385 THR A N 1
ATOM 3151 C CA . THR A 1 385 ? -15.964 -12.231 -28.323 1.00 46.88 385 THR A CA 1
ATOM 3152 C C . THR A 1 385 ? -14.861 -11.535 -27.487 1.00 46.88 385 THR A C 1
ATOM 3154 O O . THR A 1 385 ? -14.616 -10.343 -27.656 1.00 46.88 385 THR A O 1
ATOM 3157 N N . GLU A 1 386 ? -14.161 -12.254 -26.608 1.00 53.75 386 GLU A N 1
ATOM 3158 C CA . GLU A 1 386 ? -13.176 -11.756 -25.632 1.00 53.75 386 GLU A CA 1
ATOM 3159 C C . GLU A 1 386 ? -11.729 -12.196 -25.957 1.00 53.75 386 GLU A C 1
ATOM 3161 O O . GLU A 1 386 ? -10.902 -12.447 -25.079 1.00 53.75 386 GLU A O 1
ATOM 3166 N N . CYS A 1 387 ? -11.361 -12.259 -27.242 1.00 56.28 387 CYS A N 1
ATOM 3167 C CA . CYS A 1 387 ? -10.006 -12.662 -27.654 1.00 56.28 387 CYS A CA 1
ATOM 3168 C C . CYS A 1 387 ? -8.888 -11.704 -27.184 1.00 56.28 387 CYS A C 1
ATOM 3170 O O . CYS A 1 387 ? -7.722 -12.091 -27.128 1.00 56.28 387 CYS A O 1
ATOM 3172 N N . THR A 1 388 ? -9.213 -10.461 -26.812 1.00 58.38 388 THR A N 1
ATOM 3173 C CA . THR A 1 388 ? -8.218 -9.496 -26.307 1.00 58.38 388 THR A CA 1
ATOM 3174 C C . THR A 1 388 ? -7.701 -9.891 -24.924 1.00 58.38 388 THR A C 1
ATOM 3176 O O . THR A 1 388 ? -6.501 -9.823 -24.685 1.00 58.38 388 THR A O 1
ATOM 3179 N N . GLU A 1 389 ? -8.583 -10.374 -24.045 1.00 61.56 389 GLU A N 1
ATOM 3180 C CA . GLU A 1 389 ? -8.201 -10.869 -22.716 1.00 61.56 389 GLU A CA 1
ATOM 3181 C C . GLU A 1 389 ? -7.360 -12.140 -22.831 1.00 61.56 389 GLU A C 1
ATOM 3183 O O . GLU A 1 389 ? -6.363 -12.301 -22.133 1.00 61.56 389 GLU A O 1
ATOM 3188 N N . SER A 1 390 ? -7.695 -12.998 -23.796 1.00 65.62 390 SER A N 1
ATOM 3189 C CA . SER A 1 390 ? -6.930 -14.210 -24.095 1.00 65.62 390 SER A CA 1
ATOM 3190 C C . SER A 1 390 ? -5.480 -13.908 -24.491 1.00 65.62 390 SER A C 1
ATOM 3192 O O . SER A 1 390 ? -4.562 -14.587 -24.037 1.00 65.62 390 SER A O 1
ATOM 3194 N N . VAL A 1 391 ? -5.245 -12.861 -25.291 1.00 65.25 391 VAL A N 1
ATOM 3195 C CA . VAL A 1 391 ? -3.886 -12.427 -25.661 1.00 65.25 391 VAL A CA 1
ATOM 3196 C C . VAL A 1 391 ? -3.123 -11.833 -24.484 1.00 65.25 391 VAL A C 1
ATOM 3198 O O . VAL A 1 391 ? -1.929 -12.094 -24.347 1.00 65.25 391 VAL A O 1
ATOM 3201 N N . THR A 1 392 ? -3.794 -11.087 -23.607 1.00 63.25 392 THR A N 1
ATOM 3202 C CA . THR A 1 392 ? -3.177 -10.585 -22.373 1.00 63.25 392 THR A CA 1
ATOM 3203 C C . THR A 1 392 ? -2.723 -11.736 -21.476 1.00 63.25 392 THR A C 1
ATOM 3205 O O . THR A 1 392 ? -1.558 -11.774 -21.089 1.00 63.25 392 THR A O 1
ATOM 3208 N N . VAL A 1 393 ? -3.587 -12.730 -21.247 1.00 64.38 393 VAL A N 1
ATOM 3209 C CA . VAL A 1 393 ? -3.258 -13.914 -20.437 1.00 64.38 393 VAL A CA 1
ATOM 3210 C C . VAL A 1 393 ? -2.108 -14.721 -21.062 1.00 64.38 393 VAL A C 1
ATOM 3212 O O . VAL A 1 393 ? -1.226 -15.199 -20.353 1.00 64.38 393 VAL A O 1
ATOM 3215 N N . LEU A 1 394 ? -2.042 -14.832 -22.394 1.00 66.88 394 LEU A N 1
ATOM 3216 C CA . LEU A 1 394 ? -0.901 -15.455 -23.083 1.00 66.88 394 LEU A CA 1
ATOM 3217 C C . LEU A 1 394 ? 0.406 -14.668 -22.913 1.00 66.88 394 LEU A C 1
ATOM 3219 O O . LEU A 1 394 ? 1.478 -15.270 -22.802 1.00 66.88 394 LEU A O 1
ATOM 3223 N N . GLY A 1 395 ? 0.326 -13.338 -22.863 1.00 64.25 395 GLY A N 1
ATOM 3224 C CA . GLY A 1 395 ? 1.451 -12.473 -22.509 1.00 64.25 395 GLY A CA 1
ATOM 3225 C C . GLY A 1 395 ? 1.967 -12.749 -21.094 1.00 64.25 395 GLY A C 1
ATOM 3226 O O . GLY A 1 395 ? 3.174 -12.889 -20.899 1.00 64.25 395 GLY A O 1
ATOM 3227 N N . ASP A 1 396 ? 1.063 -12.932 -20.131 1.00 63.53 396 ASP A N 1
ATOM 3228 C CA . ASP A 1 396 ? 1.421 -13.276 -18.750 1.00 63.53 396 ASP A CA 1
ATOM 3229 C C . ASP A 1 396 ? 2.083 -14.653 -18.645 1.00 63.53 396 ASP A C 1
ATOM 3231 O O . ASP A 1 396 ? 3.073 -14.821 -17.927 1.00 63.53 396 ASP A O 1
ATOM 3235 N N . VAL A 1 397 ? 1.612 -15.628 -19.428 1.00 71.50 397 VAL A N 1
ATOM 3236 C CA . VAL A 1 397 ? 2.258 -16.943 -19.539 1.00 71.50 397 VAL A CA 1
ATOM 3237 C C . VAL A 1 397 ? 3.691 -16.803 -20.075 1.00 71.50 397 VAL A C 1
ATOM 3239 O O . VAL A 1 397 ? 4.607 -17.392 -19.503 1.00 71.50 397 VAL A O 1
ATOM 3242 N N . LEU A 1 398 ? 3.938 -15.988 -21.110 1.00 69.88 398 LEU A N 1
ATOM 3243 C CA . LEU A 1 398 ? 5.300 -15.726 -21.618 1.00 69.88 398 LEU A CA 1
ATOM 3244 C C . LEU A 1 398 ? 6.220 -15.099 -20.559 1.00 69.88 398 LEU A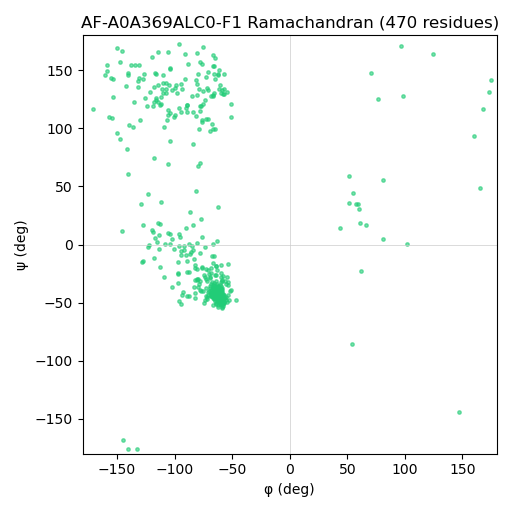 C 1
ATOM 3246 O O . LEU A 1 398 ? 7.405 -15.455 -20.456 1.00 69.88 398 LEU A O 1
ATOM 3250 N N . GLY A 1 399 ? 5.671 -14.179 -19.768 1.00 61.88 399 GLY A N 1
ATOM 3251 C CA . GLY A 1 399 ? 6.346 -13.569 -18.631 1.00 61.88 399 GLY A CA 1
ATOM 3252 C C . GLY A 1 399 ? 6.755 -14.593 -17.581 1.00 61.88 399 GLY A C 1
ATOM 3253 O O . GLY A 1 399 ? 7.923 -14.656 -17.187 1.00 61.88 399 GLY A O 1
ATOM 3254 N N . ALA A 1 400 ? 5.814 -15.449 -17.190 1.00 66.31 400 ALA A N 1
ATOM 3255 C CA . ALA A 1 400 ? 6.033 -16.494 -16.202 1.00 66.31 400 ALA A CA 1
ATOM 3256 C C . ALA A 1 400 ? 7.067 -17.539 -16.664 1.00 66.31 400 ALA A C 1
ATOM 3258 O O . ALA A 1 400 ? 7.936 -17.906 -15.872 1.00 66.31 400 ALA A O 1
ATOM 3259 N N . ILE A 1 401 ? 7.075 -17.937 -17.948 1.00 72.62 401 ILE A N 1
ATOM 3260 C CA . ILE A 1 401 ? 8.127 -18.813 -18.511 1.00 72.62 401 ILE A CA 1
ATOM 3261 C C . ILE A 1 401 ? 9.509 -18.178 -18.307 1.00 72.62 401 ILE A C 1
ATOM 3263 O O . ILE A 1 401 ? 10.443 -18.837 -17.855 1.00 72.62 401 ILE A O 1
ATOM 3267 N N . SER A 1 402 ? 9.645 -16.884 -18.607 1.00 72.69 402 SER A N 1
ATOM 3268 C CA . SER A 1 402 ? 10.921 -16.168 -18.478 1.00 72.69 402 SER A CA 1
ATOM 3269 C C . SER A 1 402 ? 11.351 -15.998 -17.012 1.00 72.69 402 SER A C 1
ATOM 3271 O O . SER A 1 402 ? 12.540 -16.051 -16.699 1.00 72.69 402 SER A O 1
ATOM 3273 N N . GLY A 1 403 ? 10.393 -15.825 -16.096 1.00 67.00 403 GLY A N 1
ATOM 3274 C CA . GLY A 1 403 ? 10.642 -15.822 -14.652 1.00 67.00 403 GLY A CA 1
ATOM 3275 C C . GLY A 1 403 ? 11.160 -17.170 -14.145 1.00 67.00 403 GLY A C 1
ATOM 3276 O O . GLY A 1 403 ? 12.149 -17.214 -13.413 1.00 67.00 403 GLY A O 1
ATOM 3277 N N . ILE A 1 404 ? 10.545 -18.265 -14.598 1.00 73.94 404 ILE A N 1
ATOM 3278 C CA . ILE A 1 404 ? 10.947 -19.635 -14.260 1.00 73.94 404 ILE A CA 1
ATOM 3279 C C . ILE A 1 404 ? 12.345 -19.944 -14.799 1.00 73.94 404 ILE A C 1
ATOM 3281 O O . ILE A 1 404 ? 13.181 -20.436 -14.050 1.00 73.94 404 ILE A O 1
ATOM 3285 N N . GLU A 1 405 ? 12.658 -19.585 -16.044 1.00 74.44 405 GLU A N 1
ATOM 3286 C CA . GLU A 1 405 ? 14.011 -19.751 -16.599 1.00 74.44 405 GLU A CA 1
ATOM 3287 C C . GLU A 1 405 ? 15.079 -19.026 -15.780 1.00 74.44 405 GLU A C 1
ATOM 3289 O O . GLU A 1 405 ? 16.140 -19.584 -15.499 1.00 74.44 405 GLU A O 1
ATOM 3294 N N . ASN A 1 406 ? 14.799 -17.788 -15.367 1.00 71.94 406 ASN A N 1
ATOM 3295 C CA . ASN A 1 406 ? 15.727 -17.021 -14.545 1.00 71.94 406 ASN A CA 1
ATOM 3296 C C . ASN A 1 406 ? 15.929 -17.675 -13.174 1.00 71.94 406 ASN A C 1
ATOM 3298 O O . ASN A 1 406 ? 17.070 -17.797 -12.723 1.00 71.94 406 ASN A O 1
ATOM 3302 N N . ALA A 1 407 ? 14.853 -18.138 -12.532 1.00 71.25 407 ALA A N 1
ATOM 3303 C CA . ALA A 1 407 ? 14.927 -18.860 -11.262 1.00 71.25 407 ALA A CA 1
ATOM 3304 C C . ALA A 1 407 ? 15.698 -20.186 -11.399 1.00 71.25 407 ALA A C 1
ATOM 3306 O O . ALA A 1 407 ? 16.472 -20.557 -10.517 1.00 71.25 407 ALA A O 1
ATOM 3307 N N . MET A 1 408 ? 15.554 -20.865 -12.537 1.00 72.56 408 MET A N 1
ATOM 3308 C CA . MET A 1 408 ? 16.227 -22.130 -12.831 1.00 72.56 408 MET A CA 1
ATOM 3309 C C . MET A 1 408 ? 17.646 -21.978 -13.383 1.00 72.56 408 MET A C 1
ATOM 3311 O O . MET A 1 408 ? 18.345 -22.977 -13.533 1.00 72.56 408 MET A O 1
ATOM 3315 N N . SER A 1 409 ? 18.121 -20.756 -13.639 1.00 72.81 409 SER A N 1
ATOM 3316 C CA . SER A 1 409 ? 19.481 -20.511 -14.142 1.00 72.81 409 SER A CA 1
ATOM 3317 C C . SER A 1 409 ? 20.583 -21.020 -13.202 1.00 72.81 409 SER A C 1
ATOM 3319 O O . SER A 1 409 ? 21.685 -21.328 -13.654 1.00 72.81 409 SER A O 1
ATOM 3321 N N . SER A 1 410 ? 20.286 -21.139 -11.901 1.00 68.56 410 SER A N 1
ATOM 3322 C CA . SER A 1 410 ? 21.190 -21.726 -10.906 1.00 68.56 410 SER A CA 1
ATOM 3323 C C . SER A 1 410 ? 21.008 -23.230 -10.680 1.00 68.56 410 SER A C 1
ATOM 3325 O O . SER A 1 410 ? 21.749 -23.785 -9.877 1.00 68.56 410 SER A O 1
ATOM 3327 N N . VAL A 1 411 ? 20.054 -23.876 -11.361 1.00 69.94 411 VAL A N 1
ATOM 3328 C CA . VAL A 1 411 ? 19.822 -25.329 -11.310 1.00 69.94 411 VAL A CA 1
ATOM 3329 C C . VAL A 1 411 ? 20.668 -26.000 -12.409 1.00 69.94 411 VAL A C 1
ATOM 3331 O O . VAL A 1 411 ? 20.455 -25.699 -13.592 1.00 69.94 411 VAL A O 1
ATOM 3334 N N . PRO A 1 412 ? 21.639 -26.873 -12.067 1.00 63.78 412 PRO A N 1
ATOM 3335 C CA . PRO A 1 412 ? 22.528 -27.518 -13.026 1.00 63.78 412 PRO A CA 1
ATOM 3336 C C . PRO A 1 412 ? 21.757 -28.311 -14.082 1.00 63.78 412 PRO A C 1
ATOM 3338 O O . PRO A 1 412 ? 20.933 -29.167 -13.769 1.00 63.78 412 PRO A O 1
ATOM 3341 N N . LEU A 1 413 ? 22.073 -28.067 -15.354 1.00 60.94 413 LEU A N 1
ATOM 3342 C CA . LEU A 1 413 ? 21.582 -28.892 -16.455 1.00 60.94 413 LEU A CA 1
ATOM 3343 C C . LEU A 1 413 ? 22.181 -30.299 -16.343 1.00 60.94 413 LEU A C 1
ATOM 3345 O O . LEU A 1 413 ? 23.400 -30.459 -16.225 1.00 60.94 413 LEU A O 1
ATOM 3349 N N . ARG A 1 414 ? 21.341 -31.334 -16.420 1.00 60.12 414 ARG A N 1
ATOM 3350 C CA . ARG A 1 414 ? 21.836 -32.710 -16.540 1.00 60.12 414 ARG A CA 1
ATOM 3351 C C . ARG A 1 414 ? 22.434 -32.900 -17.932 1.00 60.12 414 ARG A C 1
ATOM 3353 O O . ARG A 1 414 ? 21.828 -32.538 -18.932 1.00 60.12 414 ARG A O 1
ATOM 3360 N N . ALA A 1 415 ? 23.628 -33.488 -17.982 1.00 45.62 415 ALA A N 1
ATOM 3361 C CA . ALA A 1 415 ? 24.517 -33.514 -19.148 1.00 45.62 415 ALA A CA 1
ATOM 3362 C C . ALA A 1 415 ? 23.991 -34.242 -20.410 1.00 45.62 415 ALA A C 1
ATOM 3364 O O . ALA A 1 415 ? 24.726 -34.328 -21.392 1.00 45.62 415 ALA A O 1
ATOM 3365 N N . GLU A 1 416 ? 22.755 -34.752 -20.414 1.00 51.28 416 GLU A N 1
ATOM 3366 C CA . GLU A 1 416 ? 22.164 -35.463 -21.558 1.00 51.28 416 GLU A CA 1
ATOM 3367 C C . GLU A 1 416 ? 20.860 -34.850 -22.099 1.00 51.28 416 GLU A C 1
ATOM 3369 O O . GLU A 1 416 ? 20.355 -35.352 -23.098 1.00 51.28 416 GLU A O 1
ATOM 3374 N N . ASP A 1 417 ? 20.337 -33.753 -21.537 1.00 53.94 417 ASP A N 1
ATOM 3375 C CA . ASP A 1 417 ? 19.052 -33.196 -21.987 1.00 53.94 417 ASP A CA 1
ATOM 3376 C C . ASP A 1 417 ? 19.119 -31.663 -22.121 1.00 53.94 417 ASP A C 1
ATOM 3378 O O . ASP A 1 417 ? 18.991 -30.918 -21.155 1.00 53.94 417 ASP A O 1
ATOM 3382 N N . ASN A 1 418 ? 19.274 -31.166 -23.355 1.00 54.41 418 ASN A N 1
ATOM 3383 C CA . ASN A 1 418 ? 18.979 -29.763 -23.702 1.00 54.41 418 ASN A CA 1
ATOM 3384 C C . ASN A 1 418 ? 17.453 -29.530 -23.834 1.00 54.41 418 ASN A C 1
ATOM 3386 O O . ASN A 1 418 ? 17.011 -28.610 -24.523 1.00 54.41 418 ASN A O 1
ATOM 3390 N N . SER A 1 419 ? 16.635 -30.385 -23.215 1.00 65.00 419 SER A N 1
ATOM 3391 C CA . SER A 1 419 ? 15.175 -30.405 -23.316 1.00 65.00 419 SER A CA 1
ATOM 3392 C C . SER A 1 419 ? 14.557 -29.094 -22.832 1.00 65.00 419 SER A C 1
ATOM 3394 O O . SER A 1 419 ? 13.746 -28.520 -23.549 1.00 65.00 419 SER A O 1
ATOM 3396 N N . ARG A 1 420 ? 14.978 -28.561 -21.678 1.00 76.50 420 ARG A N 1
ATOM 3397 C CA . ARG A 1 420 ? 14.393 -27.354 -21.064 1.00 76.50 420 ARG A CA 1
ATOM 3398 C C . ARG A 1 420 ? 14.462 -26.112 -21.950 1.00 76.50 420 ARG A C 1
ATOM 3400 O O . ARG A 1 420 ? 13.436 -25.492 -22.208 1.00 76.50 420 ARG A O 1
ATOM 3407 N N . GLU A 1 421 ? 15.652 -25.743 -22.420 1.00 74.88 421 GLU A N 1
ATOM 3408 C CA . GLU A 1 421 ? 15.845 -24.533 -23.236 1.00 74.88 421 GLU A CA 1
ATOM 3409 C C . GLU A 1 421 ? 15.148 -24.656 -24.597 1.00 74.88 421 GLU A C 1
ATOM 3411 O O . GLU A 1 421 ? 14.538 -23.700 -25.079 1.00 74.88 421 GLU A O 1
ATOM 3416 N N . VAL A 1 422 ? 15.172 -25.856 -25.188 1.00 77.38 422 VAL A N 1
ATOM 3417 C CA . VAL A 1 422 ? 14.487 -26.147 -26.454 1.00 77.38 422 VAL A CA 1
ATOM 3418 C C . VAL A 1 422 ? 12.964 -26.105 -26.283 1.00 77.38 422 VAL A C 1
ATOM 3420 O O . VAL A 1 422 ? 12.275 -25.503 -27.109 1.00 77.38 422 VAL A O 1
ATOM 3423 N N . LEU A 1 423 ? 12.427 -26.687 -25.208 1.00 79.81 423 LEU A N 1
ATOM 3424 C CA . LEU A 1 423 ? 10.994 -26.685 -24.896 1.00 79.81 423 LEU A CA 1
ATOM 3425 C C . LEU A 1 423 ? 10.500 -25.277 -24.553 1.00 79.81 423 LEU A C 1
ATOM 3427 O O . LEU A 1 423 ? 9.464 -24.861 -25.068 1.00 79.81 423 LEU A O 1
ATOM 3431 N N . SER A 1 424 ? 11.264 -24.515 -23.766 1.00 79.38 424 SER A N 1
ATOM 3432 C CA . SER A 1 424 ? 10.995 -23.101 -23.500 1.00 79.38 424 SER A CA 1
ATOM 3433 C C . SER A 1 424 ? 10.952 -22.281 -24.789 1.00 79.38 424 SER A C 1
ATOM 3435 O O . SER A 1 424 ? 10.015 -21.512 -25.002 1.00 79.38 424 SER A O 1
ATOM 3437 N N . GLY A 1 425 ? 11.957 -22.440 -25.658 1.00 74.94 425 GLY A N 1
ATOM 3438 C CA . GLY A 1 425 ? 12.028 -21.738 -26.939 1.00 74.94 425 GLY A CA 1
ATOM 3439 C C . GLY A 1 425 ? 10.835 -22.066 -27.835 1.00 74.94 425 GLY A C 1
ATOM 3440 O O . GLY A 1 425 ? 10.180 -21.156 -28.338 1.00 74.94 425 GLY A O 1
ATOM 3441 N N . THR A 1 426 ? 10.499 -23.353 -27.944 1.00 78.38 426 THR A N 1
ATOM 3442 C CA . THR A 1 426 ? 9.348 -23.844 -28.720 1.00 78.38 426 THR A CA 1
ATOM 3443 C C . THR A 1 426 ? 8.031 -23.277 -28.189 1.00 78.38 426 THR A C 1
ATOM 3445 O O . THR A 1 426 ? 7.206 -22.783 -28.954 1.00 78.38 426 THR A O 1
ATOM 3448 N N . LEU A 1 427 ? 7.832 -23.296 -26.869 1.00 80.19 427 LEU A N 1
ATOM 3449 C CA . LEU A 1 427 ? 6.620 -22.779 -26.239 1.00 80.19 427 LEU A CA 1
ATOM 3450 C C . LEU A 1 427 ? 6.476 -21.264 -26.440 1.00 80.19 427 LEU A C 1
ATOM 3452 O O . LEU A 1 427 ? 5.400 -20.791 -26.809 1.00 80.19 427 LEU A O 1
ATOM 3456 N N . LYS A 1 428 ? 7.563 -20.505 -26.257 1.00 77.94 428 LYS A N 1
ATOM 3457 C CA . LYS A 1 428 ? 7.575 -19.055 -26.495 1.00 77.94 428 LYS A CA 1
ATOM 3458 C C . LYS A 1 428 ? 7.298 -18.709 -27.954 1.00 77.94 428 LYS A C 1
ATOM 3460 O O . LYS A 1 428 ? 6.552 -17.770 -28.219 1.00 77.94 428 LYS A O 1
ATOM 3465 N N . GLU A 1 429 ? 7.867 -19.465 -28.891 1.00 76.19 429 GLU A N 1
ATOM 3466 C CA . GLU A 1 429 ? 7.613 -19.289 -30.321 1.00 76.19 429 GLU A CA 1
ATOM 3467 C C . GLU A 1 429 ? 6.146 -19.575 -30.667 1.00 76.19 429 GLU A C 1
ATOM 3469 O O . GLU A 1 429 ? 5.521 -18.779 -31.366 1.00 76.19 429 GLU A O 1
ATOM 3474 N N . ASN A 1 430 ? 5.564 -20.657 -30.143 1.00 77.38 430 ASN A N 1
ATOM 3475 C CA . ASN A 1 430 ? 4.160 -21.004 -30.377 1.00 77.38 430 ASN A CA 1
ATOM 3476 C C . ASN A 1 430 ? 3.208 -19.923 -29.856 1.00 77.38 430 ASN A C 1
ATOM 3478 O O . ASN A 1 430 ? 2.332 -19.468 -30.592 1.00 77.38 430 ASN A O 1
ATOM 3482 N N . ILE A 1 431 ? 3.415 -19.454 -28.621 1.00 77.62 431 ILE A N 1
ATOM 3483 C CA . ILE A 1 431 ? 2.592 -18.387 -28.041 1.00 77.62 431 ILE A CA 1
ATOM 3484 C C . ILE A 1 431 ? 2.795 -17.069 -28.805 1.00 77.62 431 ILE A C 1
ATOM 3486 O O . ILE A 1 431 ? 1.824 -16.397 -29.146 1.00 77.62 431 ILE A O 1
ATOM 3490 N N . GLY A 1 432 ? 4.039 -16.717 -29.145 1.00 72.38 432 GLY A N 1
ATOM 3491 C CA . GLY A 1 432 ? 4.349 -15.510 -29.913 1.00 72.38 432 GLY A CA 1
ATOM 3492 C C . GLY A 1 432 ? 3.709 -15.502 -31.306 1.00 72.38 432 GLY A C 1
ATOM 3493 O O . GLY A 1 432 ? 3.139 -14.489 -31.714 1.00 72.38 432 GLY A O 1
ATOM 3494 N N . ARG A 1 433 ? 3.732 -16.637 -32.021 1.00 77.12 433 ARG A N 1
ATOM 3495 C CA . ARG A 1 433 ? 3.048 -16.793 -33.318 1.00 77.12 433 ARG A CA 1
ATOM 3496 C C . ARG A 1 433 ? 1.538 -16.595 -33.190 1.00 77.12 433 ARG A C 1
ATOM 3498 O O . ARG A 1 433 ? 0.944 -15.963 -34.064 1.00 77.12 433 ARG A O 1
ATOM 3505 N N . LEU A 1 434 ? 0.931 -17.082 -32.108 1.00 75.56 434 LEU A N 1
ATOM 3506 C CA . LEU A 1 434 ? -0.501 -16.918 -31.858 1.00 75.56 434 LEU A CA 1
ATOM 3507 C C . LEU A 1 434 ? -0.878 -15.453 -31.612 1.00 75.56 434 LEU A C 1
ATOM 3509 O O . LEU A 1 434 ? -1.814 -14.950 -32.228 1.00 75.56 434 LEU A O 1
ATOM 3513 N N . ILE A 1 435 ? -0.109 -14.756 -30.768 1.00 72.56 435 ILE A N 1
ATOM 3514 C CA . ILE A 1 435 ? -0.310 -13.330 -30.474 1.00 72.56 435 ILE A CA 1
ATOM 3515 C C . ILE A 1 435 ? -0.201 -12.503 -31.762 1.00 72.56 435 ILE A C 1
ATOM 3517 O O . ILE A 1 435 ? -1.096 -11.718 -32.063 1.00 72.56 435 ILE A O 1
ATOM 3521 N N . ILE A 1 436 ? 0.838 -12.734 -32.573 1.00 72.19 436 ILE A N 1
ATOM 3522 C CA . ILE A 1 436 ? 1.027 -12.032 -33.854 1.00 72.19 436 ILE A CA 1
ATOM 3523 C C . ILE A 1 436 ? -0.134 -12.315 -34.818 1.00 72.19 436 ILE A C 1
ATOM 3525 O O . ILE A 1 436 ? -0.633 -11.397 -35.470 1.00 72.19 436 ILE A O 1
ATOM 3529 N N . SER A 1 437 ? -0.576 -13.573 -34.912 1.00 70.81 437 SER A N 1
ATOM 3530 C CA . SER A 1 437 ? -1.686 -13.963 -35.794 1.00 70.81 437 SER A CA 1
ATOM 3531 C C . SER A 1 437 ? -2.993 -13.278 -35.388 1.00 70.81 437 SER A C 1
ATOM 3533 O O . SER A 1 437 ? -3.729 -12.799 -36.252 1.00 70.81 437 SER A O 1
ATOM 3535 N N . TYR A 1 438 ? -3.239 -13.150 -34.082 1.00 68.69 438 TYR A N 1
ATOM 3536 C CA . TYR A 1 438 ? -4.374 -12.402 -33.550 1.00 68.69 438 TYR A CA 1
ATOM 3537 C C . TYR A 1 438 ? -4.294 -10.901 -33.854 1.00 68.69 438 TYR A C 1
ATOM 3539 O O . TYR A 1 438 ? -5.257 -10.307 -34.341 1.00 68.69 438 TYR A O 1
ATOM 3547 N N . GLU A 1 439 ? -3.145 -10.274 -33.589 1.00 67.94 439 GLU A N 1
ATOM 3548 C CA . GLU A 1 439 ? -2.948 -8.838 -33.819 1.00 67.94 439 GLU A CA 1
ATOM 3549 C C . GLU A 1 439 ? -3.145 -8.454 -35.291 1.00 67.94 439 GLU A C 1
ATOM 3551 O O . GLU A 1 439 ? -3.627 -7.359 -35.594 1.00 67.94 439 GLU A O 1
ATOM 3556 N N . GLN A 1 440 ? -2.803 -9.364 -36.206 1.00 73.25 440 GLN A N 1
ATOM 3557 C CA . GLN A 1 440 ? -2.957 -9.176 -37.646 1.00 73.25 440 GLN A CA 1
ATOM 3558 C C . GLN A 1 440 ? -4.385 -9.422 -38.144 1.00 73.25 440 GLN A C 1
ATOM 3560 O O . GLN A 1 440 ? -4.793 -8.793 -39.124 1.00 73.25 440 GLN A O 1
ATOM 3565 N N . ASN A 1 441 ? -5.150 -10.312 -37.506 1.00 67.38 441 ASN A N 1
ATOM 3566 C CA . ASN A 1 441 ? -6.511 -10.631 -37.925 1.00 67.38 441 ASN A CA 1
ATOM 3567 C C . ASN A 1 441 ? -7.391 -11.051 -36.734 1.00 67.38 441 ASN A C 1
ATOM 3569 O O . ASN A 1 441 ? -7.433 -12.214 -36.335 1.00 67.38 441 ASN A O 1
ATOM 3573 N N . LYS A 1 442 ? -8.134 -10.072 -36.207 1.00 59.25 442 LYS A N 1
ATOM 3574 C CA . LYS A 1 442 ? -8.927 -10.169 -34.969 1.00 59.25 442 LYS A CA 1
ATOM 3575 C C . LYS A 1 442 ? -10.104 -11.154 -35.019 1.00 59.25 442 LYS A C 1
ATOM 3577 O O . LYS A 1 442 ? -10.670 -11.437 -33.969 1.00 59.25 442 LYS A O 1
ATOM 3582 N N . ASP A 1 443 ? -10.444 -11.673 -36.201 1.00 58.06 443 ASP A N 1
ATOM 3583 C CA . ASP A 1 443 ? -11.559 -12.606 -36.425 1.00 58.06 443 ASP A CA 1
ATOM 3584 C C . ASP A 1 443 ? -11.097 -14.064 -36.668 1.00 58.06 443 ASP A C 1
ATOM 3586 O O . ASP A 1 443 ? -11.899 -14.908 -37.076 1.00 58.06 443 ASP A O 1
ATOM 3590 N N . ILE A 1 444 ? -9.810 -14.387 -36.463 1.00 63.06 444 ILE A N 1
ATOM 3591 C CA . ILE A 1 444 ? -9.296 -15.764 -36.595 1.00 63.06 444 ILE A CA 1
ATOM 3592 C C . ILE A 1 444 ? -9.714 -16.622 -35.390 1.00 63.06 444 ILE A C 1
ATOM 3594 O O . ILE A 1 444 ? -9.526 -16.236 -34.239 1.00 63.06 444 ILE A O 1
ATOM 3598 N N . ASP A 1 445 ? -10.236 -17.821 -35.668 1.00 61.38 445 ASP A N 1
ATOM 3599 C CA . ASP A 1 445 ? -10.459 -18.875 -34.674 1.00 61.38 445 ASP A CA 1
ATOM 3600 C C . ASP A 1 445 ? -9.131 -19.557 -34.326 1.00 61.38 445 ASP A C 1
ATOM 3602 O O . ASP A 1 445 ? -8.588 -20.299 -35.137 1.00 61.38 445 ASP A O 1
ATOM 3606 N N . LEU A 1 446 ? -8.622 -19.284 -33.124 1.00 66.19 446 LEU A N 1
ATOM 3607 C CA . LEU A 1 446 ? -7.306 -19.724 -32.644 1.00 66.19 446 LEU A CA 1
ATOM 3608 C C . LEU A 1 446 ? -7.357 -21.025 -31.819 1.00 66.19 446 LEU A C 1
ATOM 3610 O O . LEU A 1 446 ? -6.361 -21.415 -31.205 1.00 66.19 446 LEU A O 1
ATOM 3614 N N . ARG A 1 447 ? -8.522 -21.688 -31.731 1.00 61.47 447 ARG A N 1
ATOM 3615 C CA . ARG A 1 447 ? -8.698 -22.912 -30.924 1.00 61.47 447 ARG A CA 1
ATOM 3616 C C . ARG A 1 447 ? -7.799 -24.071 -31.354 1.00 61.47 447 ARG A C 1
ATOM 3618 O O . ARG A 1 447 ? -7.252 -24.716 -30.454 1.00 61.47 447 ARG A O 1
ATOM 3625 N N . PRO A 1 448 ? -7.647 -24.386 -32.654 1.00 64.94 448 PRO A N 1
ATOM 3626 C CA . PRO A 1 448 ? -6.795 -25.494 -33.077 1.00 64.94 448 PRO A CA 1
ATOM 3627 C C . PRO A 1 448 ? -5.341 -25.283 -32.641 1.00 64.94 448 PRO A C 1
ATOM 3629 O O . PRO A 1 448 ? -4.747 -26.159 -32.023 1.00 64.94 448 PRO A O 1
ATOM 3632 N N . GLU A 1 449 ? -4.805 -24.082 -32.850 1.00 67.31 449 GLU A N 1
ATOM 3633 C CA . GLU A 1 449 ? -3.429 -23.724 -32.508 1.00 67.31 449 GLU A CA 1
ATOM 3634 C C . GLU A 1 449 ? -3.208 -23.686 -30.987 1.00 67.31 449 GLU A C 1
ATOM 3636 O O . GLU A 1 449 ? -2.185 -24.154 -30.481 1.00 67.31 449 GLU A O 1
ATOM 3641 N N . LEU A 1 450 ? -4.179 -23.179 -30.223 1.00 67.69 450 LEU A N 1
ATOM 3642 C CA . LEU A 1 450 ? -4.077 -23.116 -28.766 1.00 67.69 450 LEU A CA 1
ATOM 3643 C C . LEU A 1 450 ? -4.181 -24.505 -28.108 1.00 67.69 450 LEU A C 1
ATOM 3645 O O . LEU A 1 450 ? -3.406 -24.823 -27.202 1.00 67.69 450 LEU A O 1
ATOM 3649 N N . SER A 1 451 ? -5.121 -25.338 -28.562 1.00 61.88 451 SER A N 1
ATOM 3650 C CA . SER A 1 451 ? -5.377 -26.658 -27.971 1.00 61.88 451 SER A CA 1
ATOM 3651 C C . SER A 1 451 ? -4.391 -27.738 -28.425 1.00 61.88 451 SER A C 1
ATOM 3653 O O . SER A 1 451 ? -4.004 -28.567 -27.602 1.00 61.88 451 SER A O 1
ATOM 3655 N N . GLU A 1 452 ? -3.939 -27.726 -29.684 1.00 65.50 452 GLU A N 1
ATOM 3656 C CA . GLU A 1 452 ? -3.013 -28.743 -30.198 1.00 65.50 452 GLU A CA 1
ATOM 3657 C C . GLU A 1 452 ? -1.541 -28.333 -30.066 1.00 65.50 452 GLU A C 1
ATOM 3659 O O . GLU A 1 452 ? -0.727 -29.170 -29.671 1.00 65.50 452 GLU A O 1
ATOM 3664 N N . GLU A 1 453 ? -1.172 -27.072 -30.333 1.00 74.62 453 GLU A N 1
ATOM 3665 C CA . GLU A 1 453 ? 0.240 -26.649 -30.332 1.00 74.62 453 GLU A CA 1
ATOM 3666 C C . GLU A 1 453 ? 0.689 -26.066 -28.986 1.00 74.62 453 GLU A C 1
ATOM 3668 O O . GLU A 1 453 ? 1.707 -26.498 -28.439 1.00 74.62 453 GLU A O 1
ATOM 3673 N N . ILE A 1 454 ? -0.046 -25.093 -28.431 1.00 77.94 454 ILE A N 1
ATOM 3674 C CA . ILE A 1 454 ? 0.378 -24.393 -27.202 1.00 77.94 454 ILE A CA 1
ATOM 3675 C C . ILE A 1 454 ? 0.196 -25.271 -25.971 1.00 77.94 454 ILE A C 1
ATOM 3677 O O . ILE A 1 454 ? 1.143 -25.423 -25.201 1.00 77.94 454 ILE A O 1
ATOM 3681 N N . PHE A 1 455 ? -0.978 -25.877 -25.780 1.00 75.94 455 PHE A N 1
ATOM 3682 C CA . PHE A 1 455 ? -1.217 -26.722 -24.609 1.00 75.94 455 PHE A CA 1
ATOM 3683 C C . PHE A 1 455 ? -0.277 -27.935 -24.583 1.00 75.94 455 PHE A C 1
ATOM 3685 O O . PHE A 1 455 ? 0.327 -28.225 -23.552 1.00 75.94 455 PHE A O 1
ATOM 3692 N N . THR A 1 456 ? -0.067 -28.599 -25.723 1.00 75.62 456 THR A N 1
ATOM 3693 C CA . THR A 1 456 ? 0.878 -29.722 -25.828 1.00 75.62 456 THR A CA 1
ATOM 3694 C C . THR A 1 456 ? 2.313 -29.288 -25.526 1.00 75.62 456 THR A C 1
ATOM 3696 O O . THR A 1 456 ? 2.996 -29.947 -24.737 1.00 75.62 456 THR A O 1
ATOM 3699 N N . ALA A 1 457 ? 2.769 -28.165 -26.097 1.00 80.06 457 ALA A N 1
ATOM 3700 C CA . ALA A 1 457 ? 4.101 -27.624 -25.822 1.00 80.06 457 ALA A CA 1
ATOM 3701 C C . ALA A 1 457 ? 4.262 -27.227 -24.347 1.00 80.06 457 ALA A C 1
ATOM 3703 O O . ALA A 1 457 ? 5.293 -27.519 -23.740 1.00 80.06 457 ALA A O 1
ATOM 3704 N N . PHE A 1 458 ? 3.228 -26.630 -23.749 1.00 83.06 458 PHE A N 1
ATOM 3705 C CA . PHE A 1 458 ? 3.221 -26.240 -22.345 1.00 83.06 458 PHE A CA 1
ATOM 3706 C C . PHE A 1 458 ? 3.278 -27.450 -21.417 1.00 83.06 458 PHE A C 1
ATOM 3708 O O . PHE A 1 458 ? 4.098 -27.475 -20.507 1.00 83.06 458 PHE A O 1
ATOM 3715 N N . MET A 1 459 ? 2.461 -28.476 -21.657 1.00 76.31 459 MET A N 1
ATOM 3716 C CA . MET A 1 459 ? 2.467 -29.691 -20.841 1.00 76.31 459 MET A CA 1
ATOM 3717 C C . MET A 1 459 ? 3.806 -30.430 -20.943 1.00 76.31 459 MET A C 1
ATOM 3719 O O . MET A 1 459 ? 4.304 -30.933 -19.936 1.00 76.31 459 MET A O 1
ATOM 3723 N N . GLY A 1 460 ? 4.416 -30.468 -22.133 1.00 79.25 460 GLY A N 1
ATOM 3724 C CA . GLY A 1 460 ? 5.763 -31.012 -22.326 1.00 79.25 460 GLY A CA 1
ATOM 3725 C C . GLY A 1 460 ? 6.818 -30.240 -21.532 1.00 79.25 460 GLY A C 1
ATOM 3726 O O . GLY A 1 460 ? 7.595 -30.839 -20.792 1.00 79.25 460 GLY A O 1
ATOM 3727 N N . TRP A 1 461 ? 6.792 -28.911 -21.628 1.00 86.94 461 TRP A N 1
ATOM 3728 C CA . TRP A 1 461 ? 7.683 -28.025 -20.885 1.00 86.94 461 TRP A CA 1
ATOM 3729 C C . TRP A 1 461 ? 7.496 -28.144 -19.365 1.00 86.94 461 TRP A C 1
ATOM 3731 O O . TRP A 1 461 ? 8.451 -28.423 -18.648 1.00 86.94 461 TRP A O 1
ATOM 3741 N N . MET A 1 462 ? 6.264 -28.025 -18.868 1.00 79.81 462 MET A N 1
ATOM 3742 C CA . MET A 1 462 ? 5.926 -28.119 -17.445 1.00 79.81 462 MET A CA 1
ATOM 3743 C C . MET A 1 462 ? 6.378 -29.450 -16.832 1.00 79.81 462 MET A C 1
ATOM 3745 O O . MET A 1 462 ? 6.933 -29.462 -15.733 1.00 79.81 462 MET A O 1
ATOM 3749 N N . ASN A 1 463 ? 6.168 -30.567 -17.535 1.00 77.19 463 ASN A N 1
ATOM 3750 C CA . ASN A 1 463 ? 6.608 -31.882 -17.069 1.00 77.19 463 ASN A CA 1
ATOM 3751 C C . ASN A 1 463 ? 8.132 -31.963 -16.935 1.00 77.19 463 ASN A C 1
ATOM 3753 O O . ASN A 1 463 ? 8.619 -32.553 -15.970 1.00 77.19 463 ASN A O 1
ATOM 3757 N N . GLU A 1 464 ? 8.881 -31.361 -17.861 1.00 82.00 464 GLU A N 1
ATOM 3758 C CA . GLU A 1 464 ? 10.343 -31.337 -17.793 1.00 82.00 464 GLU A CA 1
ATOM 3759 C C . GLU A 1 464 ? 10.834 -30.492 -16.611 1.00 82.00 464 GLU A C 1
ATOM 3761 O O . GLU A 1 464 ? 11.657 -30.955 -15.823 1.00 82.00 464 GLU A O 1
ATOM 3766 N N . ILE A 1 465 ? 10.244 -29.311 -16.400 1.00 81.12 465 ILE A N 1
ATOM 3767 C CA . ILE A 1 465 ? 10.555 -28.443 -15.253 1.00 81.12 465 ILE A CA 1
ATOM 3768 C C . ILE A 1 465 ? 10.288 -29.168 -13.925 1.00 81.12 465 ILE A C 1
ATOM 3770 O O . ILE A 1 465 ? 11.125 -29.168 -13.021 1.00 81.12 465 ILE A O 1
ATOM 3774 N N . GLN A 1 466 ? 9.136 -29.833 -13.796 1.00 78.38 466 GLN A N 1
ATOM 3775 C CA . GLN A 1 466 ? 8.803 -30.600 -12.594 1.00 78.38 466 GLN A CA 1
ATOM 3776 C C . GLN A 1 466 ? 9.718 -31.811 -12.394 1.00 78.38 466 GLN A C 1
ATOM 3778 O O . GLN A 1 466 ? 10.020 -32.157 -11.254 1.00 78.38 466 GLN A O 1
ATOM 3783 N N . LYS A 1 467 ? 10.134 -32.480 -13.474 1.00 79.75 467 LYS A N 1
ATOM 3784 C CA . LYS A 1 467 ? 11.063 -33.617 -13.430 1.00 79.75 467 LYS A CA 1
ATOM 3785 C C . LYS A 1 467 ? 12.435 -33.178 -12.930 1.00 79.75 467 LYS A C 1
ATOM 3787 O O . LYS A 1 467 ? 12.964 -33.842 -12.045 1.00 79.75 467 LYS A O 1
ATOM 3792 N N . GLU A 1 468 ? 12.977 -32.074 -13.443 1.00 75.62 468 GLU A N 1
ATOM 3793 C CA . GLU A 1 468 ? 14.251 -31.518 -12.973 1.00 75.62 468 GLU A CA 1
ATOM 3794 C C . GLU A 1 468 ? 14.185 -31.208 -11.472 1.00 75.62 468 GLU A C 1
ATOM 3796 O O . GLU A 1 468 ? 14.993 -31.726 -10.705 1.00 75.62 468 GLU A O 1
ATOM 3801 N N . LEU A 1 469 ? 13.145 -30.488 -11.043 1.00 72.44 469 LEU A N 1
ATOM 3802 C CA . LEU A 1 469 ? 12.970 -30.033 -9.660 1.00 72.44 469 LEU A CA 1
ATOM 3803 C C . LEU A 1 469 ? 12.582 -31.130 -8.647 1.00 72.44 469 LEU A C 1
ATOM 3805 O O . LEU A 1 469 ? 12.768 -30.930 -7.455 1.00 72.44 469 LEU A O 1
ATOM 3809 N N . LYS A 1 470 ? 12.026 -32.275 -9.078 1.00 69.38 470 LYS A N 1
ATOM 3810 C CA . LYS A 1 470 ? 11.700 -33.430 -8.201 1.00 69.38 470 LYS A CA 1
ATOM 3811 C C . LYS A 1 470 ? 12.839 -34.442 -8.064 1.00 69.38 470 LYS A C 1
ATOM 3813 O O . LYS A 1 470 ? 12.696 -35.423 -7.337 1.00 69.38 470 LYS A O 1
ATOM 3818 N N . SER A 1 471 ? 13.889 -34.295 -8.865 1.00 56.47 471 SER A N 1
ATOM 3819 C CA . SER A 1 471 ? 14.942 -35.302 -9.017 1.00 56.47 471 SER A CA 1
ATOM 3820 C C . SER A 1 471 ? 16.232 -34.982 -8.257 1.00 56.47 471 SER A C 1
ATOM 3822 O O . SER A 1 471 ? 17.196 -35.743 -8.385 1.00 56.47 471 SER A O 1
ATOM 3824 N N . GLU A 1 472 ? 16.218 -33.896 -7.488 1.00 50.62 472 GLU A N 1
ATOM 3825 C CA . GLU A 1 472 ? 17.171 -33.497 -6.445 1.00 50.62 472 GLU A CA 1
ATOM 3826 C C . GLU A 1 472 ? 16.437 -33.470 -5.099 1.00 50.62 472 GLU A C 1
ATOM 3828 O O . GLU A 1 472 ? 17.087 -33.794 -4.078 1.00 50.62 472 GLU A O 1
#

Secondary structure (DSSP, 8-state):
------HHHHTSHHHHHHHHHHS-HHHHHHHHHHHHHHHTT--S----HHHHHHHHHH-B--S---TTSSPPBHHHHHHHHHHHHHHHHHHHHHB-SHHHHHHHHHHHHHHHH--THHHHHHB--SPSS--TTTS---TT-EEEEES-TTSHHHHHHHHHH-S--SEEEEE---HHHHHHHHHHHTTSSSEEEE-SEE-SSSEEEEE-TTS-GGG---BSS--SEEEEEE-HHHH--SPP-EEEE--TT-HHHHHHTTHHHHHHT--EEEEE--SSTTHHHHHHHHHHHH-S-EEEEEEE--SSSS--EEEEEEEGGGG--S-S------------------------SHHHHHHHHHHHHHHHHHHHHHHHHHHHHHHHHTTSS-HHHHHHHHHHHHHHHHHHHHHHTTSPPPTT--HHHHHHHHHHHHHHHHHHHHHH-TT---HHIIIIIIHHHHHHHHHHHHHHHH--

Solvent-accessible surface area (backbone atoms only — not comparable to full-atom values): 26303 Å² total; per-residue (Å²): 127,96,65,85,78,63,63,77,56,48,70,38,53,71,52,40,50,49,49,49,70,72,46,53,71,61,54,50,39,38,49,26,44,51,48,54,36,60,78,67,67,59,75,93,71,78,84,44,60,69,54,13,49,54,50,27,68,69,34,68,47,66,36,22,55,46,101,81,65,58,55,47,28,34,44,57,39,38,50,49,48,53,77,41,45,69,48,52,52,51,49,52,69,57,33,73,45,70,63,23,41,47,24,52,37,25,51,52,48,24,35,51,58,60,45,55,68,30,37,48,73,35,45,40,90,64,58,76,85,62,41,52,92,67,54,60,84,70,85,60,33,23,39,35,34,36,48,32,54,54,33,60,64,61,50,50,47,35,74,73,72,41,88,73,51,59,34,38,40,36,23,26,46,47,68,68,36,36,53,39,24,56,62,69,46,63,88,55,80,60,63,44,83,41,72,22,38,59,22,58,46,70,54,70,34,14,29,46,82,89,45,58,78,96,70,42,41,86,28,87,87,56,63,79,37,80,30,45,29,31,22,54,52,74,78,46,86,69,80,43,45,31,41,38,42,54,49,62,61,35,54,65,38,25,49,61,11,25,41,61,42,47,48,72,49,45,33,30,36,28,34,60,32,31,28,38,93,57,34,68,49,47,47,59,48,54,51,43,74,54,37,73,63,52,42,35,40,41,45,25,59,31,53,82,48,57,43,60,26,33,40,36,34,24,39,49,68,83,76,67,59,101,79,65,83,82,80,79,76,84,79,82,85,80,91,82,81,92,83,86,85,91,83,81,95,86,82,76,69,74,59,57,54,54,53,53,50,53,53,49,50,68,54,45,55,60,50,54,52,52,45,52,50,52,56,51,50,45,66,73,49,76,89,54,100,54,64,69,60,42,47,51,53,52,51,47,43,53,48,49,53,53,52,49,51,62,69,44,68,82,55,83,77,60,97,84,57,74,53,64,67,51,33,49,49,51,35,48,48,47,52,49,52,50,48,52,51,41,77,76,38,84,84,65,86,57,60,66,55,46,60,61,51,39,46,48,35,44,53,54,33,53,52,50,55,51,49,62,71,71,72,117

Foldseek 3Di:
DPDDDPVVQLLPLVSVLVCLAPDDLLVLLLVQVSVVCVVVVPPPDDRGSVVSVVQQLLAFLLLAQDLQGFGDTLSLLSVCCNVPSVLLVVVLVLADDPLQNSLSSLVNVCSSHVDLVSLLVSADQDDFWCRCVQQPADAQAEEEAALCQQVVVVVVCCVRRHLRHNAYEYEAQDPVSLVNNCVVCVVRPRYHRHNAHEFLAWDKFAWAPLDPSSQTATHHPDHDHITTYHAPVVVDPDAHAEYEDDHQPRLLGNLNSCLCNLQPNVHKYKYWQRHDSCSVRNNVVSSCVSPVQWRWGWGNHDNRHSGSTIIITDGNVVVPDPPDDDPDDDDDDDDDDDDDDDDDPDDPPVVVVVVLLVVLCVVLPSLLVVLLVLLVVLLVPPPDLPVVVNLVSLSSSLSSLVVNCVSCVPQDDDPPDPPQVVLSVQLNVLSVVLSVVCVVPVPDRCNCSSVPRNSVSSVSNSVVSVCSSVVD

InterPro domains:
  IPR006342 Methyltransferase FkbM [PF05050] (145-275)
  IPR006342 Methyltransferase FkbM [TIGR01444] (142-271)
  IPR029063 S-adenosyl-L-methionine-dependent methyltransferase superfamily [G3DSA:3.40.50.150] (124-314)
  IPR029063 S-adenosyl-L-methionine-dependent methyltransferase superfamily [SSF53335] (76-312)
  IPR058355 Domain of unknown function DUF8042 [PF26154] (359-464)